Protein AF-A0A9P1GSM0-F1 (afdb_monomer_lite)

Organism: NCBI:txid2562237

Structure (mmCIF, N/CA/C/O backbone):
data_AF-A0A9P1GSM0-F1
#
_entry.id   AF-A0A9P1GSM0-F1
#
loop_
_atom_site.group_PDB
_atom_site.id
_atom_site.type_symbol
_atom_site.label_atom_id
_atom_site.label_alt_id
_atom_site.label_comp_id
_atom_site.label_asym_id
_atom_site.label_entity_id
_atom_site.label_seq_id
_atom_site.pdbx_PDB_ins_code
_atom_site.Cartn_x
_atom_site.Cartn_y
_atom_site.Cartn_z
_atom_site.occupancy
_atom_site.B_iso_or_equiv
_atom_site.auth_seq_id
_atom_site.auth_comp_id
_atom_site.auth_asym_id
_atom_site.auth_atom_id
_atom_site.pdbx_PDB_model_num
ATOM 1 N N . MET A 1 1 ? 24.498 19.325 43.542 1.00 41.78 1 MET A N 1
ATOM 2 C CA . MET A 1 1 ? 23.793 18.559 42.497 1.00 41.78 1 MET A CA 1
ATOM 3 C C . MET A 1 1 ? 24.656 18.601 41.249 1.00 41.78 1 MET A C 1
ATOM 5 O O . MET A 1 1 ? 24.713 19.637 40.605 1.00 41.78 1 MET A O 1
ATOM 9 N N . ALA A 1 2 ? 25.427 17.545 40.994 1.00 37.91 2 ALA A N 1
ATOM 10 C CA . ALA A 1 2 ? 26.250 17.437 39.794 1.00 37.91 2 ALA A CA 1
ATOM 11 C C . ALA A 1 2 ? 25.450 16.645 38.756 1.00 37.91 2 ALA A C 1
ATOM 13 O O . ALA A 1 2 ? 25.165 15.469 38.971 1.00 37.91 2 ALA A O 1
ATOM 14 N N . GLN A 1 3 ? 25.032 17.308 37.679 1.00 43.16 3 GLN A N 1
ATOM 15 C CA . GLN A 1 3 ? 24.451 16.647 36.515 1.00 43.16 3 GLN A CA 1
ATOM 16 C C . GLN A 1 3 ? 25.565 15.845 35.832 1.00 43.16 3 GLN A C 1
ATOM 18 O O . GLN A 1 3 ? 26.557 16.414 35.374 1.00 43.16 3 GLN A O 1
ATOM 23 N N . GLY A 1 4 ? 25.432 14.519 35.837 1.00 49.53 4 GLY A N 1
ATOM 24 C CA . GLY A 1 4 ? 26.349 13.626 35.143 1.00 49.53 4 GLY A CA 1
ATOM 25 C C . GLY A 1 4 ? 26.225 13.834 33.638 1.00 49.53 4 GLY A C 1
ATOM 26 O O . GLY A 1 4 ? 25.163 13.597 33.070 1.00 49.53 4 GLY A O 1
ATOM 27 N N . LYS A 1 5 ? 27.306 14.287 32.998 1.00 50.34 5 LYS A N 1
ATOM 28 C CA . LYS A 1 5 ? 27.447 14.224 31.542 1.00 50.34 5 LYS A CA 1
ATOM 29 C C . LYS A 1 5 ? 27.429 12.751 31.138 1.00 50.34 5 LYS A C 1
ATOM 31 O O . LYS A 1 5 ? 28.323 12.008 31.538 1.00 50.34 5 LYS A O 1
ATOM 36 N N . GLY A 1 6 ? 26.414 12.341 30.379 1.00 53.44 6 GLY A N 1
ATOM 37 C CA . GLY A 1 6 ? 26.428 11.057 29.687 1.00 53.44 6 GLY A CA 1
ATOM 38 C C . GLY A 1 6 ? 27.630 11.034 28.752 1.00 53.44 6 GLY A C 1
ATOM 39 O O . GLY A 1 6 ? 27.782 11.928 27.922 1.00 53.44 6 GLY A O 1
ATOM 40 N N . VAL A 1 7 ? 28.526 10.074 28.957 1.00 60.50 7 VAL A N 1
ATOM 41 C CA . VAL A 1 7 ? 29.643 9.836 28.045 1.00 60.50 7 VAL A CA 1
ATOM 42 C C . VAL A 1 7 ? 29.040 9.189 26.808 1.00 60.50 7 VAL A C 1
ATOM 44 O O . VAL A 1 7 ? 28.530 8.073 26.876 1.00 60.50 7 VAL A O 1
ATOM 47 N N . GLU A 1 8 ? 29.031 9.935 25.711 1.00 64.12 8 GLU A N 1
ATOM 48 C CA . GLU A 1 8 ? 28.689 9.441 24.383 1.00 64.12 8 GLU A CA 1
ATOM 49 C C . GLU A 1 8 ? 29.721 8.364 24.028 1.00 64.12 8 GLU A C 1
ATOM 51 O O . GLU A 1 8 ? 30.901 8.655 23.838 1.00 64.12 8 GLU A O 1
ATOM 56 N N . MET A 1 9 ? 29.305 7.099 24.098 1.00 71.38 9 MET A N 1
ATOM 57 C CA . MET A 1 9 ? 30.187 5.968 23.833 1.00 71.38 9 MET A CA 1
ATOM 58 C C . MET A 1 9 ? 30.333 5.841 22.318 1.00 71.38 9 MET A C 1
ATOM 60 O O . MET A 1 9 ? 29.330 5.729 21.611 1.00 71.38 9 MET A O 1
ATOM 64 N N . ASP A 1 10 ? 31.570 5.883 21.827 1.00 90.19 10 ASP A N 1
ATOM 65 C CA . ASP A 1 10 ? 31.872 5.742 20.404 1.00 90.19 10 ASP A CA 1
ATOM 66 C C . ASP A 1 10 ? 31.296 4.411 19.884 1.00 90.19 10 ASP A C 1
ATOM 68 O O . ASP A 1 10 ? 31.401 3.363 20.531 1.00 90.19 10 ASP A O 1
ATOM 72 N N . VAL A 1 11 ? 30.678 4.441 18.703 1.00 84.88 11 VAL A N 1
ATOM 73 C CA . VAL A 1 11 ? 30.105 3.261 18.035 1.00 84.88 11 VAL A CA 1
ATOM 74 C C . VAL A 1 11 ? 31.155 2.153 17.902 1.00 84.88 11 VAL A C 1
ATOM 76 O O . VAL A 1 11 ? 30.829 0.969 18.028 1.00 84.88 11 VAL A O 1
ATOM 79 N N . VAL A 1 12 ? 32.425 2.525 17.712 1.00 88.25 12 VAL A N 1
ATOM 80 C CA . VAL A 1 12 ? 33.547 1.579 17.645 1.00 88.25 12 VAL A CA 1
ATOM 81 C C . VAL A 1 12 ? 33.768 0.874 18.987 1.00 88.25 12 VAL A C 1
ATOM 83 O O . VAL A 1 12 ? 33.936 -0.346 19.015 1.00 88.25 12 VAL A O 1
ATOM 86 N N . GLU A 1 13 ? 33.697 1.597 20.106 1.00 93.06 13 GLU A N 1
ATOM 87 C CA . GLU A 1 13 ? 33.840 1.022 21.450 1.00 93.06 13 GLU A CA 1
ATOM 88 C C . GLU A 1 13 ? 32.662 0.105 21.802 1.00 93.06 13 GLU A C 1
ATOM 90 O O . GLU A 1 13 ? 32.859 -0.969 22.380 1.00 93.06 13 GLU A O 1
ATOM 95 N N . ALA A 1 14 ? 31.442 0.482 21.406 1.00 86.56 14 ALA A N 1
ATOM 96 C CA . ALA A 1 14 ? 30.254 -0.351 21.581 1.00 86.56 14 ALA A CA 1
ATOM 97 C C . ALA A 1 14 ? 30.361 -1.669 20.797 1.00 86.56 14 ALA A C 1
ATOM 99 O O . ALA A 1 14 ? 30.059 -2.742 21.335 1.00 86.56 14 ALA A O 1
ATOM 100 N N . ALA A 1 15 ? 30.843 -1.607 19.552 1.00 87.44 15 ALA A N 1
ATOM 101 C CA . ALA A 1 15 ? 31.082 -2.788 18.731 1.00 87.44 15 ALA A CA 1
ATOM 102 C C . ALA A 1 15 ? 32.171 -3.686 19.341 1.00 87.44 15 ALA A C 1
ATOM 104 O O . ALA A 1 15 ? 31.964 -4.892 19.480 1.00 87.44 15 ALA A O 1
ATOM 105 N N . ASP A 1 16 ? 33.300 -3.129 19.780 1.00 92.69 16 ASP A N 1
ATOM 106 C CA . ASP A 1 16 ? 34.367 -3.928 20.393 1.00 92.69 16 ASP A CA 1
ATOM 107 C C . ASP A 1 16 ? 33.919 -4.572 21.717 1.00 92.69 16 ASP A C 1
ATOM 109 O O . ASP A 1 16 ? 34.231 -5.741 21.978 1.00 92.69 16 ASP A O 1
ATOM 113 N N . ALA A 1 17 ? 33.118 -3.866 22.522 1.00 90.25 17 ALA A N 1
ATOM 114 C CA . ALA A 1 17 ? 32.510 -4.416 23.731 1.00 90.25 17 ALA A CA 1
ATOM 115 C C . ALA A 1 17 ? 31.571 -5.590 23.415 1.00 90.25 17 ALA A C 1
ATOM 117 O O . ALA A 1 17 ? 31.618 -6.615 24.101 1.00 90.25 17 ALA A O 1
ATOM 118 N N . TYR A 1 18 ? 30.765 -5.483 22.356 1.00 89.62 18 TYR A N 1
ATOM 119 C CA . TYR A 1 18 ? 29.894 -6.561 21.887 1.00 89.62 18 TYR A CA 1
ATOM 120 C C . TYR A 1 18 ? 30.703 -7.783 21.421 1.00 89.62 18 TYR A C 1
ATOM 122 O O . TYR A 1 18 ? 30.491 -8.893 21.915 1.00 89.62 18 TYR A O 1
ATOM 130 N N . PHE A 1 19 ? 31.697 -7.587 20.548 1.00 94.19 19 PHE A N 1
ATOM 131 C CA . PHE A 1 19 ? 32.542 -8.673 20.033 1.00 94.19 19 PHE A CA 1
ATOM 132 C C . PHE A 1 19 ? 33.310 -9.389 21.146 1.00 94.19 19 PHE A C 1
ATOM 134 O O . PHE A 1 19 ? 33.510 -10.603 21.071 1.00 94.19 19 PHE A O 1
ATOM 141 N N . LYS A 1 20 ? 33.728 -8.649 22.178 1.00 93.38 20 LYS A N 1
ATOM 142 C CA . LYS A 1 20 ? 34.381 -9.208 23.362 1.00 93.38 20 LYS A CA 1
ATOM 143 C C . LYS A 1 20 ? 33.397 -9.973 24.246 1.00 93.38 20 LYS A C 1
ATOM 145 O O . LYS A 1 20 ? 33.718 -11.080 24.662 1.00 93.38 20 LYS A O 1
ATOM 150 N N . LYS A 1 21 ? 32.213 -9.412 24.514 1.00 92.75 21 LYS A N 1
ATOM 151 C CA . LYS A 1 21 ? 31.182 -10.021 25.373 1.00 92.75 21 LYS A CA 1
ATOM 152 C C . LYS A 1 21 ? 30.702 -11.373 24.845 1.00 92.75 21 LYS A C 1
ATOM 154 O O . LYS A 1 21 ? 30.451 -12.269 25.641 1.00 92.75 21 LYS A O 1
ATOM 159 N N . PHE A 1 22 ? 30.576 -11.504 23.528 1.00 90.44 22 PHE A N 1
ATOM 160 C CA . PHE A 1 22 ? 30.074 -12.716 22.874 1.00 90.44 22 PHE A CA 1
ATOM 161 C C . PHE A 1 22 ? 31.182 -13.564 22.228 1.00 90.44 22 PHE A C 1
ATOM 163 O O . PHE A 1 22 ? 30.886 -14.468 21.456 1.00 90.44 22 PHE A O 1
ATOM 170 N N . GLU A 1 23 ? 32.455 -13.256 22.504 1.00 93.81 23 GLU A N 1
ATOM 171 C CA . GLU A 1 23 ? 33.632 -13.974 21.986 1.00 93.81 23 GLU A CA 1
ATOM 172 C C . GLU A 1 23 ? 33.647 -14.185 20.455 1.00 93.81 23 GLU A C 1
ATOM 174 O O . GLU A 1 23 ? 34.264 -15.119 19.936 1.00 93.81 23 GLU A O 1
ATOM 179 N N . ILE A 1 24 ? 33.021 -13.273 19.703 1.00 92.38 24 ILE A N 1
ATOM 180 C CA . ILE A 1 24 ? 32.780 -13.410 18.256 1.00 92.38 24 ILE A CA 1
ATOM 181 C C . ILE A 1 24 ? 34.093 -13.578 17.485 1.00 92.38 24 ILE A C 1
ATOM 183 O O . ILE A 1 24 ? 34.181 -14.392 16.567 1.00 92.38 24 ILE A O 1
ATOM 187 N N . LYS A 1 25 ? 35.147 -12.852 17.888 1.00 93.06 25 LYS A N 1
ATOM 188 C CA . LYS A 1 25 ? 36.477 -12.949 17.258 1.00 93.06 25 LYS A CA 1
ATOM 189 C C . LYS A 1 25 ? 37.055 -14.369 17.369 1.00 93.06 25 LYS A C 1
ATOM 191 O O . LYS A 1 25 ? 37.639 -14.860 16.405 1.00 93.06 25 LYS A O 1
ATOM 196 N N . SER A 1 26 ? 36.871 -15.038 18.511 1.00 92.81 26 SER A N 1
ATOM 197 C CA . SER A 1 26 ? 37.362 -16.406 18.736 1.00 92.81 26 SER A CA 1
ATOM 198 C C . SER A 1 26 ? 36.599 -17.410 17.873 1.00 92.81 26 SER A C 1
ATOM 200 O O . SER A 1 26 ? 37.213 -18.205 17.161 1.00 92.81 26 SER A O 1
ATOM 202 N N . LEU A 1 27 ? 35.266 -17.307 17.859 1.00 93.00 27 LEU A N 1
ATOM 203 C CA . LEU A 1 27 ? 34.400 -18.176 17.063 1.00 93.00 27 LEU A CA 1
ATOM 204 C C . LEU A 1 27 ? 34.714 -18.078 15.563 1.00 93.00 27 LEU A C 1
ATOM 206 O O . LEU A 1 27 ? 34.950 -19.095 14.912 1.00 93.00 27 LEU A O 1
ATOM 210 N N . LEU A 1 28 ? 34.785 -16.857 15.020 1.00 94.56 28 LEU A N 1
ATOM 211 C CA . LEU A 1 28 ? 35.108 -16.641 13.606 1.00 94.56 28 LEU A CA 1
ATOM 212 C C . LEU A 1 28 ? 36.501 -17.170 13.251 1.00 94.56 28 LEU A C 1
ATOM 214 O O . LEU A 1 28 ? 36.670 -17.782 12.199 1.00 94.56 28 LEU A O 1
ATOM 218 N N . THR A 1 29 ? 37.484 -16.996 14.138 1.00 95.38 29 THR A N 1
ATOM 219 C CA . THR A 1 29 ? 38.839 -17.530 13.928 1.00 95.38 29 THR A CA 1
ATOM 220 C C . THR A 1 29 ? 38.823 -19.057 13.831 1.00 95.38 29 THR A C 1
ATOM 222 O O . THR A 1 29 ? 39.445 -19.616 12.932 1.00 95.38 29 THR A O 1
ATOM 225 N N . GLN A 1 30 ? 38.078 -19.743 14.703 1.00 95.00 30 GLN A N 1
ATOM 226 C CA . GLN A 1 30 ? 37.963 -21.205 14.665 1.00 95.00 30 GLN A CA 1
ATOM 227 C C . GLN A 1 30 ? 37.276 -21.703 13.389 1.00 95.00 30 GLN A C 1
ATOM 229 O O . GLN A 1 30 ? 37.732 -22.680 12.797 1.00 95.00 30 GLN A O 1
ATOM 234 N N . ILE A 1 31 ? 36.218 -21.019 12.941 1.00 96.12 31 ILE A N 1
ATOM 235 C CA . ILE A 1 31 ? 35.523 -21.352 11.688 1.00 96.12 31 ILE A CA 1
ATOM 236 C C . ILE A 1 31 ? 36.470 -21.191 10.493 1.00 96.12 31 ILE A C 1
ATOM 238 O O . ILE A 1 31 ? 36.534 -22.073 9.640 1.00 96.12 31 ILE A O 1
ATOM 242 N N . LEU A 1 32 ? 37.239 -20.099 10.441 1.00 96.69 32 LEU A N 1
ATOM 243 C CA . LEU A 1 32 ? 38.184 -19.847 9.351 1.00 96.69 32 LEU A CA 1
ATOM 244 C C . LEU A 1 32 ? 39.334 -20.861 9.321 1.00 96.69 32 LEU A C 1
ATOM 246 O O . LEU A 1 32 ? 39.715 -21.297 8.237 1.00 96.69 32 LEU A O 1
ATOM 250 N N . ILE A 1 33 ? 39.856 -21.268 10.485 1.00 96.56 33 ILE A N 1
ATOM 251 C CA . ILE A 1 33 ? 40.871 -22.330 10.571 1.00 96.56 33 ILE A CA 1
ATOM 252 C C . ILE A 1 33 ? 40.309 -23.635 9.999 1.00 96.56 33 ILE A C 1
ATOM 254 O O . ILE A 1 33 ? 40.927 -24.216 9.110 1.00 96.56 33 ILE A O 1
ATOM 258 N N . LYS A 1 34 ? 39.110 -24.046 10.428 1.00 94.75 34 LYS A N 1
ATOM 259 C CA . LYS A 1 34 ? 38.483 -25.282 9.938 1.00 94.75 34 LYS A CA 1
ATOM 260 C C . LYS A 1 34 ? 38.186 -25.259 8.445 1.00 94.75 34 LYS A C 1
ATOM 262 O O . LYS A 1 34 ? 38.469 -26.234 7.762 1.00 94.75 34 LYS A O 1
ATOM 267 N N . LEU A 1 35 ? 37.684 -24.144 7.916 1.00 96.94 35 LEU A N 1
ATOM 268 C CA . LEU A 1 35 ? 37.489 -23.993 6.471 1.00 96.94 35 LEU A CA 1
ATOM 269 C C . LEU A 1 35 ? 38.806 -24.122 5.698 1.00 96.94 35 LEU A C 1
ATOM 271 O O . LEU A 1 35 ? 38.822 -24.706 4.617 1.00 96.94 35 LEU A O 1
ATOM 275 N N . GLY A 1 36 ? 39.899 -23.580 6.244 1.00 96.19 36 GLY A N 1
ATOM 276 C CA . GLY A 1 36 ? 41.229 -23.693 5.649 1.00 96.19 36 GLY A CA 1
ATOM 277 C C . GLY A 1 36 ? 41.781 -25.121 5.661 1.00 96.19 36 GLY A C 1
ATOM 278 O O . GLY A 1 36 ? 42.457 -25.509 4.708 1.00 96.19 36 GLY A O 1
ATOM 279 N N . GLU A 1 37 ? 41.482 -25.892 6.710 1.00 96.56 37 GLU A N 1
ATOM 280 C CA . GLU A 1 37 ? 41.884 -27.297 6.862 1.00 96.56 37 GLU A CA 1
ATOM 281 C C . GLU A 1 37 ? 41.046 -28.247 5.995 1.00 96.56 37 GLU A C 1
ATOM 283 O O . GLU A 1 37 ? 41.600 -29.125 5.336 1.00 96.56 37 GLU A O 1
ATOM 288 N N . GLU A 1 38 ? 39.723 -28.077 5.991 1.00 96.38 38 GLU A N 1
ATOM 289 C CA . GLU A 1 38 ? 38.781 -28.993 5.337 1.00 96.38 38 GLU A CA 1
ATOM 290 C C . GLU A 1 38 ? 38.589 -28.688 3.844 1.00 96.38 38 GLU A C 1
ATOM 292 O O . GLU A 1 38 ? 38.248 -29.592 3.084 1.00 96.38 38 GLU A O 1
ATOM 297 N N . GLN A 1 39 ? 38.801 -27.433 3.425 1.00 96.44 39 GLN A N 1
ATOM 298 C CA . GLN A 1 39 ? 38.598 -26.939 2.053 1.00 96.44 39 GLN A CA 1
ATOM 299 C C . GLN A 1 39 ? 37.329 -27.498 1.373 1.00 96.44 39 GLN A C 1
ATOM 301 O O . GLN A 1 39 ? 37.412 -28.095 0.297 1.00 96.44 39 GLN A O 1
ATOM 306 N N . PRO A 1 40 ? 36.146 -27.334 1.992 1.00 95.38 40 PRO A N 1
ATOM 307 C CA . PRO A 1 40 ? 34.910 -27.911 1.477 1.00 95.38 40 PRO A CA 1
ATOM 308 C C . PRO A 1 40 ? 34.515 -27.287 0.132 1.00 95.38 40 PRO A C 1
ATOM 310 O O . PRO A 1 40 ? 34.725 -26.095 -0.097 1.00 95.38 40 PRO A O 1
ATOM 313 N N . GLU A 1 41 ? 33.868 -28.076 -0.732 1.00 95.50 41 GLU A N 1
ATOM 314 C CA . GLU A 1 41 ? 33.371 -27.600 -2.035 1.00 95.50 41 GLU A CA 1
ATOM 315 C C . GLU A 1 41 ? 32.322 -26.479 -1.897 1.00 95.50 41 GLU A C 1
ATOM 317 O O . GLU A 1 41 ? 32.261 -25.587 -2.741 1.00 95.50 41 GLU A O 1
ATOM 322 N N . ASP A 1 42 ? 31.537 -26.487 -0.810 1.00 96.44 42 ASP A N 1
ATOM 323 C CA . ASP A 1 42 ? 30.612 -25.409 -0.442 1.00 96.44 42 ASP A CA 1
ATOM 324 C C . ASP A 1 42 ? 30.975 -24.814 0.939 1.00 96.44 42 ASP A C 1
ATOM 326 O O . ASP A 1 42 ? 30.512 -25.298 1.982 1.00 96.44 42 ASP A O 1
ATOM 330 N N . PRO A 1 43 ? 31.778 -23.733 0.985 1.00 95.25 43 PRO A N 1
ATOM 331 C CA . PRO A 1 43 ? 32.163 -23.095 2.241 1.00 95.25 43 PRO A CA 1
ATOM 332 C C . PRO A 1 43 ? 30.976 -22.452 2.975 1.00 95.25 43 PRO A C 1
ATOM 334 O O . PRO A 1 43 ? 30.998 -22.359 4.202 1.00 95.25 43 PRO A O 1
ATOM 337 N N . ALA A 1 44 ? 29.915 -22.039 2.273 1.00 92.88 44 ALA A N 1
ATOM 338 C CA . ALA A 1 44 ? 28.752 -21.418 2.908 1.00 92.88 44 ALA A CA 1
ATOM 339 C C . ALA A 1 44 ? 27.903 -22.448 3.669 1.00 92.88 44 ALA A C 1
ATOM 341 O O . ALA A 1 44 ? 27.339 -22.139 4.725 1.00 92.88 44 ALA A O 1
ATOM 342 N N . GLN A 1 45 ? 27.796 -23.677 3.155 1.00 95.00 45 GLN A N 1
ATOM 343 C CA . GLN A 1 45 ? 27.167 -24.778 3.887 1.00 95.00 45 GLN A CA 1
ATOM 344 C C . GLN A 1 45 ? 28.010 -25.207 5.097 1.00 95.00 45 GLN A C 1
ATOM 346 O O . GLN A 1 45 ? 27.454 -25.390 6.181 1.00 95.00 45 GLN A O 1
ATOM 351 N N . ALA A 1 46 ? 29.335 -25.287 4.952 1.00 95.56 46 ALA A N 1
ATOM 352 C CA . ALA A 1 46 ? 30.236 -25.647 6.049 1.00 95.56 46 ALA A CA 1
ATOM 353 C C . ALA A 1 46 ? 30.216 -24.625 7.205 1.00 95.56 46 ALA A C 1
ATOM 355 O O . ALA A 1 46 ? 30.160 -25.015 8.373 1.00 95.56 46 ALA A O 1
ATOM 356 N N . ILE A 1 47 ? 30.162 -23.319 6.902 1.00 95.69 47 ILE A N 1
ATOM 357 C CA . ILE A 1 47 ? 29.991 -22.267 7.924 1.00 95.69 47 ILE A CA 1
ATOM 358 C C . ILE A 1 47 ? 28.696 -22.479 8.714 1.00 95.69 47 ILE A C 1
ATOM 360 O O . ILE A 1 47 ? 28.721 -22.431 9.943 1.00 95.69 47 ILE A O 1
ATOM 364 N N . ARG A 1 48 ? 27.574 -22.738 8.026 1.00 94.06 48 ARG A N 1
ATOM 365 C CA . ARG A 1 48 ? 26.275 -22.976 8.679 1.00 94.06 48 ARG A CA 1
ATOM 366 C C . ARG A 1 48 ? 26.329 -24.178 9.618 1.00 94.06 48 ARG A C 1
ATOM 368 O O . ARG A 1 48 ? 25.949 -24.048 10.776 1.00 94.06 48 ARG A O 1
ATOM 375 N N . ALA A 1 49 ? 26.908 -25.289 9.164 1.00 94.00 49 ALA A N 1
ATOM 376 C CA . ALA A 1 49 ? 27.073 -26.484 9.988 1.00 94.00 49 ALA A CA 1
ATOM 377 C C . ALA A 1 49 ? 27.934 -26.226 11.243 1.00 94.00 49 ALA A C 1
ATOM 379 O O . ALA A 1 49 ? 27.623 -26.717 12.328 1.00 94.00 49 ALA A O 1
ATOM 380 N N . HIS A 1 50 ? 29.003 -25.427 11.141 1.00 92.19 50 HIS A N 1
ATOM 381 C CA . HIS A 1 50 ? 29.826 -25.076 12.305 1.00 92.19 50 HIS A CA 1
ATOM 382 C C . HIS A 1 50 ? 29.123 -24.150 13.303 1.00 92.19 50 HIS A C 1
ATOM 384 O O . HIS A 1 50 ? 29.372 -24.263 14.509 1.00 92.19 50 HIS A O 1
ATOM 390 N N . LEU A 1 51 ? 28.252 -23.260 12.828 1.00 92.06 51 LEU A N 1
ATOM 391 C CA . LEU A 1 51 ? 27.443 -22.407 13.697 1.00 92.06 51 LEU A CA 1
ATOM 392 C C . LEU A 1 51 ? 26.389 -23.230 14.456 1.00 92.06 51 LEU A C 1
ATOM 394 O O . LEU A 1 51 ? 26.307 -23.108 15.676 1.00 92.06 51 LEU A O 1
ATOM 398 N N . GLU A 1 52 ? 25.698 -24.156 13.785 1.00 90.25 52 GLU A N 1
ATOM 399 C CA . GLU A 1 52 ? 24.703 -25.052 14.406 1.00 90.25 52 GLU A CA 1
ATOM 400 C C . GLU A 1 52 ? 25.310 -25.939 15.512 1.00 90.25 52 GLU A C 1
ATOM 402 O O . GLU A 1 52 ? 24.727 -26.117 16.582 1.00 90.25 52 GLU A O 1
ATOM 407 N N . VAL A 1 53 ? 26.525 -26.461 15.305 1.00 82.31 53 VAL A N 1
ATOM 408 C CA . VAL A 1 53 ? 27.229 -27.281 16.315 1.00 82.31 53 VAL A CA 1
ATOM 409 C C . VAL A 1 53 ? 27.696 -26.445 17.515 1.00 82.31 53 VAL A C 1
ATOM 411 O O . VAL A 1 53 ? 27.831 -26.968 18.625 1.00 82.31 53 VAL A O 1
ATOM 414 N N . SER A 1 54 ? 27.943 -25.149 17.316 1.00 73.12 54 SER A N 1
ATOM 415 C CA . SER A 1 54 ? 28.406 -24.251 18.379 1.00 73.12 54 SER A CA 1
ATOM 416 C C . SER A 1 54 ? 27.272 -23.840 19.325 1.00 73.12 54 SER A C 1
ATOM 418 O O . SER A 1 54 ? 27.499 -23.750 20.532 1.00 73.12 54 SER A O 1
ATOM 420 N N . GLU A 1 55 ? 26.041 -23.698 18.824 1.00 66.12 55 GLU A N 1
ATOM 421 C CA . GLU A 1 55 ? 24.852 -23.430 19.652 1.00 66.12 55 GLU A CA 1
ATOM 422 C C . GLU A 1 55 ? 24.565 -24.569 20.648 1.00 66.12 55 GLU A C 1
ATOM 424 O O . GLU A 1 55 ? 24.183 -24.321 21.792 1.00 66.12 55 GLU A O 1
ATOM 429 N N . LEU A 1 56 ? 24.869 -25.817 20.274 1.00 50.94 56 LEU A N 1
ATOM 430 C CA . LEU A 1 56 ? 24.725 -26.997 21.139 1.00 50.94 56 LEU A CA 1
ATOM 431 C C . LEU A 1 56 ? 25.699 -27.027 22.331 1.00 50.94 56 LEU A C 1
ATOM 433 O O . LEU A 1 56 ? 25.433 -27.719 23.315 1.00 50.94 56 LEU A O 1
ATOM 437 N N . ARG A 1 57 ? 26.817 -26.290 22.281 1.00 53.28 57 ARG A N 1
ATOM 438 C CA . ARG A 1 57 ? 27.786 -26.213 23.394 1.00 53.28 57 ARG A CA 1
ATOM 439 C C . ARG A 1 57 ? 27.507 -25.079 24.378 1.00 53.28 57 ARG A C 1
ATOM 441 O O . ARG A 1 57 ? 28.049 -25.110 25.478 1.00 53.28 57 ARG A O 1
ATOM 448 N N . ALA A 1 58 ? 26.652 -24.122 24.026 1.00 53.78 58 ALA A N 1
ATOM 449 C CA . ALA A 1 58 ? 26.303 -22.994 24.892 1.00 53.78 58 ALA A CA 1
ATOM 450 C C . ALA A 1 58 ? 25.200 -23.316 25.933 1.00 53.78 58 ALA A C 1
ATOM 452 O O . ALA A 1 58 ? 24.719 -22.421 26.629 1.00 53.78 58 ALA A O 1
ATOM 453 N N . GLY A 1 59 ? 24.783 -24.580 26.075 1.00 44.25 59 GLY A N 1
ATOM 454 C CA . GLY A 1 59 ? 23.704 -24.977 26.983 1.00 44.25 59 GLY A CA 1
ATOM 455 C C . GLY A 1 59 ? 24.155 -25.246 28.425 1.00 44.25 59 GLY A C 1
ATOM 456 O O . GLY A 1 59 ? 24.831 -26.236 28.660 1.00 44.25 59 GLY A O 1
ATOM 457 N N . THR A 1 60 ? 23.732 -24.383 29.363 1.00 38.25 60 THR A N 1
ATOM 458 C CA . THR A 1 60 ? 23.096 -24.683 30.683 1.00 38.25 60 THR A CA 1
ATOM 459 C C . THR A 1 60 ? 23.109 -23.475 31.645 1.00 38.25 60 THR A C 1
ATOM 461 O O . THR A 1 60 ? 23.049 -23.636 32.861 1.00 38.25 60 THR A O 1
ATOM 464 N N . GLY A 1 61 ? 23.176 -22.240 31.146 1.00 38.72 61 GLY A N 1
ATOM 465 C CA . GLY A 1 61 ? 22.727 -21.075 31.911 1.00 38.72 61 GLY A CA 1
ATOM 466 C C . GLY A 1 61 ? 21.276 -20.807 31.546 1.00 38.72 61 GLY A C 1
ATOM 467 O O . GLY A 1 61 ? 21.015 -20.484 30.393 1.00 38.72 61 GLY A O 1
ATOM 468 N N . GLY A 1 62 ? 20.340 -20.989 32.480 1.00 40.81 62 GLY A N 1
ATOM 469 C CA . GLY A 1 62 ? 18.919 -20.702 32.278 1.00 40.81 62 GLY A CA 1
ATOM 470 C C . GLY A 1 62 ? 18.687 -19.227 31.956 1.00 40.81 62 GLY A C 1
ATOM 471 O O . GLY A 1 62 ? 18.393 -18.430 32.840 1.00 40.81 62 GLY A O 1
ATOM 472 N N . ALA A 1 63 ? 18.838 -18.863 30.688 1.00 36.78 63 ALA A N 1
ATOM 473 C CA . ALA A 1 63 ? 18.355 -17.614 30.151 1.00 36.78 63 ALA A CA 1
ATOM 474 C C . ALA A 1 63 ? 16.902 -17.849 29.750 1.00 36.78 63 ALA A C 1
ATOM 476 O O . ALA A 1 63 ? 16.604 -18.657 28.870 1.00 36.78 63 ALA A O 1
ATOM 477 N N . VAL A 1 64 ? 16.002 -17.155 30.442 1.00 36.16 64 VAL A N 1
ATOM 478 C CA . VAL A 1 64 ? 14.651 -16.882 29.958 1.00 36.16 64 VAL A CA 1
ATOM 479 C C . VAL A 1 64 ? 14.788 -16.483 28.492 1.00 36.16 64 VAL A C 1
ATOM 481 O O . VAL A 1 64 ? 15.454 -15.492 28.190 1.00 36.16 64 VAL A O 1
ATOM 484 N N . VAL A 1 65 ? 14.217 -17.288 27.595 1.00 31.48 65 VAL A N 1
ATOM 485 C CA . VAL A 1 65 ? 14.052 -16.928 26.189 1.00 31.48 65 VAL A CA 1
ATOM 486 C C . VAL A 1 65 ? 13.184 -15.681 26.199 1.00 31.48 65 VAL A C 1
ATOM 488 O O . VAL A 1 65 ? 11.963 -15.764 26.315 1.00 31.48 65 VAL A O 1
ATOM 491 N N . GLN A 1 66 ? 13.816 -14.509 26.172 1.00 33.47 66 GLN A N 1
ATOM 492 C CA . GLN A 1 66 ? 13.097 -13.320 25.774 1.00 33.47 66 GLN A CA 1
ATOM 493 C C . GLN A 1 66 ? 12.706 -13.550 24.317 1.00 33.47 66 GLN A C 1
ATOM 495 O O . GLN A 1 66 ? 13.570 -13.949 23.528 1.00 33.47 66 GLN A O 1
ATOM 500 N N . PRO A 1 67 ? 11.420 -13.389 23.967 1.00 30.12 67 PRO A N 1
AT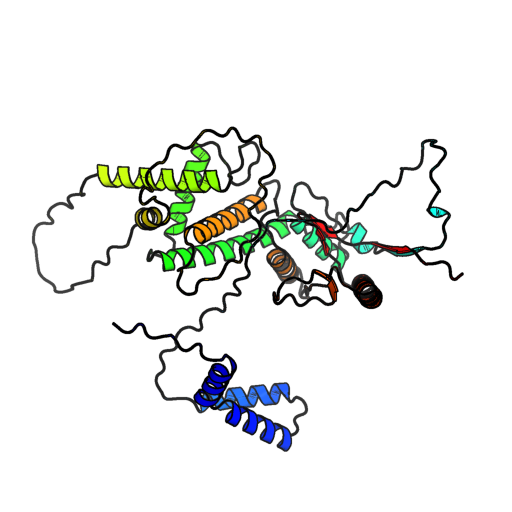OM 501 C CA . PRO A 1 67 ? 11.017 -13.454 22.579 1.00 30.12 67 PRO A CA 1
ATOM 502 C C . PRO A 1 67 ? 11.898 -12.474 21.814 1.00 30.12 67 PRO A C 1
ATOM 504 O O . PRO A 1 67 ? 12.035 -11.313 22.205 1.00 30.12 67 PRO A O 1
ATOM 507 N N . VAL A 1 68 ? 12.552 -12.991 20.775 1.00 31.11 68 VAL A N 1
ATOM 508 C CA . VAL A 1 68 ? 13.233 -12.181 19.771 1.00 31.11 68 VAL A CA 1
ATOM 509 C C . VAL A 1 68 ? 12.245 -11.075 19.403 1.00 31.11 68 VAL A C 1
ATOM 511 O O . VAL A 1 68 ? 11.121 -11.418 19.027 1.00 31.11 68 VAL A O 1
ATOM 514 N N . PRO A 1 69 ? 12.575 -9.784 19.588 1.00 32.25 69 PRO A N 1
ATOM 515 C CA . PRO A 1 69 ? 11.703 -8.742 19.089 1.00 32.25 69 PRO A CA 1
ATOM 516 C C . PRO A 1 69 ? 11.600 -8.995 17.592 1.00 32.25 69 PRO A C 1
ATOM 518 O O . PRO A 1 69 ? 12.629 -9.071 16.914 1.00 32.25 69 PRO A O 1
ATOM 521 N N . ASP A 1 70 ? 10.374 -9.221 17.113 1.00 30.80 70 ASP A N 1
ATOM 522 C CA . ASP A 1 70 ? 10.070 -9.156 15.694 1.00 30.80 70 ASP A CA 1
ATOM 523 C C . ASP A 1 70 ? 10.804 -7.921 15.180 1.00 30.80 70 ASP A C 1
ATOM 525 O O . ASP A 1 70 ? 10.610 -6.821 15.701 1.00 30.80 70 ASP A O 1
ATOM 529 N N . ALA A 1 71 ? 11.758 -8.133 14.274 1.00 33.56 71 ALA A N 1
ATOM 530 C CA . ALA A 1 71 ? 12.450 -7.046 13.618 1.00 33.56 71 ALA A CA 1
ATOM 531 C C . ALA A 1 71 ? 11.393 -6.343 12.767 1.00 33.56 71 ALA A C 1
ATOM 533 O O . ALA A 1 71 ? 11.169 -6.690 11.607 1.00 33.56 71 ALA A O 1
ATOM 534 N N . ASP A 1 72 ? 10.683 -5.422 13.410 1.00 35.66 72 ASP A N 1
ATOM 535 C CA . ASP A 1 72 ? 9.863 -4.412 12.792 1.00 35.66 72 ASP A CA 1
ATOM 536 C C . ASP A 1 72 ? 10.819 -3.655 11.866 1.00 35.66 72 ASP A C 1
ATOM 538 O O . ASP A 1 72 ? 11.586 -2.790 12.290 1.00 35.66 72 ASP A O 1
ATOM 542 N N . GLU A 1 73 ? 10.821 -4.016 10.580 1.00 34.88 73 GLU A N 1
ATOM 543 C CA . GLU A 1 73 ? 11.205 -3.080 9.531 1.00 34.88 73 GLU A CA 1
ATOM 544 C C . GLU A 1 73 ? 10.166 -1.948 9.573 1.00 34.88 73 GLU A C 1
ATOM 546 O O . GLU A 1 73 ? 9.215 -1.902 8.791 1.00 34.88 73 GLU A O 1
ATOM 551 N N . GLU A 1 74 ? 10.322 -1.054 10.554 1.00 34.06 74 GLU A N 1
ATOM 552 C CA . GLU A 1 74 ? 9.737 0.276 10.551 1.00 34.06 74 GLU A CA 1
ATOM 553 C C . GLU A 1 74 ? 10.282 0.964 9.297 1.00 34.06 74 GLU A C 1
ATOM 555 O O . GLU A 1 74 ? 11.449 1.340 9.185 1.00 34.06 74 GLU A O 1
ATOM 560 N N . HIS A 1 75 ? 9.445 1.001 8.267 1.00 39.44 75 HIS A N 1
ATOM 561 C CA . HIS A 1 75 ? 9.657 1.841 7.107 1.00 39.44 75 HIS A CA 1
ATOM 562 C C . HIS A 1 75 ? 8.643 2.962 7.173 1.00 39.44 75 HIS A C 1
ATOM 564 O O . HIS A 1 75 ? 7.444 2.755 6.964 1.00 39.44 75 HIS A O 1
ATOM 570 N N . ASP A 1 76 ? 9.182 4.132 7.494 1.00 32.38 76 ASP A N 1
ATOM 571 C CA . ASP A 1 76 ? 8.506 5.412 7.546 1.00 32.38 76 ASP A CA 1
ATOM 572 C C . ASP A 1 76 ? 7.654 5.602 6.292 1.00 32.38 76 ASP A C 1
ATOM 574 O O . ASP A 1 76 ? 8.145 5.737 5.166 1.00 32.38 76 ASP A O 1
ATOM 578 N N . ALA A 1 77 ? 6.341 5.587 6.498 1.00 34.03 77 ALA A N 1
ATOM 579 C CA . ALA A 1 77 ? 5.376 6.067 5.529 1.00 34.03 77 ALA A CA 1
ATOM 580 C C . ALA A 1 77 ? 5.321 7.595 5.629 1.00 34.03 77 ALA A C 1
ATOM 582 O O . ALA A 1 77 ? 4.312 8.150 6.052 1.00 34.03 77 ALA A O 1
ATOM 583 N N . ASP A 1 78 ? 6.417 8.257 5.257 1.00 31.84 78 ASP A N 1
ATOM 584 C CA . ASP A 1 78 ? 6.444 9.705 5.057 1.00 31.84 78 ASP A CA 1
ATOM 585 C C . ASP A 1 78 ? 6.182 9.983 3.566 1.00 31.84 78 ASP A C 1
ATOM 587 O O . ASP A 1 78 ? 7.082 10.109 2.728 1.00 31.84 78 ASP A O 1
ATOM 591 N N . GLU A 1 79 ? 4.894 9.931 3.216 1.00 39.22 79 GLU A N 1
ATOM 592 C CA . GLU A 1 79 ? 4.351 10.304 1.913 1.00 39.22 79 GLU A CA 1
ATOM 593 C C . GLU A 1 79 ? 3.698 11.683 2.016 1.00 39.22 79 GLU A C 1
ATOM 595 O O . GLU A 1 79 ? 2.524 11.795 2.360 1.00 39.22 79 GLU A O 1
ATOM 600 N N . SER A 1 80 ? 4.458 12.715 1.661 1.00 38.22 80 SER A N 1
ATOM 601 C CA . SER A 1 80 ? 3.972 13.945 1.036 1.00 38.22 80 SER A CA 1
ATOM 602 C C . SER A 1 80 ? 5.179 14.774 0.550 1.00 38.22 80 SER A C 1
ATOM 604 O O . SER A 1 80 ? 6.321 14.475 0.877 1.00 38.22 80 SER A O 1
ATOM 606 N N . LEU A 1 81 ? 4.948 15.753 -0.323 1.00 33.69 81 LEU A N 1
ATOM 607 C CA . LEU A 1 81 ? 5.904 16.554 -1.115 1.00 33.69 81 LEU A CA 1
ATOM 608 C C . LEU A 1 81 ? 6.545 15.840 -2.314 1.00 33.69 81 LEU A C 1
ATOM 610 O O . LEU A 1 81 ? 7.745 15.570 -2.439 1.00 33.69 81 LEU A O 1
ATOM 614 N N . PHE A 1 82 ? 5.662 15.621 -3.281 1.00 37.19 82 PHE A N 1
ATOM 615 C CA . PHE A 1 82 ? 5.962 15.346 -4.673 1.00 37.19 82 PHE A CA 1
ATOM 616 C C . PHE A 1 82 ? 6.447 16.598 -5.410 1.00 37.19 82 PHE A C 1
ATOM 618 O O . PHE A 1 82 ? 5.671 17.518 -5.645 1.00 37.19 82 PHE A O 1
ATOM 625 N N . GLN A 1 83 ? 7.693 16.584 -5.890 1.00 33.88 83 GLN A N 1
ATOM 626 C CA . GLN A 1 83 ? 8.111 17.429 -7.012 1.00 33.88 83 GLN A CA 1
ATOM 627 C C . GLN A 1 83 ? 8.883 16.613 -8.059 1.00 33.88 83 GLN A C 1
ATOM 629 O O . GLN A 1 83 ? 9.932 16.025 -7.780 1.00 33.88 83 GLN A O 1
ATOM 634 N N . ASP A 1 84 ? 8.271 16.607 -9.246 1.00 41.41 84 ASP A N 1
ATOM 635 C CA . ASP A 1 84 ? 8.735 16.309 -10.602 1.00 41.41 84 ASP A CA 1
ATOM 636 C C . ASP A 1 84 ? 9.680 15.122 -10.845 1.00 41.41 84 ASP A C 1
ATOM 638 O O . ASP A 1 84 ? 10.899 15.201 -10.684 1.00 41.41 84 ASP A O 1
ATOM 642 N N . LEU A 1 85 ? 9.104 14.062 -11.431 1.00 31.20 85 LEU A N 1
ATOM 643 C CA . LEU A 1 85 ? 9.803 13.109 -12.294 1.00 31.20 85 LEU A CA 1
ATOM 644 C C . LEU A 1 85 ? 8.993 12.889 -13.587 1.00 31.20 85 LEU A C 1
ATOM 646 O O . LEU A 1 85 ? 7.956 12.236 -13.597 1.00 31.20 85 LEU A O 1
ATOM 650 N N . LEU A 1 86 ? 9.516 13.507 -14.650 1.00 27.27 86 LEU A N 1
ATOM 651 C CA . LEU A 1 86 ? 9.214 13.423 -16.086 1.00 27.27 86 LEU A CA 1
ATOM 652 C C . LEU A 1 86 ? 7.737 13.451 -16.544 1.00 27.27 86 LEU A C 1
ATOM 654 O O . LEU A 1 86 ? 7.024 12.449 -16.577 1.00 27.27 86 LEU A O 1
ATOM 658 N N . ARG A 1 87 ? 7.336 14.620 -17.064 1.00 23.02 87 ARG A N 1
ATOM 659 C CA . ARG A 1 87 ? 6.149 14.821 -17.909 1.00 23.02 87 ARG A CA 1
ATOM 660 C C . ARG A 1 87 ? 6.245 13.980 -19.187 1.00 23.02 87 ARG A C 1
ATOM 662 O O . ARG A 1 87 ? 7.097 14.242 -20.034 1.00 23.02 87 ARG A O 1
ATOM 669 N N . VAL A 1 88 ? 5.302 13.063 -19.396 1.00 25.14 88 VAL A N 1
ATOM 670 C CA . VAL A 1 88 ? 4.991 12.571 -20.744 1.00 25.14 88 VAL A CA 1
ATOM 671 C C . VAL A 1 88 ? 4.024 13.565 -21.388 1.00 25.14 88 VAL A C 1
ATOM 673 O O . VAL A 1 88 ? 2.818 13.529 -21.160 1.00 25.14 88 VAL A O 1
ATOM 676 N N . LEU A 1 89 ? 4.564 14.474 -22.200 1.00 20.72 89 LEU A N 1
ATOM 677 C CA . LEU A 1 89 ? 3.788 15.172 -23.222 1.00 20.72 89 LEU A CA 1
ATOM 678 C C . LEU A 1 89 ? 3.504 14.177 -24.352 1.00 20.72 89 LEU A C 1
ATOM 680 O O . LEU A 1 89 ? 4.347 13.970 -25.223 1.00 20.72 89 LEU A O 1
ATOM 684 N N . VAL A 1 90 ? 2.313 13.575 -24.363 1.00 25.17 90 VAL A N 1
ATOM 685 C CA . VAL A 1 90 ? 1.748 13.074 -25.621 1.00 25.17 90 VAL A CA 1
ATOM 686 C C . VAL A 1 90 ? 0.986 14.229 -26.253 1.00 25.17 90 VAL A C 1
ATOM 688 O O . VAL A 1 90 ? -0.160 14.502 -25.913 1.00 25.17 90 VAL A O 1
ATOM 691 N N . HIS A 1 91 ? 1.631 14.909 -27.191 1.00 22.30 91 HIS A N 1
ATOM 692 C CA . HIS A 1 91 ? 0.917 15.590 -28.262 1.00 22.30 91 HIS A CA 1
ATOM 693 C C . HIS A 1 91 ? 1.533 15.162 -29.593 1.00 22.30 91 HIS A C 1
ATOM 695 O O . HIS A 1 91 ? 2.103 15.956 -30.335 1.00 22.30 91 HIS A O 1
ATOM 701 N N . GLU A 1 92 ? 1.399 13.875 -29.913 1.00 29.58 92 GLU A N 1
ATOM 702 C CA . GLU A 1 92 ? 1.365 13.489 -31.319 1.00 29.58 92 GLU A CA 1
ATOM 703 C C . GLU A 1 92 ? 0.009 13.947 -31.856 1.00 29.58 92 GLU A C 1
ATOM 705 O O . GLU A 1 92 ? -1.051 13.448 -31.472 1.00 29.58 92 GLU A O 1
ATOM 710 N N . LYS A 1 93 ? 0.038 14.994 -32.686 1.00 29.27 93 LYS A N 1
ATOM 711 C CA . LYS A 1 93 ? -1.089 15.348 -33.544 1.00 29.27 93 LYS A CA 1
ATOM 712 C C . LYS A 1 93 ? -1.520 14.079 -34.276 1.00 29.27 93 LYS A C 1
ATOM 714 O O . LYS A 1 93 ? -0.753 13.530 -35.062 1.00 29.27 93 LYS A O 1
ATOM 719 N N . LEU A 1 94 ? -2.759 13.659 -34.035 1.00 30.98 94 LEU A N 1
ATOM 720 C CA . LEU A 1 94 ? -3.455 12.722 -34.907 1.00 30.98 94 LEU A CA 1
ATOM 721 C C . LEU A 1 94 ? -3.350 13.231 -36.358 1.00 30.98 94 LEU A C 1
ATOM 723 O O . LEU A 1 94 ? -3.465 14.443 -36.584 1.00 30.98 94 LEU A O 1
ATOM 727 N N . PRO A 1 95 ? -3.122 12.343 -37.339 1.00 32.44 95 PRO A N 1
ATOM 728 C CA . PRO A 1 95 ? -2.986 12.743 -38.729 1.00 32.44 95 PRO A CA 1
ATOM 729 C C . PRO A 1 95 ? -4.289 13.403 -39.196 1.00 32.44 95 PRO A C 1
ATOM 731 O O . PRO A 1 95 ? -5.352 12.787 -39.172 1.00 32.44 95 PRO A O 1
ATOM 734 N N . GLY A 1 96 ? -4.192 14.671 -39.606 1.00 38.91 96 GLY A N 1
ATOM 735 C CA . GLY A 1 96 ? -5.287 15.416 -40.232 1.00 38.91 96 GLY A CA 1
ATOM 736 C C . GLY A 1 96 ? -5.675 16.717 -39.527 1.00 38.91 96 GLY A C 1
ATOM 737 O O . GLY A 1 96 ? -6.727 16.786 -38.897 1.00 38.91 96 GLY A O 1
ATOM 738 N N . LYS A 1 97 ? -4.855 17.766 -39.677 1.00 36.06 97 LYS A N 1
ATOM 739 C CA . LYS A 1 97 ? -5.312 19.132 -40.012 1.00 36.06 97 LYS A CA 1
ATOM 740 C C . LYS A 1 97 ? -4.127 20.090 -40.139 1.00 36.06 97 LYS A C 1
ATOM 742 O O . LYS A 1 97 ? -3.479 20.442 -39.153 1.00 36.06 97 LYS A O 1
ATOM 747 N N . ASP A 1 98 ? -3.895 20.481 -41.383 1.00 43.34 98 ASP A N 1
ATOM 748 C CA . ASP A 1 98 ? -3.181 21.642 -41.918 1.00 43.34 98 ASP A CA 1
ATOM 749 C C . ASP A 1 98 ? -2.834 22.734 -40.889 1.00 43.34 98 ASP A C 1
ATOM 751 O O . ASP A 1 98 ? -3.550 23.716 -40.694 1.00 43.34 98 ASP A O 1
ATOM 755 N N . ARG A 1 99 ? -1.690 22.577 -40.224 1.00 41.03 99 ARG A N 1
ATOM 756 C CA . ARG A 1 99 ? -0.949 23.705 -39.655 1.00 41.03 99 ARG A CA 1
ATOM 757 C C . ARG A 1 99 ? 0.463 23.623 -40.203 1.00 41.03 99 ARG A C 1
ATOM 759 O O . ARG A 1 99 ? 1.246 22.792 -39.746 1.00 41.03 99 ARG A O 1
ATOM 766 N N . GLU A 1 100 ? 0.733 24.458 -41.198 1.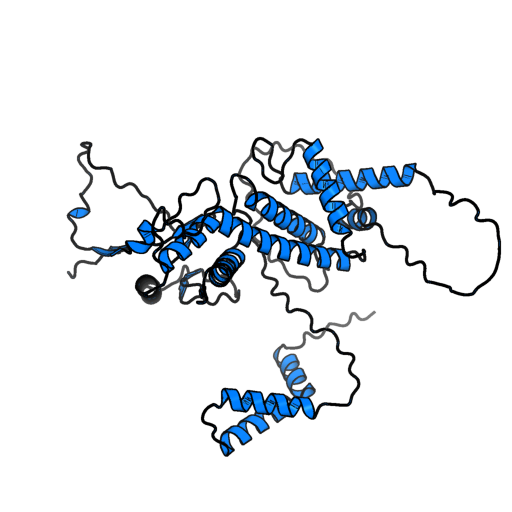00 49.44 100 GLU A N 1
ATOM 767 C CA . GLU A 1 100 ? 2.070 24.736 -41.713 1.00 49.44 100 GLU A CA 1
ATOM 768 C C . GLU A 1 100 ? 2.972 25.147 -40.537 1.00 49.44 100 GLU A C 1
ATOM 770 O O . GLU A 1 100 ? 2.644 26.076 -39.799 1.00 49.44 100 GLU A O 1
ATOM 775 N N . GLY A 1 101 ? 4.063 24.409 -40.306 1.00 44.72 101 GLY A N 1
ATOM 776 C CA . GLY A 1 101 ? 5.085 24.774 -39.313 1.00 44.72 101 GLY A CA 1
ATOM 777 C C . GLY A 1 101 ? 5.408 23.750 -38.218 1.00 44.72 101 GLY A C 1
ATOM 778 O O . GLY A 1 101 ? 6.064 24.113 -37.249 1.00 44.72 101 GLY A O 1
ATOM 779 N N . GLY A 1 102 ? 4.977 22.489 -38.326 1.00 42.34 102 GLY A N 1
ATOM 780 C CA . GLY A 1 102 ? 5.511 21.398 -37.498 1.00 42.34 102 GLY A CA 1
ATOM 781 C C . GLY A 1 102 ? 6.369 20.463 -38.342 1.00 42.34 102 GLY A C 1
ATOM 782 O O . GLY A 1 102 ? 5.857 19.896 -39.305 1.00 42.34 102 GLY A O 1
ATOM 783 N N . GLU A 1 103 ? 7.650 20.317 -38.011 1.00 45.00 103 GLU A N 1
ATOM 784 C CA . GLU A 1 103 ? 8.527 19.335 -38.653 1.00 45.00 103 GLU A CA 1
ATOM 785 C C . GLU A 1 103 ? 8.018 17.915 -38.352 1.00 45.00 103 GLU A C 1
ATOM 787 O O . GLU A 1 103 ? 7.707 17.574 -37.209 1.00 45.00 103 GLU A O 1
ATOM 792 N N . ASP A 1 104 ? 7.881 17.097 -39.393 1.00 49.12 104 ASP A N 1
ATOM 793 C CA . ASP A 1 104 ? 7.458 15.704 -39.276 1.00 49.12 104 ASP A CA 1
ATOM 794 C C . ASP A 1 104 ? 8.626 14.862 -38.750 1.00 49.12 104 ASP A C 1
ATOM 796 O O . ASP A 1 104 ? 9.542 14.514 -39.495 1.00 49.12 104 ASP A O 1
ATOM 800 N N . LEU A 1 105 ? 8.598 14.546 -37.452 1.00 45.97 105 LEU A N 1
ATOM 801 C CA . LEU A 1 105 ? 9.663 13.799 -36.776 1.00 45.97 105 LEU A CA 1
ATOM 802 C C . LEU A 1 105 ? 9.846 12.375 -37.322 1.00 45.97 105 LEU A C 1
ATOM 804 O O . LEU A 1 105 ? 10.920 11.811 -37.134 1.00 45.97 105 LEU A O 1
ATOM 808 N N . SER A 1 106 ? 8.865 11.814 -38.044 1.00 50.44 106 SER A N 1
ATOM 809 C CA . SER A 1 106 ? 9.031 10.518 -38.725 1.00 50.44 106 SER A CA 1
ATOM 810 C C . SER A 1 106 ? 10.054 10.568 -39.869 1.00 50.44 106 SER A C 1
ATOM 812 O O . SER A 1 106 ? 10.514 9.526 -40.333 1.00 50.44 106 SER A O 1
ATOM 814 N N . LYS A 1 107 ? 10.439 11.775 -40.307 1.00 51.00 107 LYS A N 1
ATOM 815 C CA . LYS A 1 107 ? 11.453 12.007 -41.344 1.00 51.00 107 LYS A CA 1
ATOM 816 C C . LYS A 1 107 ? 12.873 12.147 -40.795 1.00 51.00 107 LYS A C 1
ATOM 818 O O . LYS A 1 107 ? 13.809 12.134 -41.589 1.00 51.00 107 LYS A O 1
ATOM 823 N N . ARG A 1 108 ? 13.056 12.257 -39.473 1.00 55.41 108 ARG A N 1
ATOM 824 C CA . ARG A 1 108 ? 14.383 12.204 -38.842 1.00 55.41 108 ARG A CA 1
ATOM 825 C C . ARG A 1 108 ? 14.716 10.744 -38.537 1.00 55.41 108 ARG A C 1
ATOM 827 O O . ARG A 1 108 ? 14.095 10.143 -37.668 1.00 55.41 108 ARG A O 1
ATOM 834 N N . MET A 1 109 ? 15.676 10.170 -39.265 1.00 54.09 109 MET A N 1
ATOM 835 C CA . MET A 1 109 ? 16.075 8.757 -39.134 1.00 54.09 109 MET A CA 1
ATOM 836 C C . MET A 1 109 ? 16.922 8.443 -37.884 1.00 54.09 109 MET A C 1
ATOM 838 O O . MET A 1 109 ? 17.314 7.297 -37.694 1.00 54.09 109 MET A O 1
ATOM 842 N N . ALA A 1 110 ? 17.175 9.416 -37.010 1.00 65.88 110 ALA A N 1
ATOM 843 C CA . ALA A 1 110 ? 18.112 9.291 -35.896 1.00 65.88 110 ALA A CA 1
ATOM 844 C C . ALA A 1 110 ? 17.438 8.883 -34.568 1.00 65.88 110 ALA A C 1
ATOM 846 O O . ALA A 1 110 ? 17.561 9.570 -33.554 1.00 65.88 110 ALA A O 1
ATOM 847 N N . TRP A 1 111 ? 16.681 7.783 -34.557 1.00 70.25 111 TRP A N 1
ATOM 848 C CA . TRP A 1 111 ? 16.056 7.273 -33.331 1.00 70.25 111 TRP A CA 1
ATOM 849 C C . TRP A 1 111 ? 16.261 5.770 -33.172 1.00 70.25 111 TRP A C 1
ATOM 851 O O . TRP A 1 111 ? 15.927 4.992 -34.066 1.00 70.25 111 TRP A O 1
ATOM 861 N N . ALA A 1 112 ? 16.712 5.358 -31.987 1.00 76.00 112 ALA A N 1
ATOM 862 C CA . ALA A 1 112 ? 16.652 3.969 -31.548 1.00 76.00 112 ALA A CA 1
ATOM 863 C C . ALA A 1 112 ? 15.465 3.768 -30.601 1.00 76.00 112 ALA A C 1
ATOM 865 O O . ALA A 1 112 ? 15.032 4.683 -29.897 1.00 76.00 112 ALA A O 1
ATOM 866 N N . GLY A 1 113 ? 14.914 2.559 -30.577 1.00 82.50 113 GLY A N 1
ATOM 867 C CA . GLY A 1 113 ? 13.814 2.238 -29.682 1.00 82.50 113 GLY A CA 1
ATOM 868 C C . GLY A 1 113 ? 13.521 0.751 -29.604 1.00 82.50 113 GLY A C 1
ATOM 869 O O . GLY A 1 113 ? 14.004 -0.053 -30.402 1.00 82.50 113 GLY A O 1
ATOM 870 N N . GLY A 1 114 ? 12.704 0.394 -28.622 1.00 78.88 114 GLY A N 1
ATOM 871 C CA . GLY A 1 114 ? 12.231 -0.965 -28.405 1.00 78.88 114 GLY A CA 1
ATOM 872 C C . GLY A 1 114 ? 10.747 -0.973 -28.079 1.00 78.88 114 GLY A C 1
ATOM 873 O O . GLY A 1 114 ? 10.231 -0.045 -27.458 1.00 78.88 114 GLY A O 1
ATOM 874 N N . PHE A 1 115 ? 10.056 -2.032 -28.494 1.00 89.12 115 PHE A N 1
ATOM 875 C CA . PHE A 1 115 ? 8.623 -2.203 -28.279 1.00 89.12 115 PHE A CA 1
ATOM 876 C C . PHE A 1 115 ? 8.308 -3.653 -27.898 1.00 89.12 115 PHE A C 1
ATOM 878 O O . PHE A 1 115 ? 8.651 -4.587 -28.622 1.00 89.12 115 PHE A O 1
ATOM 885 N N . ASN A 1 116 ? 7.630 -3.844 -26.766 1.00 82.94 116 ASN A N 1
ATOM 886 C CA . ASN A 1 116 ? 7.196 -5.143 -26.271 1.00 82.94 116 ASN A CA 1
ATOM 887 C C . ASN A 1 116 ? 5.679 -5.288 -26.457 1.00 82.94 116 ASN A C 1
ATOM 889 O O . ASN A 1 116 ? 4.872 -4.874 -25.619 1.00 82.94 116 ASN A O 1
ATOM 893 N N . ARG A 1 117 ? 5.299 -5.914 -27.577 1.00 86.00 117 ARG A N 1
ATOM 894 C CA . ARG A 1 117 ? 3.896 -6.127 -27.952 1.00 86.00 117 ARG A CA 1
ATOM 895 C C . ARG A 1 117 ? 3.115 -6.916 -26.902 1.00 86.00 117 ARG A C 1
ATOM 897 O O . ARG A 1 117 ? 1.990 -6.539 -26.594 1.00 86.00 117 ARG A O 1
ATOM 904 N N . SER A 1 118 ? 3.712 -7.959 -26.320 1.00 81.19 118 SER A N 1
ATOM 905 C CA . SER A 1 118 ? 3.061 -8.759 -25.272 1.00 81.19 118 SER A CA 1
ATOM 906 C C . SER A 1 118 ? 2.685 -7.915 -24.059 1.00 81.19 118 SER A C 1
ATOM 908 O O . SER A 1 118 ? 1.568 -8.035 -23.563 1.00 81.19 118 SER A O 1
ATOM 910 N N . VAL A 1 119 ? 3.569 -7.016 -23.615 1.00 87.56 119 VAL A N 1
ATOM 911 C CA . VAL A 1 119 ? 3.274 -6.116 -22.489 1.00 87.56 119 VAL A CA 1
ATOM 912 C C . VAL A 1 119 ? 2.146 -5.146 -22.859 1.00 87.56 119 VAL A C 1
ATOM 914 O O . VAL A 1 119 ? 1.210 -4.973 -22.080 1.00 87.56 119 VAL A O 1
ATOM 917 N N . MET A 1 120 ? 2.172 -4.569 -24.068 1.00 91.38 120 MET A N 1
ATOM 918 C CA . MET A 1 120 ? 1.109 -3.667 -24.542 1.00 91.38 120 MET A CA 1
ATOM 919 C C . MET A 1 120 ? -0.258 -4.367 -24.649 1.00 91.38 120 MET A C 1
ATOM 921 O O . MET A 1 120 ? -1.302 -3.775 -24.363 1.00 91.38 120 MET A O 1
ATOM 925 N N . GLU A 1 121 ? -0.291 -5.626 -25.074 1.00 91.94 121 GLU A N 1
ATOM 926 C CA . GLU A 1 121 ? -1.538 -6.385 -25.215 1.00 91.94 121 GLU A CA 1
ATOM 927 C C . GLU A 1 121 ? -2.143 -6.793 -23.864 1.00 91.94 121 GLU A C 1
ATOM 929 O O . GLU A 1 121 ? -3.355 -7.021 -23.804 1.00 91.94 121 GLU A O 1
ATOM 934 N N . CYS A 1 122 ? -1.340 -6.799 -22.795 1.00 93.69 122 CYS A N 1
ATOM 935 C CA . CYS A 1 122 ? -1.720 -7.230 -21.447 1.00 93.69 122 CYS A CA 1
ATOM 936 C C . CYS A 1 122 ? -2.038 -6.086 -20.467 1.00 93.69 122 CYS A C 1
ATOM 938 O O . CYS A 1 122 ? -2.372 -6.359 -19.314 1.00 93.69 122 CYS A O 1
ATOM 940 N N . TRP A 1 123 ? -1.968 -4.814 -20.885 1.00 92.25 123 TRP A N 1
ATOM 941 C CA . TRP A 1 123 ? -2.432 -3.699 -20.043 1.00 92.25 123 TRP A CA 1
ATOM 942 C C . TRP A 1 123 ? -3.914 -3.883 -19.647 1.00 92.25 123 TRP A C 1
ATOM 944 O O . TRP A 1 123 ? -4.734 -4.407 -20.412 1.00 92.25 123 TRP A O 1
ATOM 954 N N . VAL A 1 124 ? -4.262 -3.429 -18.443 1.00 95.19 124 VAL A N 1
ATOM 955 C CA . VAL A 1 124 ? -5.605 -3.578 -17.872 1.00 95.19 124 VAL A CA 1
ATOM 956 C C . VAL A 1 124 ? -6.259 -2.197 -17.754 1.00 95.19 124 VAL A C 1
ATOM 958 O O . VAL A 1 124 ? -5.647 -1.294 -17.177 1.00 95.19 124 VAL A O 1
ATOM 961 N N . PRO A 1 125 ? -7.477 -1.992 -18.298 1.00 93.06 125 PRO A N 1
ATOM 962 C CA . PRO A 1 125 ? -8.150 -0.698 -18.237 1.00 93.06 125 PRO A CA 1
ATOM 963 C C . PRO A 1 125 ? -8.498 -0.337 -16.790 1.00 93.06 125 PRO A C 1
ATOM 965 O O . PRO A 1 125 ? -9.046 -1.155 -16.058 1.00 93.06 125 PRO A O 1
ATOM 968 N N . GLN A 1 126 ? -8.198 0.898 -16.390 1.00 92.75 126 GLN A N 1
ATOM 969 C CA . GLN A 1 126 ? -8.409 1.399 -15.030 1.00 92.75 126 GLN A CA 1
ATOM 970 C C . GLN A 1 126 ? -9.815 2.021 -14.891 1.00 92.75 126 GLN A C 1
ATOM 972 O O . GLN A 1 126 ? -10.066 3.072 -15.479 1.00 92.75 126 GLN A O 1
ATOM 977 N N . PRO A 1 127 ? -10.753 1.425 -14.126 1.00 90.31 127 PRO A N 1
ATOM 978 C CA . PRO A 1 127 ? -12.110 1.961 -13.950 1.00 90.31 127 PRO A CA 1
ATOM 979 C C . PRO A 1 127 ? -12.208 3.095 -12.910 1.00 90.31 127 PRO A C 1
ATOM 981 O O . PRO A 1 127 ? -13.280 3.689 -12.742 1.00 90.31 127 PRO A O 1
ATOM 984 N N . SER A 1 128 ? -11.126 3.343 -12.170 1.00 91.88 128 SER A N 1
ATOM 985 C CA . SER A 1 128 ? -11.021 4.230 -11.005 1.00 91.88 128 SER A CA 1
ATOM 986 C C . SER A 1 128 ? -9.536 4.522 -10.703 1.00 91.88 128 SER A C 1
ATOM 988 O O . SER A 1 128 ? -8.674 3.979 -11.397 1.00 91.88 128 SER A O 1
ATOM 990 N N . PRO A 1 129 ? -9.196 5.339 -9.684 1.00 92.56 129 PRO A N 1
ATOM 991 C CA . PRO A 1 129 ? -7.811 5.575 -9.249 1.00 92.56 129 PRO A CA 1
ATOM 992 C C . PRO A 1 129 ? -7.145 4.336 -8.601 1.00 92.56 129 PRO A C 1
ATOM 994 O O . PRO A 1 129 ? -6.778 4.350 -7.429 1.00 92.56 129 PRO A O 1
ATOM 997 N N . CYS A 1 130 ? -7.014 3.244 -9.357 1.00 96.00 130 CYS A N 1
ATOM 998 C CA . CYS A 1 130 ? -6.480 1.940 -8.944 1.00 96.00 130 CYS A CA 1
ATOM 999 C C . CYS A 1 130 ? -5.273 1.510 -9.792 1.00 96.00 130 CYS A C 1
ATOM 1001 O O . CYS A 1 130 ? -5.105 0.338 -10.143 1.00 96.00 130 CYS A O 1
ATOM 1003 N N . CYS A 1 131 ? -4.430 2.473 -10.157 1.00 96.06 131 CYS A N 1
ATOM 1004 C CA . CYS A 1 131 ? -3.286 2.268 -11.042 1.00 96.06 131 CYS A CA 1
ATOM 1005 C C . CYS A 1 131 ? -2.312 1.193 -10.540 1.00 96.06 131 CYS A C 1
ATOM 1007 O O . CYS A 1 131 ?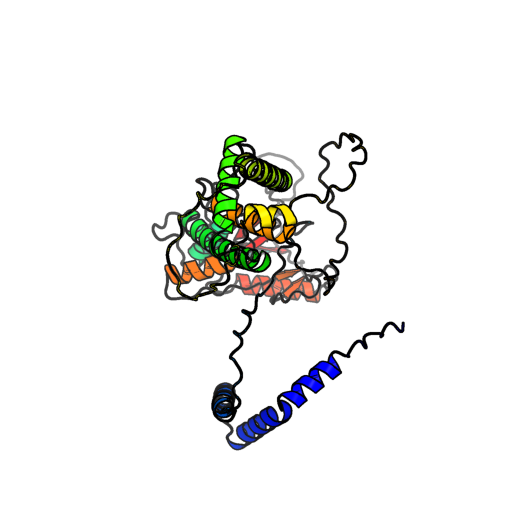 -1.783 0.441 -11.359 1.00 96.06 131 CYS A O 1
ATOM 1009 N N . ALA A 1 132 ? -2.127 1.056 -9.221 1.00 95.50 132 ALA A N 1
ATOM 1010 C CA . ALA A 1 132 ? -1.295 0.004 -8.638 1.00 95.50 132 ALA A CA 1
ATOM 1011 C C . ALA A 1 132 ? -1.875 -1.392 -8.926 1.00 95.50 132 ALA A C 1
ATOM 1013 O O . ALA A 1 132 ? -1.157 -2.268 -9.408 1.00 95.50 132 ALA A O 1
ATOM 1014 N N . CYS A 1 133 ? -3.184 -1.581 -8.718 1.00 97.31 133 CYS A N 1
ATOM 1015 C CA . CYS A 1 133 ? -3.865 -2.843 -9.008 1.00 97.31 133 CYS A CA 1
ATOM 1016 C C . CYS A 1 133 ? -3.784 -3.191 -10.496 1.00 97.31 133 CYS A C 1
ATOM 1018 O O . CYS A 1 133 ? -3.408 -4.305 -10.855 1.00 97.31 133 CYS A O 1
ATOM 1020 N N . ALA A 1 134 ? -4.089 -2.226 -11.368 1.00 96.94 134 ALA A N 1
ATOM 1021 C CA . ALA A 1 134 ? -4.022 -2.420 -12.814 1.00 96.94 134 ALA A CA 1
ATOM 1022 C C . ALA A 1 134 ? -2.598 -2.713 -13.302 1.00 96.94 134 ALA A C 1
ATOM 1024 O O . ALA A 1 134 ? -2.418 -3.514 -14.218 1.00 96.94 134 ALA A O 1
ATOM 1025 N N . SER A 1 135 ? -1.589 -2.104 -12.676 1.00 95.75 135 SER A N 1
ATOM 1026 C CA . SER A 1 135 ? -0.183 -2.331 -13.008 1.00 95.75 135 SER A CA 1
ATOM 1027 C C . SER A 1 135 ? 0.282 -3.731 -12.633 1.00 95.75 135 SER A C 1
ATOM 1029 O O . SER A 1 135 ? 0.901 -4.396 -13.457 1.00 95.75 135 SER A O 1
ATOM 1031 N N . VAL A 1 136 ? -0.052 -4.213 -11.434 1.00 96.06 136 VAL A N 1
ATOM 1032 C CA . VAL A 1 136 ? 0.274 -5.588 -11.014 1.00 96.06 136 VAL A CA 1
ATOM 1033 C C . VAL A 1 136 ? -0.489 -6.610 -11.850 1.00 96.06 136 VAL A C 1
ATOM 1035 O O . VAL A 1 136 ? 0.124 -7.554 -12.342 1.00 96.06 136 VAL A O 1
ATOM 1038 N N . ALA A 1 137 ? -1.791 -6.402 -12.075 1.00 96.94 137 ALA A N 1
ATOM 1039 C CA . ALA A 1 137 ? -2.596 -7.289 -12.914 1.00 96.94 137 ALA A CA 1
ATOM 1040 C C . ALA A 1 137 ? -2.039 -7.345 -14.344 1.00 96.94 137 ALA A C 1
ATOM 1042 O O . ALA A 1 137 ? -1.843 -8.426 -14.895 1.00 96.94 137 ALA A O 1
ATOM 1043 N N . GLY A 1 138 ? -1.717 -6.187 -14.928 1.00 96.12 138 GLY A N 1
ATOM 1044 C CA . GLY A 1 138 ? -1.118 -6.106 -16.256 1.00 96.12 138 GLY A CA 1
ATOM 1045 C C . GLY A 1 138 ? 0.272 -6.733 -16.323 1.00 96.12 138 GLY A C 1
ATOM 1046 O O . GLY A 1 138 ? 0.584 -7.404 -17.302 1.00 96.12 138 GLY A O 1
ATOM 1047 N N . ALA A 1 139 ? 1.099 -6.553 -15.289 1.00 94.94 139 ALA A N 1
ATOM 1048 C CA . ALA A 1 139 ? 2.432 -7.142 -15.230 1.00 94.94 139 ALA A CA 1
ATOM 1049 C C . ALA A 1 139 ? 2.358 -8.667 -15.147 1.00 94.94 139 ALA A C 1
ATOM 1051 O O . ALA A 1 139 ? 3.034 -9.348 -15.913 1.00 94.94 139 ALA A O 1
ATOM 1052 N N . PHE A 1 140 ? 1.488 -9.200 -14.287 1.00 94.62 140 PHE A N 1
ATOM 1053 C CA . PHE A 1 140 ? 1.202 -10.630 -14.237 1.00 94.62 140 PHE A CA 1
ATOM 1054 C C . PHE A 1 140 ? 0.738 -11.122 -15.613 1.00 94.62 140 PHE A C 1
ATOM 1056 O O . PHE A 1 140 ? 1.359 -11.993 -16.214 1.00 94.62 140 PHE A O 1
ATOM 1063 N N . ASN A 1 141 ? -0.283 -10.494 -16.190 1.00 95.31 141 ASN A N 1
ATOM 1064 C CA . ASN A 1 141 ? -0.795 -10.888 -17.499 1.00 95.31 141 ASN A CA 1
ATOM 1065 C C . ASN A 1 141 ? 0.294 -10.879 -18.583 1.00 95.31 141 ASN A C 1
ATOM 1067 O O . ASN A 1 141 ? 0.374 -11.818 -19.370 1.00 95.31 141 ASN A O 1
ATOM 1071 N N . ALA A 1 142 ? 1.183 -9.886 -18.582 1.00 90.88 142 ALA A N 1
ATOM 1072 C CA . ALA A 1 142 ? 2.296 -9.807 -19.521 1.00 90.88 142 ALA A CA 1
ATOM 1073 C C . ALA A 1 142 ? 3.318 -10.942 -19.339 1.00 90.88 142 ALA A C 1
ATOM 1075 O O . ALA A 1 142 ? 3.736 -11.535 -20.336 1.00 90.88 142 ALA A O 1
ATOM 1076 N N . LEU A 1 143 ? 3.681 -11.283 -18.097 1.00 88.00 143 LEU A N 1
ATOM 1077 C CA . LEU A 1 143 ? 4.632 -12.361 -17.791 1.00 88.00 143 LEU A CA 1
ATOM 1078 C C . LEU A 1 143 ? 4.143 -13.727 -18.291 1.00 88.00 143 LEU A C 1
ATOM 1080 O O . LEU A 1 143 ? 4.929 -14.492 -18.847 1.00 88.00 143 LEU A O 1
ATOM 1084 N N . TRP A 1 144 ? 2.841 -14.000 -18.179 1.00 90.56 144 TRP A N 1
ATOM 1085 C CA . TRP A 1 144 ? 2.227 -15.250 -18.652 1.00 90.56 144 TRP A CA 1
ATOM 1086 C C . TRP A 1 144 ? 1.558 -15.143 -20.028 1.00 90.56 144 TRP A C 1
ATOM 1088 O O . TRP A 1 144 ? 0.893 -16.082 -20.463 1.00 90.56 144 TRP A O 1
ATOM 1098 N N . ARG A 1 145 ? 1.745 -14.024 -20.743 1.00 91.12 145 ARG A N 1
ATOM 1099 C CA . ARG A 1 145 ? 1.169 -13.769 -22.081 1.00 91.12 145 ARG A CA 1
ATOM 1100 C C . ARG A 1 145 ? -0.357 -13.934 -22.127 1.00 91.12 145 ARG A C 1
ATOM 1102 O O . ARG A 1 145 ? -0.928 -14.396 -23.115 1.00 91.12 145 ARG A O 1
ATOM 1109 N N . LEU A 1 146 ? -1.023 -13.535 -21.051 1.00 92.69 146 LEU A N 1
ATOM 1110 C CA . LEU A 1 146 ? -2.471 -13.546 -20.896 1.00 92.69 146 LEU A CA 1
ATOM 1111 C C . LEU A 1 146 ? -3.040 -12.249 -21.477 1.00 92.69 146 LEU A C 1
ATOM 1113 O O . LEU A 1 146 ? -3.328 -11.296 -20.756 1.00 92.69 146 LEU A O 1
ATOM 1117 N N . GLY A 1 147 ? -3.169 -12.211 -22.803 1.00 91.81 147 GLY A N 1
ATOM 1118 C CA . GLY A 1 147 ? -3.680 -11.043 -23.519 1.00 91.81 147 GLY A CA 1
ATOM 1119 C C . GLY A 1 147 ? -5.082 -10.608 -23.073 1.00 91.81 147 GLY A C 1
ATOM 1120 O O . GLY A 1 147 ? -5.807 -11.323 -22.372 1.00 91.81 147 GLY A O 1
ATOM 1121 N N . ARG A 1 148 ? -5.489 -9.415 -23.514 1.00 89.69 148 ARG A N 1
ATOM 1122 C CA . ARG A 1 148 ? -6.823 -8.863 -23.241 1.00 89.69 148 ARG A CA 1
ATOM 1123 C C . ARG A 1 148 ? -7.948 -9.854 -23.550 1.00 89.69 148 ARG A C 1
ATOM 1125 O O . ARG A 1 148 ? -8.026 -10.401 -24.644 1.00 89.69 148 ARG A O 1
ATOM 1132 N N . GLY A 1 149 ? -8.846 -10.027 -22.582 1.00 90.00 149 GLY A N 1
ATOM 1133 C CA . GLY A 1 149 ? -9.984 -10.941 -22.688 1.00 90.00 149 GLY A CA 1
ATOM 1134 C C . GLY A 1 149 ? -9.653 -12.401 -22.376 1.00 90.00 149 GLY A C 1
ATOM 1135 O O . GLY A 1 149 ? -10.556 -13.233 -22.423 1.00 90.00 149 GLY A O 1
ATOM 1136 N N . SER A 1 150 ? -8.401 -12.723 -22.030 1.00 95.25 150 SER A N 1
ATOM 1137 C CA . SER A 1 150 ? -8.064 -14.050 -21.519 1.00 95.25 150 SER A CA 1
ATOM 1138 C C . SER A 1 150 ? -8.909 -14.361 -20.274 1.00 95.25 150 SER A C 1
ATOM 1140 O O . SER A 1 150 ? -8.869 -13.583 -19.318 1.00 95.25 150 SER A O 1
ATOM 1142 N N . PRO A 1 151 ? -9.639 -15.492 -20.236 1.00 95.19 151 PRO A N 1
ATOM 1143 C CA . PRO A 1 151 ? -10.429 -15.881 -19.066 1.00 95.19 151 PRO A CA 1
ATOM 1144 C C . PRO A 1 151 ? -9.548 -16.211 -17.853 1.00 95.19 151 PRO A C 1
ATOM 1146 O O . PRO A 1 151 ? -10.017 -16.189 -16.720 1.00 95.19 151 PRO A O 1
ATOM 1149 N N . SER A 1 152 ? -8.266 -16.505 -18.089 1.00 95.06 152 SER A N 1
ATOM 1150 C CA . SER A 1 152 ? -7.265 -16.744 -17.048 1.00 95.06 152 SER A CA 1
ATOM 1151 C C . SER A 1 152 ? -6.503 -15.478 -16.651 1.00 95.06 152 SER A C 1
ATOM 1153 O O . SER A 1 152 ? -5.644 -15.553 -15.777 1.00 95.06 152 SER A O 1
ATOM 1155 N N . GLY A 1 153 ? -6.782 -14.338 -17.294 1.00 95.56 153 GLY A N 1
ATOM 1156 C CA . GLY A 1 153 ? -6.144 -13.065 -16.983 1.00 95.56 153 GLY A CA 1
ATOM 1157 C C . GLY A 1 153 ? -6.477 -12.598 -15.567 1.00 95.56 153 GLY A C 1
ATOM 1158 O O . GLY A 1 153 ? -7.625 -12.664 -15.125 1.00 95.56 153 GLY A O 1
ATOM 1159 N N . CYS A 1 154 ? -5.468 -12.098 -14.862 1.00 96.12 154 CYS A N 1
ATOM 1160 C CA . CYS A 1 154 ? -5.641 -11.447 -13.577 1.00 96.12 154 CYS A CA 1
ATOM 1161 C C . CYS A 1 154 ? -6.437 -10.146 -13.743 1.00 96.12 154 CYS A C 1
ATOM 1163 O O . CYS A 1 154 ? -6.246 -9.389 -14.704 1.00 96.12 154 CYS A O 1
ATOM 1165 N N . THR A 1 155 ? -7.330 -9.893 -12.788 1.00 97.00 155 THR A N 1
ATOM 1166 C CA . THR A 1 155 ? -8.220 -8.728 -12.779 1.00 97.00 155 THR A CA 1
ATOM 1167 C C . THR A 1 155 ? -7.793 -7.703 -11.731 1.00 97.00 155 THR A C 1
ATOM 1169 O O . THR A 1 155 ? -7.079 -8.013 -10.781 1.00 97.00 155 THR A O 1
ATOM 1172 N N . ILE A 1 156 ? -8.280 -6.467 -11.867 1.00 97.31 156 ILE A N 1
ATOM 1173 C CA . ILE A 1 156 ? -8.056 -5.413 -10.866 1.00 97.31 156 ILE A CA 1
ATOM 1174 C C . ILE A 1 156 ? -8.624 -5.814 -9.506 1.00 97.31 156 ILE A C 1
ATOM 1176 O O . ILE A 1 156 ? -7.955 -5.605 -8.502 1.00 97.31 156 ILE A O 1
ATOM 1180 N N . SER A 1 157 ? -9.829 -6.388 -9.472 1.00 97.25 157 SER A N 1
ATOM 1181 C CA . SER A 1 157 ? -10.503 -6.777 -8.228 1.00 97.25 157 SER A CA 1
ATOM 1182 C C . SER A 1 157 ? -9.726 -7.840 -7.459 1.00 97.25 157 SER A C 1
ATOM 1184 O O . SER A 1 157 ? -9.609 -7.750 -6.244 1.00 97.25 157 SER A O 1
ATOM 1186 N N . GLU A 1 158 ? -9.138 -8.804 -8.167 1.00 97.38 158 GLU A N 1
ATOM 1187 C CA . GLU A 1 158 ? -8.283 -9.818 -7.552 1.00 97.38 158 GLU A CA 1
ATOM 1188 C C . GLU A 1 158 ? -7.051 -9.194 -6.887 1.00 97.38 158 GLU A C 1
ATOM 1190 O O . GLU A 1 158 ? -6.764 -9.475 -5.727 1.00 97.38 158 GLU A O 1
ATOM 1195 N N . VAL A 1 159 ? -6.348 -8.299 -7.588 1.00 97.75 159 VAL A N 1
ATOM 1196 C CA . VAL A 1 159 ? -5.188 -7.611 -7.003 1.00 97.75 159 VAL A CA 1
ATOM 1197 C C . VAL A 1 159 ? -5.598 -6.676 -5.866 1.00 97.75 159 VAL A C 1
ATOM 1199 O O . VAL A 1 159 ? -4.879 -6.572 -4.873 1.00 97.75 159 VAL A O 1
ATOM 1202 N N . ALA A 1 160 ? -6.730 -5.984 -6.000 1.00 98.00 160 ALA A N 1
ATOM 1203 C CA . ALA A 1 160 ? -7.248 -5.098 -4.966 1.00 98.00 160 ALA A CA 1
ATOM 1204 C C . ALA A 1 160 ? -7.520 -5.864 -3.667 1.00 98.00 160 ALA A C 1
ATOM 1206 O O . ALA A 1 160 ? -7.157 -5.366 -2.604 1.00 98.00 160 ALA A O 1
ATOM 1207 N N . GLU A 1 161 ? -8.055 -7.084 -3.750 1.00 98.00 161 GLU A N 1
ATOM 1208 C CA . GLU A 1 161 ? -8.266 -7.934 -2.576 1.00 98.00 161 GLU A CA 1
ATOM 1209 C C . GLU A 1 161 ? -6.942 -8.368 -1.931 1.00 98.00 161 GLU A C 1
ATOM 1211 O O . GLU A 1 161 ? -6.807 -8.299 -0.713 1.00 98.00 161 GLU A O 1
ATOM 1216 N N . LEU A 1 162 ? -5.919 -8.721 -2.721 1.00 97.81 162 LEU A N 1
ATOM 1217 C CA . LEU A 1 162 ? -4.588 -9.037 -2.175 1.00 97.81 162 LEU A CA 1
ATOM 1218 C C . LEU A 1 162 ? -3.958 -7.836 -1.462 1.00 97.81 162 LEU A C 1
ATOM 1220 O O . LEU A 1 162 ? -3.412 -7.962 -0.366 1.00 97.81 162 LEU A O 1
ATOM 1224 N N . MET A 1 163 ? -4.055 -6.650 -2.063 1.00 97.94 163 MET A N 1
ATOM 1225 C CA . MET A 1 163 ? -3.583 -5.414 -1.438 1.00 97.94 163 MET A CA 1
ATOM 1226 C C . MET A 1 163 ? -4.388 -5.080 -0.174 1.00 97.94 163 MET A C 1
ATOM 1228 O O . MET A 1 163 ? -3.796 -4.639 0.811 1.00 97.94 163 MET A O 1
ATOM 1232 N N . ALA A 1 164 ? -5.703 -5.318 -0.176 1.00 97.94 164 ALA A N 1
ATOM 1233 C CA . ALA A 1 164 ? -6.566 -5.111 0.983 1.00 97.94 164 ALA A CA 1
ATOM 1234 C C . ALA A 1 164 ? -6.181 -6.052 2.130 1.00 97.94 164 ALA A C 1
ATOM 1236 O O . ALA A 1 164 ? -5.965 -5.575 3.239 1.00 97.94 164 ALA A O 1
ATOM 1237 N N . ALA A 1 165 ? -5.980 -7.342 1.855 1.00 97.88 165 ALA A N 1
ATOM 1238 C CA . ALA A 1 165 ? -5.523 -8.318 2.844 1.00 97.88 165 ALA A CA 1
ATOM 1239 C C . ALA A 1 165 ? -4.160 -7.939 3.458 1.00 97.88 165 ALA A C 1
ATOM 1241 O O . ALA A 1 165 ? -3.941 -8.096 4.661 1.00 97.88 165 ALA A O 1
ATOM 1242 N N . ASN A 1 166 ? -3.244 -7.377 2.661 1.00 96.69 166 ASN A N 1
ATOM 1243 C CA . ASN A 1 166 ? -1.964 -6.879 3.174 1.00 96.69 166 ASN A CA 1
ATOM 1244 C C . ASN A 1 166 ? -2.140 -5.658 4.087 1.00 96.69 166 ASN A C 1
ATOM 1246 O O . ASN A 1 166 ? -1.535 -5.606 5.159 1.00 96.69 166 ASN A O 1
ATOM 1250 N N . LEU A 1 167 ? -2.980 -4.690 3.704 1.00 96.62 167 LEU A N 1
ATOM 1251 C CA . LEU A 1 167 ? -3.286 -3.538 4.559 1.00 96.62 167 LEU A CA 1
ATOM 1252 C C . LEU A 1 167 ? -4.026 -3.945 5.839 1.00 96.62 167 LEU A C 1
ATOM 1254 O O . LEU A 1 167 ? -3.772 -3.355 6.882 1.00 96.62 167 LEU A O 1
ATOM 1258 N N . GLU A 1 168 ? -4.885 -4.960 5.779 1.00 97.56 168 GLU A N 1
ATOM 1259 C CA . GLU A 1 168 ? -5.596 -5.534 6.925 1.00 97.56 168 GLU A CA 1
ATOM 1260 C C . GLU A 1 168 ? -4.616 -6.193 7.904 1.00 97.56 168 GLU A C 1
ATOM 1262 O O . GLU A 1 168 ? -4.677 -5.938 9.105 1.00 97.56 168 GLU A O 1
ATOM 1267 N N . LYS A 1 169 ? -3.616 -6.931 7.402 1.00 97.00 169 LYS A N 1
ATOM 1268 C CA . LYS A 1 169 ? -2.519 -7.452 8.233 1.00 97.00 169 LYS A CA 1
ATOM 1269 C C . LYS A 1 169 ? -1.751 -6.332 8.943 1.00 97.00 169 LYS A C 1
ATOM 1271 O O . LYS A 1 169 ? -1.511 -6.433 10.146 1.00 97.00 169 LYS A O 1
ATOM 1276 N N . LEU A 1 170 ? -1.380 -5.273 8.219 1.00 95.44 170 LEU A N 1
ATOM 1277 C CA . LEU A 1 170 ? -0.675 -4.121 8.798 1.00 95.44 170 LEU A CA 1
ATOM 1278 C C . LEU A 1 170 ? -1.550 -3.368 9.811 1.00 95.44 170 LEU A C 1
ATOM 1280 O O . LEU A 1 170 ? -1.059 -2.927 10.848 1.00 95.44 170 LEU A O 1
ATOM 1284 N N . ASN A 1 171 ? -2.848 -3.245 9.531 1.00 96.19 171 ASN A N 1
ATOM 1285 C CA . ASN A 1 171 ? -3.823 -2.647 10.434 1.00 96.19 171 ASN A CA 1
ATOM 1286 C C . ASN A 1 171 ? -3.928 -3.450 11.743 1.00 96.19 171 ASN A C 1
ATOM 1288 O O . ASN A 1 171 ? -3.776 -2.858 12.806 1.00 96.19 171 ASN A O 1
ATOM 1292 N N . MET A 1 172 ? -4.041 -4.782 11.679 1.00 97.38 172 MET A N 1
ATOM 1293 C CA . MET A 1 172 ? -4.046 -5.651 12.867 1.00 97.38 172 MET A CA 1
ATOM 1294 C C . MET A 1 172 ? -2.743 -5.562 13.678 1.00 97.38 172 MET A C 1
ATOM 1296 O O . MET A 1 172 ? -2.771 -5.547 14.907 1.00 97.38 172 MET A O 1
ATOM 1300 N N . GLN A 1 173 ? -1.584 -5.490 13.014 1.00 96.25 173 GLN A N 1
ATOM 1301 C CA . GLN A 1 173 ? -0.294 -5.314 13.695 1.00 96.25 173 GLN A CA 1
ATOM 1302 C C . GLN A 1 173 ? -0.231 -3.976 14.447 1.00 96.25 173 GLN A C 1
ATOM 1304 O O . GLN A 1 173 ? 0.147 -3.945 15.621 1.00 96.25 173 GLN A O 1
ATOM 1309 N N . ARG A 1 174 ? -0.656 -2.883 13.801 1.00 96.19 174 ARG A N 1
ATOM 1310 C CA . ARG A 1 174 ? -0.740 -1.550 14.421 1.00 96.19 174 ARG A CA 1
ATOM 1311 C C . ARG A 1 174 ? -1.748 -1.511 15.565 1.00 96.19 174 ARG A C 1
ATOM 1313 O O . ARG A 1 174 ? -1.445 -0.940 16.608 1.00 96.19 174 ARG A O 1
ATOM 1320 N N . GLN A 1 175 ? -2.893 -2.168 15.409 1.00 97.31 175 GLN A N 1
ATOM 1321 C CA . GLN A 1 175 ? -3.891 -2.313 16.464 1.00 97.31 175 GLN A CA 1
ATOM 1322 C C . GLN A 1 175 ? -3.282 -2.969 17.706 1.00 97.31 175 GLN A C 1
ATOM 1324 O O . GLN A 1 175 ? -3.293 -2.366 18.774 1.00 97.31 175 GLN A O 1
ATOM 1329 N N . ARG A 1 176 ? -2.656 -4.142 17.558 1.00 96.88 176 ARG A N 1
ATOM 1330 C CA . ARG A 1 176 ? -2.005 -4.849 18.674 1.00 96.88 176 ARG A CA 1
ATOM 1331 C C . ARG A 1 176 ? -0.894 -4.030 19.326 1.00 96.88 176 ARG A C 1
ATOM 1333 O O . ARG A 1 176 ? -0.673 -4.112 20.532 1.00 96.88 176 ARG A O 1
ATOM 1340 N N . ARG A 1 177 ? -0.147 -3.253 18.536 1.00 95.56 177 ARG A N 1
ATOM 1341 C CA . ARG A 1 177 ? 0.868 -2.323 19.053 1.00 95.56 177 ARG A CA 1
ATOM 1342 C C . ARG A 1 177 ? 0.225 -1.234 19.909 1.00 95.56 177 ARG A C 1
ATOM 1344 O O . ARG A 1 177 ? 0.667 -1.047 21.037 1.00 95.56 177 ARG A O 1
ATOM 1351 N N . LEU A 1 178 ? -0.820 -0.571 19.417 1.00 95.56 178 LEU A N 1
ATOM 1352 C CA . LEU A 1 178 ? -1.555 0.444 20.174 1.00 95.56 178 LEU A CA 1
ATOM 1353 C C . LEU A 1 178 ? -2.186 -0.127 21.446 1.00 95.56 178 LEU A C 1
ATOM 1355 O O . LEU A 1 178 ? -2.065 0.484 22.499 1.00 95.56 178 LEU A O 1
ATOM 1359 N N . GLU A 1 179 ? -2.798 -1.309 21.378 1.00 95.62 179 GLU A N 1
ATOM 1360 C CA . GLU A 1 179 ? -3.407 -1.965 22.541 1.00 95.62 179 GLU A CA 1
ATOM 1361 C C . GLU A 1 179 ? -2.370 -2.235 23.642 1.00 95.62 179 GLU A C 1
ATOM 1363 O O . GLU A 1 179 ? -2.601 -1.909 24.807 1.00 95.62 179 GLU A O 1
ATOM 1368 N N . ARG A 1 180 ? -1.171 -2.709 23.267 1.00 95.31 180 ARG A N 1
ATOM 1369 C CA . ARG A 1 180 ? -0.040 -2.861 24.199 1.00 95.31 180 ARG A CA 1
ATOM 1370 C C . ARG A 1 180 ? 0.435 -1.529 24.777 1.00 95.31 180 ARG A C 1
ATOM 1372 O O . ARG A 1 180 ? 0.700 -1.462 25.972 1.00 95.31 180 ARG A O 1
ATOM 1379 N N . LEU A 1 181 ? 0.552 -0.488 23.949 1.00 92.81 181 LEU A N 1
ATOM 1380 C CA . LEU A 1 181 ? 0.995 0.842 24.389 1.00 92.81 181 LEU A CA 1
ATOM 1381 C C . LEU A 1 181 ? -0.005 1.508 25.345 1.00 92.81 181 LEU A C 1
ATOM 1383 O O . LEU A 1 181 ? 0.409 2.248 26.231 1.00 92.81 181 LEU A O 1
ATOM 1387 N N . LEU A 1 182 ? -1.299 1.234 25.175 1.00 92.50 182 LEU A N 1
ATOM 1388 C CA . LEU A 1 182 ? -2.378 1.759 26.015 1.00 92.50 182 LEU A CA 1
ATOM 1389 C C . LEU A 1 182 ? -2.672 0.884 27.245 1.00 92.50 182 LEU A C 1
ATOM 1391 O O . LEU A 1 182 ? -3.433 1.303 28.111 1.00 92.50 182 LEU A O 1
ATOM 1395 N N . GLY A 1 183 ? -2.102 -0.323 27.333 1.00 93.44 183 GLY A N 1
ATOM 1396 C CA . GLY A 1 183 ? -2.370 -1.257 28.431 1.00 93.44 183 GLY A CA 1
ATOM 1397 C C . GLY A 1 183 ? -3.793 -1.831 28.426 1.00 93.44 183 GLY A C 1
ATOM 1398 O O . GLY A 1 183 ? -4.320 -2.172 29.484 1.00 93.44 183 GLY A O 1
ATOM 1399 N N . VAL A 1 184 ? -4.419 -1.932 27.251 1.00 93.56 184 VAL A N 1
ATOM 1400 C CA . VAL A 1 184 ? -5.791 -2.442 27.076 1.00 93.56 184 VAL A CA 1
ATOM 1401 C C . VAL A 1 184 ? -5.786 -3.873 26.512 1.00 93.56 184 VAL A C 1
ATOM 1403 O O . VAL A 1 184 ? -4.794 -4.293 25.910 1.00 93.56 184 VAL A O 1
ATOM 1406 N N . PRO A 1 185 ? -6.867 -4.657 26.695 1.00 94.19 185 PRO A N 1
ATOM 1407 C CA . PRO A 1 185 ? -6.959 -6.012 26.149 1.00 94.19 185 PRO A CA 1
ATOM 1408 C C . PRO A 1 185 ? -6.870 -6.064 24.614 1.00 94.19 185 PRO A C 1
ATOM 1410 O O . PRO A 1 185 ? -7.305 -5.137 23.930 1.00 94.19 185 PRO A O 1
ATOM 1413 N N . GLU A 1 186 ? -6.371 -7.185 24.073 1.00 95.56 186 GLU A N 1
ATOM 1414 C CA . GLU A 1 186 ? -6.372 -7.430 22.622 1.00 95.56 186 GLU A CA 1
ATOM 1415 C C . GLU A 1 186 ? -7.806 -7.388 22.071 1.00 95.56 186 GLU A C 1
ATOM 1417 O O . GLU A 1 186 ? -8.716 -8.003 22.633 1.00 95.56 186 GLU A O 1
ATOM 1422 N N . GLY A 1 187 ? -8.002 -6.663 20.969 1.00 95.19 187 GLY A N 1
ATOM 1423 C CA . GLY A 1 187 ? -9.298 -6.470 20.317 1.00 95.19 187 GLY A CA 1
ATOM 1424 C C . GLY A 1 187 ? -10.062 -5.217 20.759 1.00 95.19 187 GLY A C 1
ATOM 1425 O O . GLY A 1 187 ? -10.968 -4.795 20.039 1.00 95.19 187 GLY A O 1
ATOM 1426 N N . ALA A 1 188 ? -9.691 -4.578 21.873 1.00 95.31 188 ALA A N 1
ATOM 1427 C CA . ALA A 1 188 ? -10.409 -3.412 22.397 1.00 95.31 188 ALA A CA 1
ATOM 1428 C C . ALA A 1 188 ? -10.404 -2.214 21.426 1.00 95.31 188 ALA A C 1
ATOM 1430 O O . ALA A 1 188 ? -11.356 -1.435 21.382 1.00 95.31 188 ALA A O 1
ATOM 1431 N N . MET A 1 189 ? -9.367 -2.072 20.594 1.00 96.50 189 MET A N 1
ATOM 1432 C CA . MET A 1 189 ? -9.301 -0.987 19.610 1.00 96.50 189 MET A CA 1
ATOM 1433 C C . MET A 1 189 ? -10.320 -1.144 18.469 1.00 96.50 189 MET A C 1
ATOM 1435 O O . MET A 1 189 ? -10.728 -0.144 17.873 1.00 96.50 189 MET A O 1
ATOM 1439 N N . GLU A 1 190 ? -10.753 -2.370 18.155 1.00 97.06 190 GLU A N 1
ATOM 1440 C CA . GLU A 1 190 ? -11.773 -2.588 17.119 1.00 97.06 190 GLU A CA 1
ATOM 1441 C C . GLU A 1 190 ? -13.126 -2.028 17.574 1.00 97.06 190 GLU A C 1
ATOM 1443 O O . GLU A 1 190 ? -13.837 -1.430 16.770 1.00 97.06 190 GLU A O 1
ATOM 1448 N N . GLU A 1 191 ? -13.451 -2.120 18.869 1.00 95.94 191 GLU A N 1
ATOM 1449 C CA . GLU A 1 191 ? -14.666 -1.514 19.430 1.00 95.94 191 GLU A CA 1
ATOM 1450 C C . GLU A 1 191 ? -14.682 0.007 19.223 1.00 95.94 191 GLU A C 1
ATOM 1452 O O . GLU A 1 191 ? -15.695 0.575 18.803 1.00 95.94 191 GLU A O 1
ATOM 1457 N N . PHE A 1 192 ? -13.539 0.666 19.443 1.00 96.50 192 PHE A N 1
ATOM 1458 C CA . PHE A 1 192 ? -13.374 2.089 19.148 1.00 96.50 192 PHE A CA 1
ATOM 1459 C C . PHE A 1 192 ? -13.525 2.385 17.648 1.00 96.50 192 PHE A C 1
ATOM 1461 O O . PHE A 1 192 ? -14.244 3.318 17.281 1.00 96.50 192 PHE A O 1
ATOM 1468 N N . CYS A 1 193 ? -12.892 1.594 16.774 1.00 97.12 193 CYS A N 1
ATOM 1469 C CA . CYS A 1 193 ? -12.980 1.789 15.324 1.00 97.12 193 CYS A CA 1
ATOM 1470 C C . CYS A 1 193 ? -14.421 1.643 14.813 1.00 97.12 193 CYS A C 1
ATOM 1472 O O . CYS A 1 193 ? -14.873 2.476 14.031 1.00 97.12 193 CYS A O 1
ATOM 1474 N N . LEU A 1 194 ? -15.164 0.641 15.288 1.00 96.88 194 LEU A N 1
ATOM 1475 C CA . LEU A 1 194 ? -16.572 0.436 14.932 1.00 96.88 194 LEU A CA 1
ATOM 1476 C C . LEU A 1 194 ? -17.464 1.580 15.428 1.00 96.88 194 LEU A C 1
ATOM 1478 O O . LEU A 1 194 ? -18.335 2.049 14.694 1.00 96.88 194 LEU A O 1
ATOM 1482 N N . ALA A 1 195 ? -17.235 2.064 16.651 1.00 96.81 195 ALA A N 1
ATOM 1483 C CA . ALA A 1 195 ? -17.967 3.210 17.182 1.00 96.81 195 ALA A CA 1
ATOM 1484 C C . ALA A 1 195 ? -17.684 4.493 16.378 1.00 96.81 195 ALA A C 1
ATOM 1486 O O . ALA A 1 195 ? -18.602 5.271 16.112 1.00 96.81 195 ALA A O 1
ATOM 1487 N N . LEU A 1 196 ? -16.434 4.698 15.949 1.00 97.31 196 LEU A N 1
ATOM 1488 C CA . LEU A 1 196 ? -16.057 5.810 15.077 1.00 97.31 196 LEU A CA 1
ATOM 1489 C C . LEU A 1 196 ? -16.693 5.686 13.684 1.00 97.31 196 LEU A C 1
ATOM 1491 O O . LEU A 1 196 ? -17.158 6.689 13.145 1.00 97.31 196 LEU A O 1
ATOM 1495 N N . ASP A 1 197 ? -16.744 4.480 13.116 1.00 96.88 197 ASP A N 1
ATOM 1496 C CA . ASP A 1 197 ? -17.370 4.217 11.816 1.00 96.88 197 ASP A CA 1
ATOM 1497 C C . ASP A 1 197 ? -18.864 4.587 11.826 1.00 96.88 197 ASP A C 1
ATOM 1499 O O . ASP A 1 197 ? -19.338 5.266 10.909 1.00 96.88 197 ASP A O 1
ATOM 1503 N N . GLU A 1 198 ? -19.602 4.203 12.873 1.00 97.06 198 GLU A N 1
ATOM 1504 C CA . GLU A 1 198 ? -21.018 4.571 13.016 1.00 97.06 198 GLU A CA 1
ATOM 1505 C C . GLU A 1 198 ? -21.207 6.080 13.233 1.00 97.06 198 GLU A C 1
ATOM 1507 O O . GLU A 1 198 ? -22.101 6.678 12.633 1.00 97.06 198 GLU A O 1
ATOM 1512 N N . GLU A 1 199 ? -20.339 6.735 14.010 1.00 97.44 199 GLU A N 1
ATOM 1513 C CA . GLU A 1 199 ? -20.412 8.189 14.209 1.00 97.44 199 GLU A CA 1
ATOM 1514 C C . GLU A 1 199 ? -20.168 8.961 12.900 1.00 97.44 199 GLU A C 1
ATOM 1516 O O . GLU A 1 199 ? -20.887 9.912 12.579 1.00 97.44 199 GLU A O 1
ATOM 1521 N N . LEU A 1 200 ? -19.182 8.541 12.101 1.00 96.12 200 LEU A N 1
ATOM 1522 C CA . LEU A 1 200 ? -18.909 9.143 10.792 1.00 96.12 200 LEU A CA 1
ATOM 1523 C C . LEU A 1 200 ? -20.089 8.956 9.834 1.00 96.12 200 LEU A C 1
ATOM 1525 O O . LEU A 1 200 ? -20.475 9.898 9.138 1.00 96.12 200 LEU A O 1
ATOM 1529 N N . LYS A 1 201 ? -20.714 7.779 9.852 1.00 95.25 201 LYS A N 1
ATOM 1530 C CA . LYS A 1 201 ? -21.903 7.479 9.053 1.00 95.25 201 LYS A CA 1
ATOM 1531 C C . LYS A 1 201 ? -23.108 8.334 9.455 1.00 95.25 201 LYS A C 1
ATOM 1533 O O . LYS A 1 201 ? -23.802 8.834 8.572 1.00 95.25 201 LYS A O 1
ATOM 1538 N N . VAL A 1 202 ? -23.332 8.578 10.751 1.00 96.06 202 VAL A N 1
ATOM 1539 C CA . VAL A 1 202 ? -24.365 9.524 11.232 1.00 96.06 202 VAL A CA 1
ATOM 1540 C C . VAL A 1 202 ? -24.106 10.938 10.699 1.00 96.06 202 VAL A C 1
ATOM 1542 O O . VAL A 1 202 ? -25.044 11.629 10.302 1.00 96.06 202 VAL A O 1
ATOM 1545 N N . LYS A 1 203 ? -22.835 11.346 10.602 1.00 95.44 203 LYS A N 1
ATOM 1546 C CA . LYS A 1 203 ? -22.415 12.621 9.994 1.00 95.44 203 LYS A CA 1
ATOM 1547 C C . LYS A 1 203 ? -22.448 12.617 8.452 1.00 95.44 203 LYS A C 1
ATOM 1549 O O . LYS A 1 203 ? -22.026 13.600 7.848 1.00 95.44 203 LYS A O 1
ATOM 1554 N N . CYS A 1 204 ? -22.962 11.561 7.810 1.00 95.31 204 CYS A N 1
ATOM 1555 C CA . CYS A 1 204 ? -22.979 11.381 6.349 1.00 95.31 204 CYS A CA 1
ATOM 1556 C C . CYS A 1 204 ? -21.574 11.441 5.715 1.00 95.31 204 CYS A C 1
ATOM 1558 O O . CYS A 1 204 ? -21.389 11.983 4.620 1.00 95.31 204 CYS A O 1
ATOM 1560 N N . LEU A 1 205 ? -20.575 10.918 6.430 1.00 95.12 205 LEU A N 1
ATOM 1561 C CA . LEU A 1 205 ? -19.193 10.810 5.982 1.00 95.12 205 LEU A CA 1
ATOM 1562 C C . LEU A 1 205 ? -18.836 9.347 5.713 1.00 95.12 205 LEU A C 1
ATOM 1564 O O . LEU A 1 205 ? -19.175 8.454 6.488 1.00 95.12 205 LEU A O 1
ATOM 1568 N N . SER A 1 206 ? -18.048 9.114 4.661 1.00 94.62 206 SER A N 1
ATOM 1569 C CA . SER A 1 206 ? -17.564 7.777 4.306 1.00 94.62 206 SER A CA 1
ATOM 1570 C C . SER A 1 206 ? -16.054 7.745 4.121 1.00 94.62 206 SER A C 1
ATOM 1572 O O . SER A 1 206 ? -15.453 8.611 3.474 1.00 94.62 206 SER A O 1
ATOM 1574 N N . TRP A 1 207 ? -15.430 6.669 4.600 1.00 94.12 207 TRP A N 1
ATOM 1575 C CA . TRP A 1 207 ? -14.022 6.363 4.337 1.00 94.12 207 TRP A CA 1
ATOM 1576 C C . TRP A 1 207 ? -13.698 6.252 2.840 1.00 94.12 207 TRP A C 1
ATOM 1578 O O . TRP A 1 207 ? -12.565 6.527 2.422 1.00 94.12 207 TRP A O 1
ATOM 1588 N N . THR A 1 208 ? -14.693 5.877 2.027 1.00 92.38 208 THR A N 1
ATOM 1589 C CA . THR A 1 208 ? -14.541 5.651 0.582 1.00 92.38 208 THR A CA 1
ATOM 1590 C C . THR A 1 208 ? -14.787 6.903 -0.268 1.00 92.38 208 THR A C 1
ATOM 1592 O O . THR A 1 208 ? -14.222 7.002 -1.358 1.00 92.38 208 THR A O 1
ATOM 1595 N N . GLY A 1 209 ? -15.566 7.875 0.230 1.00 81.56 209 GLY A N 1
ATOM 1596 C CA . GLY A 1 209 ? -15.824 9.170 -0.420 1.00 81.56 209 GLY A CA 1
ATOM 1597 C C . GLY A 1 209 ? -16.637 9.126 -1.726 1.00 81.56 209 GLY A C 1
ATOM 1598 O O . GLY A 1 209 ? -16.566 10.066 -2.515 1.00 81.56 209 GLY A O 1
ATOM 1599 N N . LYS A 1 210 ? -17.368 8.039 -2.019 1.00 73.12 210 LYS A N 1
ATOM 1600 C CA . LYS A 1 210 ? -18.209 7.936 -3.229 1.00 73.12 210 LYS A CA 1
ATOM 1601 C C . LYS A 1 210 ? -19.615 8.462 -2.933 1.00 73.12 210 LYS A C 1
ATOM 1603 O O . LYS A 1 210 ? -20.376 7.799 -2.246 1.00 73.12 210 LYS A O 1
ATOM 1608 N N . GLY A 1 211 ? -19.966 9.626 -3.482 1.00 68.75 211 GLY A N 1
ATOM 1609 C CA . GLY A 1 211 ? -21.300 10.233 -3.325 1.00 68.75 211 GLY A CA 1
ATOM 1610 C C . GLY A 1 211 ? -21.538 10.930 -1.978 1.00 68.75 211 GLY A C 1
ATOM 1611 O O . GLY A 1 211 ? -22.469 11.718 -1.867 1.00 68.75 211 GLY A O 1
ATOM 1612 N N . GLU A 1 212 ? -20.657 10.698 -1.009 1.00 79.62 212 GLU A N 1
ATOM 1613 C CA . GLU A 1 212 ? -20.604 11.346 0.301 1.00 79.62 212 GLU A CA 1
ATOM 1614 C C . GLU A 1 212 ? -19.275 12.092 0.462 1.00 79.62 212 GLU A C 1
ATOM 1616 O O . GLU A 1 212 ? -18.303 11.827 -0.258 1.00 79.62 212 GLU A O 1
ATOM 1621 N N . GLN A 1 213 ? -19.206 13.014 1.421 1.00 88.62 213 GLN A N 1
ATOM 1622 C CA . GLN A 1 213 ? -17.969 13.725 1.720 1.00 88.62 213 GLN A CA 1
ATOM 1623 C C . GLN A 1 213 ? -16.938 12.740 2.296 1.00 88.62 213 GLN A C 1
ATOM 1625 O O . GLN A 1 213 ? -17.183 12.027 3.271 1.00 88.62 213 GLN A O 1
ATOM 1630 N N . GLY A 1 214 ? -15.777 12.658 1.642 1.00 89.31 214 GLY A N 1
ATOM 1631 C CA . GLY A 1 214 ? -14.700 11.770 2.064 1.00 89.31 214 GLY A CA 1
ATOM 1632 C C . GLY A 1 214 ? -14.107 12.203 3.403 1.00 89.31 214 GLY A C 1
ATOM 1633 O O . GLY A 1 214 ? -13.835 13.384 3.614 1.00 89.31 214 GLY A O 1
ATOM 1634 N N . VAL A 1 215 ? -13.852 11.239 4.287 1.00 93.56 215 VAL A N 1
ATOM 1635 C CA . VAL A 1 215 ? -13.258 11.513 5.602 1.00 93.56 215 VAL A CA 1
ATOM 1636 C C . VAL A 1 215 ? -11.810 12.002 5.450 1.00 93.56 215 VAL A C 1
ATOM 1638 O O . VAL A 1 215 ? -10.942 11.287 4.935 1.00 93.56 215 VAL A O 1
ATOM 1641 N N . GLN A 1 216 ? -11.549 13.228 5.904 1.00 93.88 216 GLN A N 1
ATOM 1642 C CA . GLN A 1 216 ? -10.207 13.802 6.042 1.00 93.88 216 GLN A CA 1
ATOM 1643 C C . GLN A 1 216 ? -9.630 13.525 7.437 1.00 93.88 216 GLN A C 1
ATOM 1645 O O . GLN A 1 216 ? -10.371 13.231 8.375 1.00 93.88 216 GLN A O 1
ATOM 1650 N N . ARG A 1 217 ? -8.304 13.655 7.591 1.00 94.25 217 ARG A N 1
ATOM 1651 C CA . ARG A 1 217 ? -7.601 13.416 8.864 1.00 94.25 217 ARG A CA 1
ATOM 1652 C C . ARG A 1 217 ? -8.172 14.244 10.009 1.00 94.25 217 ARG A C 1
ATOM 1654 O O . ARG A 1 217 ? -8.536 13.684 11.037 1.00 94.25 217 ARG A O 1
ATOM 1661 N N . GLN A 1 218 ? -8.276 15.558 9.819 1.00 94.62 218 GLN A N 1
ATOM 1662 C CA . GLN A 1 218 ? -8.778 16.474 10.845 1.00 94.62 218 GLN A CA 1
ATOM 1663 C C . GLN A 1 218 ? -10.207 16.108 11.272 1.00 94.62 218 GLN A C 1
ATOM 1665 O O . GLN A 1 218 ? -10.489 16.022 12.463 1.00 94.62 218 GLN A O 1
ATOM 1670 N N . VAL A 1 219 ? -11.076 15.779 10.310 1.00 95.12 219 VAL A N 1
ATOM 1671 C CA . VAL A 1 219 ? -12.471 15.388 10.563 1.00 95.12 219 VAL A CA 1
ATOM 1672 C C . VAL A 1 219 ? -12.571 14.055 11.314 1.00 95.12 219 VAL A C 1
ATOM 1674 O O . VAL A 1 219 ? -13.350 13.951 12.263 1.00 95.12 219 VAL A O 1
ATOM 1677 N N . ALA A 1 220 ? -11.769 13.051 10.938 1.00 95.69 220 ALA A N 1
ATOM 1678 C CA . ALA A 1 220 ? -11.707 11.770 11.646 1.00 95.69 220 ALA A CA 1
ATOM 1679 C C . ALA A 1 220 ? -11.250 11.954 13.096 1.00 95.69 220 ALA A C 1
ATOM 1681 O O . ALA A 1 220 ? -11.907 11.473 14.015 1.00 95.69 220 ALA A O 1
ATOM 1682 N N . MET A 1 221 ? -10.154 12.692 13.304 1.00 96.00 221 MET A N 1
ATOM 1683 C CA . MET A 1 221 ? -9.587 12.913 14.635 1.00 96.00 221 MET A CA 1
ATOM 1684 C C . MET A 1 221 ? -10.501 13.778 15.510 1.00 96.00 221 MET A C 1
ATOM 1686 O O . MET A 1 221 ? -10.641 13.494 16.696 1.00 96.00 221 MET A O 1
ATOM 1690 N N . SER A 1 222 ? -11.164 14.792 14.944 1.00 95.12 222 SER A N 1
ATOM 1691 C CA . SER A 1 222 ? -12.172 15.580 15.665 1.00 95.12 222 SER A CA 1
ATOM 1692 C C . SER A 1 222 ? -13.360 14.713 16.072 1.00 95.12 222 SER A C 1
ATOM 1694 O O . SER A 1 222 ? -13.760 14.725 17.228 1.00 95.12 222 SER A O 1
ATOM 1696 N N . THR A 1 223 ? -13.878 13.893 15.153 1.00 96.25 223 THR A N 1
ATOM 1697 C CA . THR A 1 223 ? -15.005 12.993 15.441 1.00 96.25 223 THR A CA 1
ATOM 1698 C C . THR A 1 223 ? -14.637 11.936 16.484 1.00 96.25 223 THR A C 1
ATOM 1700 O O . THR A 1 223 ? -15.450 11.628 17.350 1.00 96.25 223 THR A O 1
ATOM 1703 N N . ALA A 1 224 ? -13.399 11.437 16.468 1.00 95.81 224 ALA A N 1
ATOM 1704 C CA . ALA A 1 224 ? -12.880 10.566 17.518 1.00 95.81 224 ALA A CA 1
ATOM 1705 C C . ALA A 1 224 ? -12.871 11.253 18.895 1.00 95.81 224 ALA A C 1
ATOM 1707 O O . ALA A 1 224 ? -13.295 10.645 19.876 1.00 95.81 224 ALA A O 1
ATOM 1708 N N . ARG A 1 225 ? -12.443 12.522 18.987 1.00 95.44 225 ARG A N 1
ATOM 1709 C CA . ARG A 1 225 ? -12.485 13.286 20.250 1.00 95.44 225 ARG A CA 1
ATOM 1710 C C . ARG A 1 225 ? -13.914 13.522 20.739 1.00 95.44 225 ARG A C 1
ATOM 1712 O O . ARG A 1 225 ? -14.170 13.350 21.933 1.00 95.44 225 ARG A O 1
ATOM 1719 N N . ASP A 1 226 ? -14.835 13.866 19.838 1.00 94.88 226 ASP A N 1
ATOM 1720 C CA . ASP A 1 226 ? -16.256 14.046 20.166 1.00 94.88 226 ASP A CA 1
ATOM 1721 C C . ASP A 1 226 ? -16.850 12.752 20.743 1.00 94.88 226 ASP A C 1
ATOM 1723 O O . ASP A 1 226 ? -17.515 12.771 21.782 1.00 94.88 226 ASP A O 1
ATOM 1727 N N . LEU A 1 227 ? -16.571 11.619 20.086 1.00 95.31 227 LEU A N 1
ATOM 1728 C CA . LEU A 1 227 ? -17.016 10.289 20.497 1.00 95.31 227 LEU A CA 1
ATOM 1729 C C . LEU A 1 227 ? -16.509 9.941 21.902 1.00 95.31 227 LEU A C 1
ATOM 1731 O O . LEU A 1 227 ? -17.296 9.536 22.759 1.00 95.31 227 LEU A O 1
ATOM 1735 N N . LEU A 1 228 ? -15.214 10.143 22.154 1.00 94.19 228 LEU A N 1
ATOM 1736 C CA . LEU A 1 228 ? -14.589 9.880 23.455 1.00 94.19 228 LEU A CA 1
ATOM 1737 C C . LEU A 1 228 ? -15.172 10.771 24.561 1.00 94.19 228 LEU A C 1
ATOM 1739 O O . LEU A 1 228 ? -15.443 10.300 25.666 1.00 94.19 228 LEU A O 1
ATOM 1743 N N . SER A 1 229 ? -15.424 12.045 24.252 1.00 92.38 229 SER A N 1
ATOM 1744 C CA . SER A 1 229 ? -16.014 13.003 25.195 1.00 92.38 229 SER A CA 1
ATOM 1745 C C . SER A 1 229 ? -17.449 12.626 25.566 1.00 92.38 229 SER A C 1
ATOM 1747 O O . SER A 1 229 ? -17.809 12.652 26.745 1.00 92.38 229 SER A O 1
ATOM 1749 N N . ARG A 1 230 ? -18.262 12.221 24.581 1.00 93.94 230 ARG A N 1
ATOM 1750 C CA . ARG A 1 230 ? -19.653 11.796 24.795 1.00 93.94 230 ARG A CA 1
ATOM 1751 C C . ARG A 1 230 ? -19.736 10.516 25.623 1.00 93.94 230 ARG A C 1
ATOM 1753 O O . ARG A 1 230 ? -20.472 10.483 26.604 1.00 93.94 230 ARG A O 1
ATOM 1760 N N . ARG A 1 231 ? -18.935 9.497 25.285 1.00 92.31 231 ARG A N 1
ATOM 1761 C CA . ARG A 1 231 ? -18.872 8.234 26.044 1.00 92.31 231 ARG A CA 1
ATOM 1762 C C . ARG A 1 231 ? -18.495 8.463 27.504 1.00 92.31 231 ARG A C 1
ATOM 1764 O O . ARG A 1 231 ? -19.107 7.877 28.390 1.00 92.31 231 ARG A O 1
ATOM 1771 N N . HIS A 1 232 ? -17.557 9.371 27.769 1.00 89.81 232 HIS A N 1
ATOM 1772 C CA . HIS A 1 232 ? -17.206 9.723 29.141 1.00 89.81 232 HIS A CA 1
ATOM 1773 C C . HIS A 1 232 ? -18.379 10.355 29.914 1.00 89.81 232 HIS A C 1
ATOM 1775 O O . HIS A 1 232 ? -18.614 10.003 31.070 1.00 89.81 232 HIS A O 1
ATOM 1781 N N . GLN A 1 233 ? -19.136 11.259 29.283 1.00 91.44 233 GLN A N 1
ATOM 1782 C CA . GLN A 1 233 ? -20.321 11.871 29.898 1.00 91.44 233 GLN A CA 1
ATOM 1783 C C . GLN A 1 233 ? -21.429 10.843 30.168 1.00 91.44 233 GLN A C 1
ATOM 1785 O O . GLN A 1 233 ? -22.054 10.894 31.226 1.00 91.44 233 GLN A O 1
ATOM 1790 N N . GLU A 1 234 ? -21.642 9.889 29.255 1.00 91.88 234 GLU A N 1
ATOM 1791 C CA . GLU A 1 234 ? -22.595 8.785 29.437 1.00 91.88 234 GLU A CA 1
ATOM 1792 C C . GLU A 1 234 ? -22.237 7.943 30.670 1.00 91.88 234 GLU A C 1
ATOM 1794 O O . GLU A 1 234 ? -23.082 7.765 31.550 1.00 91.88 234 GLU A O 1
ATOM 1799 N N . VAL A 1 235 ? -20.974 7.515 30.791 1.00 88.56 235 VAL A N 1
ATOM 1800 C CA . VAL A 1 235 ? -20.489 6.733 31.944 1.00 88.56 235 VAL A CA 1
ATOM 1801 C C . VAL A 1 235 ? -20.603 7.529 33.249 1.00 88.56 235 VAL A C 1
ATOM 1803 O O . VAL A 1 235 ? -21.074 6.994 34.250 1.00 88.56 235 VAL A O 1
ATOM 1806 N N . ALA A 1 236 ? -20.259 8.821 33.244 1.00 88.56 236 ALA A N 1
ATOM 1807 C CA . ALA A 1 236 ? -20.409 9.682 34.420 1.00 88.56 236 ALA A CA 1
ATOM 1808 C C . ALA A 1 236 ? -21.884 9.872 34.833 1.00 88.56 236 ALA A C 1
ATOM 1810 O O . ALA A 1 236 ? -22.189 9.967 36.024 1.00 88.56 236 ALA A O 1
ATOM 1811 N N . SER A 1 237 ? -22.806 9.909 33.863 1.00 92.00 237 SER A N 1
ATOM 1812 C CA . SER A 1 237 ? -24.244 10.090 34.105 1.00 92.00 237 SER A CA 1
ATOM 1813 C C . SER A 1 237 ? -24.946 8.842 34.643 1.00 92.00 237 SER A C 1
ATOM 1815 O O . SER A 1 237 ? -25.937 8.968 35.361 1.00 92.00 237 SER A O 1
ATOM 1817 N N . MET A 1 238 ? -24.419 7.646 34.353 1.00 88.62 238 MET A N 1
ATOM 1818 C CA . MET A 1 238 ? -24.946 6.387 34.892 1.00 88.62 238 MET A CA 1
ATOM 1819 C C . MET A 1 238 ? -24.729 6.250 36.409 1.00 88.62 238 MET A C 1
ATOM 1821 O O . MET A 1 238 ? -25.293 5.347 37.027 1.00 88.62 238 MET A O 1
ATOM 1825 N N . GLY A 1 239 ? -23.989 7.185 37.020 1.00 82.31 239 GLY A N 1
ATOM 1826 C CA . GLY A 1 239 ? -23.628 7.160 38.430 1.00 82.31 239 GLY A CA 1
ATOM 1827 C C . GLY A 1 239 ? -22.690 5.993 38.745 1.00 82.31 239 GLY A C 1
ATOM 1828 O O . GLY A 1 239 ? -22.452 5.128 37.901 1.00 82.31 239 GLY A O 1
ATOM 1829 N N . PRO A 1 240 ? -22.127 5.929 39.962 1.00 78.56 240 PRO A N 1
ATOM 1830 C CA . PRO A 1 240 ? -21.547 4.683 40.424 1.00 78.56 240 PRO A CA 1
ATOM 1831 C C . PRO A 1 240 ? -22.677 3.659 40.396 1.00 78.56 240 PRO A C 1
ATOM 1833 O O . PRO A 1 240 ? -23.624 3.773 41.175 1.00 78.56 240 PRO A O 1
ATOM 1836 N N . THR A 1 241 ? -22.611 2.700 39.471 1.00 65.94 241 THR A N 1
ATOM 1837 C CA . THR A 1 241 ? -23.451 1.509 39.524 1.00 65.94 241 THR A CA 1
ATOM 1838 C C . THR A 1 241 ? -23.204 0.922 40.901 1.00 65.94 241 THR A C 1
ATOM 1840 O O . THR A 1 241 ? -22.151 0.337 41.150 1.00 65.94 241 THR A O 1
ATOM 1843 N N . VAL A 1 242 ? -24.119 1.180 41.837 1.00 58.84 242 VAL A N 1
ATOM 1844 C CA . VAL A 1 242 ? -24.103 0.571 43.159 1.00 58.84 242 VAL A CA 1
ATOM 1845 C C . VAL A 1 242 ? -24.360 -0.893 42.862 1.00 58.84 242 VAL A C 1
ATOM 1847 O O . VAL A 1 242 ? -25.507 -1.307 42.708 1.00 58.84 242 VAL A O 1
ATOM 1850 N N . CYS A 1 243 ? -23.282 -1.646 42.639 1.00 49.03 243 CYS A N 1
ATOM 1851 C CA . CYS A 1 243 ? -23.307 -3.092 42.619 1.00 49.03 243 CYS A CA 1
ATOM 1852 C C . CYS A 1 243 ? -23.960 -3.466 43.938 1.00 49.03 243 CYS A C 1
ATOM 1854 O O . CYS A 1 243 ? -23.365 -3.255 44.996 1.00 49.03 243 CYS A O 1
ATOM 1856 N N . GLY A 1 244 ? -25.235 -3.851 43.847 1.00 48.84 244 GLY A N 1
ATOM 1857 C CA . GLY A 1 244 ? -26.088 -4.079 44.996 1.00 48.84 244 GLY A CA 1
ATOM 1858 C C . GLY A 1 244 ? -25.344 -4.937 45.997 1.00 48.84 244 GLY A C 1
ATOM 1859 O O . GLY A 1 244 ? -24.675 -5.892 45.603 1.00 48.84 244 GLY A O 1
ATOM 1860 N N . GLU A 1 245 ? -25.429 -4.523 47.257 1.00 50.94 245 GLU A N 1
ATOM 1861 C CA . GLU A 1 245 ? -24.918 -5.218 48.427 1.00 50.94 245 GLU A CA 1
ATOM 1862 C C . GLU A 1 245 ? -25.185 -6.719 48.271 1.00 50.94 245 GLU A C 1
ATOM 1864 O O . GLU A 1 245 ? -26.296 -7.203 48.487 1.00 50.94 245 GLU A O 1
ATOM 1869 N N . ALA A 1 246 ? -24.170 -7.454 47.811 1.00 53.44 246 ALA A N 1
ATOM 1870 C CA . ALA A 1 246 ? -24.196 -8.898 47.825 1.00 53.44 246 ALA A CA 1
ATOM 1871 C C . ALA A 1 246 ? -24.114 -9.274 49.299 1.00 53.44 246 ALA A C 1
ATOM 1873 O O . ALA A 1 246 ? -23.068 -9.128 49.936 1.00 53.44 246 ALA A O 1
ATOM 1874 N N . GLU A 1 247 ? -25.272 -9.654 49.839 1.00 54.28 247 GLU A N 1
ATOM 1875 C CA . GLU A 1 247 ? -25.426 -10.169 51.186 1.00 54.28 247 GLU A CA 1
ATOM 1876 C C . GLU A 1 247 ? -24.308 -11.160 51.504 1.00 54.28 247 GLU A C 1
ATOM 1878 O O . GLU A 1 247 ? -24.000 -12.089 50.754 1.00 54.28 247 GLU A O 1
ATOM 1883 N N . ALA A 1 248 ? -23.695 -10.898 52.650 1.00 61.41 248 ALA A N 1
ATOM 1884 C CA . ALA A 1 248 ? -22.606 -11.643 53.224 1.00 61.41 248 ALA A CA 1
ATOM 1885 C C . ALA A 1 248 ? -22.884 -13.151 53.264 1.00 61.41 248 ALA A C 1
ATOM 1887 O O . ALA A 1 248 ? -23.779 -13.600 53.977 1.00 61.41 248 ALA A O 1
ATOM 1888 N N . ALA A 1 249 ? -22.026 -13.936 52.613 1.00 52.59 249 ALA A N 1
ATOM 1889 C CA . ALA A 1 249 ? -21.669 -15.257 53.109 1.00 52.59 249 ALA A CA 1
ATOM 1890 C C . ALA A 1 249 ? -20.328 -15.746 52.536 1.00 52.59 249 ALA A C 1
ATOM 1892 O O . ALA A 1 249 ? -20.224 -16.076 51.361 1.00 52.59 249 ALA A O 1
ATOM 1893 N N . SER A 1 250 ? -19.377 -15.927 53.459 1.00 52.09 250 SER A N 1
ATOM 1894 C CA . SER A 1 250 ? -18.449 -17.064 53.508 1.00 52.09 250 SER A CA 1
ATOM 1895 C C . SER A 1 250 ? -17.201 -17.046 52.612 1.00 52.09 250 SER A C 1
ATOM 1897 O O . SER A 1 250 ? -17.178 -17.628 51.533 1.00 52.09 250 SER A O 1
ATOM 1899 N N . ASP A 1 251 ? -16.122 -16.501 53.182 1.00 59.44 251 ASP A N 1
ATOM 1900 C CA . ASP A 1 251 ? -14.807 -17.147 53.341 1.00 59.44 251 ASP A CA 1
ATOM 1901 C C . ASP A 1 251 ? -14.329 -18.120 52.246 1.00 59.44 251 ASP A C 1
ATOM 1903 O O . ASP A 1 251 ? -14.617 -19.315 52.290 1.00 59.44 251 ASP A O 1
ATOM 1907 N N . ALA A 1 252 ? -13.442 -17.639 51.369 1.00 53.50 252 ALA A N 1
ATOM 1908 C CA . ALA A 1 252 ? -12.246 -18.381 50.957 1.00 53.50 252 ALA A CA 1
ATOM 1909 C C . ALA A 1 252 ? -11.221 -17.428 50.325 1.00 53.50 252 ALA A C 1
ATOM 1911 O O . ALA A 1 252 ? -11.508 -16.702 49.379 1.00 53.50 252 ALA A O 1
ATOM 1912 N N . ALA A 1 253 ? -10.014 -17.436 50.886 1.00 55.19 253 ALA A N 1
ATOM 1913 C CA . ALA A 1 253 ? -8.888 -16.599 50.515 1.00 55.19 253 ALA A CA 1
ATOM 1914 C C . ALA A 1 253 ? -8.442 -16.812 49.057 1.00 55.19 253 ALA A C 1
ATOM 1916 O O . ALA A 1 253 ? -7.816 -17.815 48.720 1.00 55.19 253 ALA A O 1
ATOM 1917 N N . GLY A 1 254 ? -8.712 -15.811 48.228 1.00 53.41 254 GLY A N 1
ATOM 1918 C CA . GLY A 1 254 ? -8.094 -15.604 46.928 1.00 53.41 254 GLY A CA 1
ATOM 1919 C C . GLY A 1 254 ? -8.152 -14.117 46.623 1.00 53.41 254 GLY A C 1
ATOM 1920 O O . GLY A 1 254 ? -9.116 -13.647 46.033 1.00 53.41 254 GLY A O 1
ATOM 1921 N N . THR A 1 255 ? -7.159 -13.353 47.085 1.00 54.56 255 THR A N 1
ATOM 1922 C CA . THR A 1 255 ? -6.888 -11.998 46.584 1.00 54.56 255 THR A CA 1
ATOM 1923 C C . THR A 1 255 ? -6.432 -12.124 45.133 1.00 54.56 255 THR A C 1
ATOM 1925 O O . THR A 1 255 ? -5.241 -12.063 44.840 1.00 54.56 255 THR A O 1
ATOM 1928 N N . GLU A 1 256 ? -7.373 -12.404 44.234 1.00 54.75 256 GLU A N 1
ATOM 1929 C CA . GLU A 1 256 ? -7.183 -12.142 42.818 1.00 54.75 256 GLU A CA 1
ATOM 1930 C C . GLU A 1 256 ? -7.116 -10.624 42.684 1.00 54.75 256 GLU A C 1
ATOM 1932 O O . GLU A 1 256 ? -8.074 -9.922 43.014 1.00 54.75 256 GLU A O 1
ATOM 1937 N N . ASP A 1 257 ? -5.944 -10.123 42.289 1.00 55.03 257 ASP A N 1
ATO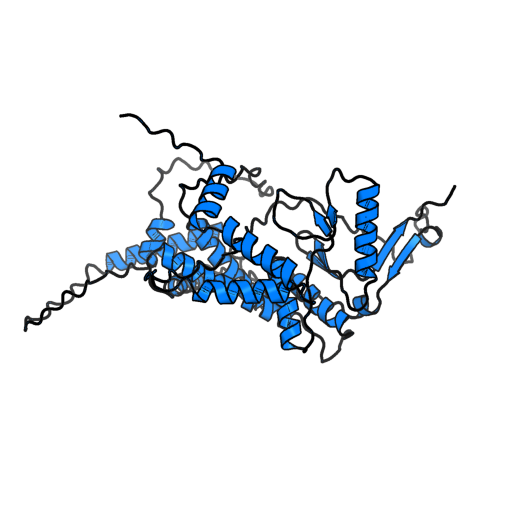M 1938 C CA . ASP A 1 257 ? -5.764 -8.746 41.849 1.00 55.03 257 ASP A CA 1
ATOM 1939 C C . ASP A 1 257 ? -6.891 -8.430 40.865 1.00 55.03 257 ASP A C 1
ATOM 1941 O O . ASP A 1 257 ? -6.900 -8.908 39.727 1.00 55.03 257 ASP A O 1
ATOM 1945 N N . VAL A 1 258 ? -7.863 -7.631 41.309 1.00 56.78 258 VAL A N 1
ATOM 1946 C CA . VAL A 1 258 ? -8.852 -7.012 40.432 1.00 56.78 258 VAL A CA 1
ATOM 1947 C C . VAL A 1 258 ? -8.081 -5.963 39.646 1.00 56.78 258 VAL A C 1
ATOM 1949 O O . VAL A 1 258 ? -8.079 -4.777 39.967 1.00 56.78 258 VAL A O 1
ATOM 1952 N N . VAL A 1 259 ? -7.336 -6.427 38.643 1.00 59.59 259 VAL A N 1
ATOM 1953 C CA . VAL A 1 259 ? -6.721 -5.581 37.634 1.00 59.59 259 VAL A CA 1
ATOM 1954 C C . VAL A 1 259 ? -7.889 -4.881 36.964 1.00 59.59 259 VAL A C 1
ATOM 1956 O O . VAL A 1 259 ? -8.611 -5.484 36.166 1.00 59.59 259 VAL A O 1
ATOM 1959 N N . HIS A 1 260 ? -8.124 -3.629 37.354 1.00 59.88 260 HIS A N 1
ATOM 1960 C CA . HIS A 1 260 ? -9.054 -2.747 36.675 1.00 59.88 260 HIS A CA 1
ATOM 1961 C C . HIS A 1 260 ? -8.631 -2.714 35.208 1.00 59.88 260 HIS A C 1
ATOM 1963 O O . HIS A 1 260 ? -7.636 -2.083 34.854 1.00 59.88 260 HIS A O 1
ATOM 1969 N N . LYS A 1 261 ? -9.337 -3.471 34.361 1.00 66.00 261 LYS A N 1
ATOM 1970 C CA . LYS A 1 261 ? -9.157 -3.393 32.917 1.00 66.00 261 LYS A CA 1
ATOM 1971 C C . LYS A 1 261 ? -9.503 -1.963 32.535 1.00 66.00 261 LYS A C 1
ATOM 1973 O O . LYS A 1 261 ? -10.654 -1.561 32.682 1.00 66.00 261 LYS A O 1
ATOM 1978 N N . LEU A 1 262 ? -8.489 -1.210 32.119 1.00 73.62 262 LEU A N 1
ATOM 1979 C CA . LEU A 1 262 ? -8.667 0.131 31.586 1.00 73.62 262 LEU A CA 1
ATOM 1980 C C . LEU A 1 262 ? -9.634 0.043 30.405 1.00 73.62 262 LEU A C 1
ATOM 1982 O O . LEU A 1 262 ? -9.437 -0.762 29.491 1.00 73.62 262 LEU A O 1
ATOM 1986 N N . ASP A 1 263 ? -10.692 0.845 30.460 1.00 88.25 263 ASP A N 1
ATOM 1987 C CA . ASP A 1 263 ? -11.601 1.027 29.338 1.00 88.25 263 ASP A CA 1
ATOM 1988 C C . ASP A 1 263 ? -10.836 1.709 28.191 1.00 88.25 263 ASP A C 1
ATOM 1990 O O . ASP A 1 263 ? -10.160 2.723 28.394 1.00 88.25 263 ASP A O 1
ATOM 1994 N N . ILE A 1 264 ? -10.939 1.164 26.975 1.00 91.00 264 ILE A N 1
ATOM 1995 C CA . ILE A 1 264 ? -10.287 1.710 25.778 1.00 91.00 264 ILE A CA 1
ATOM 1996 C C . ILE A 1 264 ? -10.673 3.170 25.539 1.00 91.00 264 ILE A C 1
ATOM 1998 O O . ILE A 1 264 ? -9.822 3.967 25.139 1.00 91.00 264 ILE A O 1
ATOM 2002 N N . PHE A 1 265 ? -11.925 3.546 25.814 1.00 90.19 265 PHE A N 1
ATOM 2003 C CA . PHE A 1 265 ? -12.381 4.924 25.635 1.00 90.19 265 PHE A CA 1
ATOM 2004 C C . PHE A 1 265 ? -11.743 5.867 26.660 1.00 90.19 265 PHE A C 1
ATOM 2006 O O . PHE A 1 265 ? -11.426 7.009 26.326 1.00 90.19 265 PHE A O 1
ATOM 2013 N N . GLU A 1 266 ? -11.492 5.402 27.884 1.00 87.69 266 GLU A N 1
ATOM 2014 C CA . GLU A 1 266 ? -10.791 6.192 28.894 1.00 87.69 266 GLU A CA 1
ATOM 2015 C C . GLU A 1 266 ? -9.308 6.357 28.539 1.00 87.69 266 GLU A C 1
ATOM 2017 O O . GLU A 1 266 ? -8.821 7.490 28.498 1.00 87.69 266 GLU A O 1
ATOM 2022 N N . ALA A 1 267 ? -8.630 5.267 28.164 1.00 87.00 267 ALA A N 1
ATOM 2023 C CA . ALA A 1 267 ? -7.227 5.295 27.745 1.00 87.00 267 ALA A CA 1
ATOM 2024 C C . ALA A 1 267 ? -7.008 6.194 26.511 1.00 87.00 267 ALA A C 1
ATOM 2026 O O . ALA A 1 267 ? -6.109 7.036 26.484 1.00 87.00 267 ALA A O 1
ATOM 2027 N N . LEU A 1 268 ? -7.865 6.079 25.489 1.00 89.75 268 LEU A N 1
ATOM 2028 C CA . LEU A 1 268 ? -7.792 6.928 24.297 1.00 89.75 268 LEU A CA 1
ATOM 2029 C C . LEU A 1 268 ? -8.119 8.389 24.594 1.00 89.75 268 LEU A C 1
ATOM 2031 O O . LEU A 1 268 ? -7.548 9.276 23.958 1.00 89.75 268 LEU A O 1
ATOM 2035 N N . ARG A 1 269 ? -9.013 8.667 25.546 1.00 89.69 269 ARG A N 1
ATOM 2036 C CA . ARG A 1 269 ? -9.311 10.037 25.968 1.00 89.69 269 ARG A CA 1
ATOM 2037 C C . ARG A 1 269 ? -8.101 10.691 26.624 1.00 89.69 269 ARG A C 1
ATOM 2039 O O . ARG A 1 269 ? -7.870 11.860 26.357 1.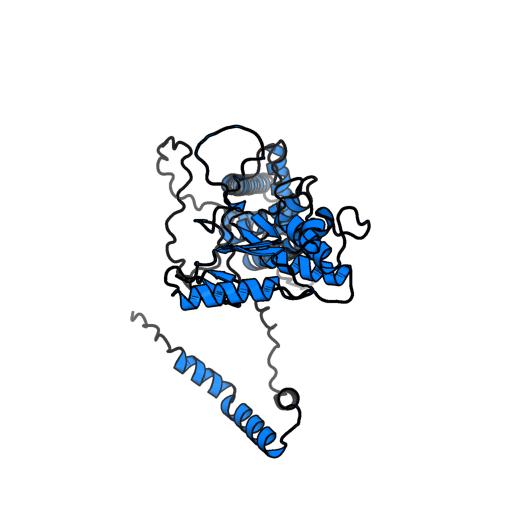00 89.69 269 ARG A O 1
ATOM 2046 N N . GLU A 1 270 ? -7.315 9.986 27.430 1.00 88.19 270 GLU A N 1
ATOM 2047 C CA . GLU A 1 270 ? -6.089 10.567 28.005 1.00 88.19 270 GLU A CA 1
ATOM 2048 C C . GLU A 1 270 ? -5.059 10.944 26.930 1.00 88.19 270 GLU A C 1
ATOM 2050 O O . GLU A 1 270 ? -4.321 11.918 27.073 1.00 88.19 270 GLU A O 1
ATOM 2055 N N . VAL A 1 271 ? -5.038 10.196 25.826 1.00 85.81 271 VAL A N 1
ATOM 2056 C CA . VAL A 1 271 ? -4.090 10.376 24.720 1.00 85.81 271 VAL A CA 1
ATOM 2057 C C . VAL A 1 271 ? -4.551 11.426 23.706 1.00 85.81 271 VAL A C 1
ATOM 2059 O O . VAL A 1 271 ? -3.757 12.239 23.217 1.00 85.81 271 VAL A O 1
ATOM 2062 N N . LEU A 1 272 ? -5.830 11.386 23.330 1.00 87.56 272 LEU A N 1
ATOM 2063 C CA . LEU A 1 272 ? -6.422 12.266 22.320 1.00 87.56 272 LEU A CA 1
ATOM 2064 C C . LEU A 1 272 ? -7.029 13.534 22.915 1.00 87.56 272 LEU A C 1
ATOM 2066 O O . LEU A 1 272 ? -7.143 14.526 22.188 1.00 87.56 272 LEU A O 1
ATOM 2070 N N . GLY A 1 273 ? -7.428 13.473 24.184 1.00 74.94 273 GLY A N 1
ATOM 2071 C CA . GLY A 1 273 ? -8.091 14.532 24.923 1.00 74.94 273 GLY A CA 1
ATOM 2072 C C . GLY A 1 273 ? -7.111 15.577 25.424 1.00 74.94 273 GLY A C 1
ATOM 2073 O O . GLY A 1 273 ? -6.028 15.295 25.938 1.00 74.94 273 GLY A O 1
ATOM 2074 N N . ASP A 1 274 ? -7.524 16.819 25.242 1.00 56.34 274 ASP A N 1
ATOM 2075 C CA . ASP A 1 274 ? -6.797 17.991 25.667 1.00 56.34 274 ASP A CA 1
ATOM 2076 C C . ASP A 1 274 ? -6.716 18.015 27.201 1.00 56.34 274 ASP A C 1
ATOM 2078 O O . ASP A 1 274 ? -7.704 18.252 27.898 1.00 56.34 274 ASP A O 1
ATOM 2082 N N . LYS A 1 275 ? -5.503 17.910 27.758 1.00 50.91 275 LYS A N 1
ATOM 2083 C CA . LYS A 1 275 ? -5.158 18.885 28.800 1.00 50.91 275 LYS A CA 1
ATOM 2084 C C . LYS A 1 275 ? -5.461 20.228 28.154 1.00 50.91 275 LYS A C 1
ATOM 2086 O O . LYS A 1 275 ? -4.702 20.608 27.271 1.00 50.91 275 LYS A O 1
ATOM 2091 N N . ALA A 1 276 ? -6.585 20.849 28.512 1.00 43.38 276 ALA A N 1
ATOM 2092 C CA . ALA A 1 276 ? -7.016 22.130 27.978 1.00 43.38 276 ALA A CA 1
ATOM 2093 C C . ALA A 1 276 ? -5.814 23.084 27.945 1.00 43.38 276 ALA A C 1
ATOM 2095 O O . ALA A 1 276 ? -5.403 23.624 28.974 1.00 43.38 276 ALA A O 1
ATOM 2096 N N . ALA A 1 277 ? -5.192 23.228 26.776 1.00 47.66 277 ALA A N 1
ATOM 2097 C CA . ALA A 1 277 ? -4.310 24.345 26.540 1.00 47.66 277 ALA A CA 1
ATOM 2098 C C . ALA A 1 277 ? -5.237 25.567 26.571 1.00 47.66 277 ALA A C 1
ATOM 2100 O O . ALA A 1 277 ? -6.315 25.499 25.978 1.00 47.66 277 ALA A O 1
ATOM 2101 N N . PRO A 1 278 ? -4.901 26.625 27.325 1.00 42.28 278 PRO A N 1
ATOM 2102 C CA . PRO A 1 278 ? -5.784 27.772 27.474 1.00 42.28 278 PRO A CA 1
ATOM 2103 C C . PRO A 1 278 ? -6.153 28.294 26.086 1.00 42.28 278 PRO A C 1
ATOM 2105 O O . PRO A 1 278 ? -5.266 28.602 25.291 1.00 42.28 278 PRO A O 1
ATOM 2108 N N . GLU A 1 279 ? -7.455 28.341 25.810 1.00 44.47 279 GLU A N 1
ATOM 2109 C CA . GLU A 1 279 ? -8.030 28.893 24.589 1.00 44.47 279 GLU A CA 1
ATOM 2110 C C . GLU A 1 279 ? -7.606 30.363 24.472 1.00 44.47 279 GLU A C 1
ATOM 2112 O O . GLU A 1 279 ? -8.207 31.269 25.052 1.00 44.47 279 GLU A O 1
ATOM 2117 N N . GLY A 1 280 ? -6.504 30.600 23.762 1.00 45.81 280 GLY A N 1
ATOM 2118 C CA . GLY A 1 280 ? -6.223 31.899 23.175 1.00 45.81 280 GLY A CA 1
ATOM 2119 C C . GLY A 1 280 ? -7.213 32.141 22.031 1.00 45.81 280 GLY A C 1
ATOM 2120 O O . GLY A 1 280 ? -7.632 31.173 21.393 1.00 45.81 280 GLY A O 1
ATOM 2121 N N . PRO A 1 281 ? -7.606 33.397 21.760 1.00 45.28 281 PRO A N 1
ATOM 2122 C CA . PRO A 1 281 ? -8.536 33.705 20.682 1.00 45.28 281 PRO A CA 1
ATOM 2123 C C . PRO A 1 281 ? -7.973 33.185 19.358 1.00 45.28 281 PRO A C 1
ATOM 2125 O O . PRO A 1 281 ? -6.887 33.588 18.945 1.00 45.28 281 PRO A O 1
ATOM 2128 N N . LEU A 1 282 ? -8.707 32.281 18.715 1.00 44.31 282 LEU A N 1
ATOM 2129 C CA . LEU A 1 282 ? -8.479 31.922 17.323 1.00 44.31 282 LEU A CA 1
ATOM 2130 C C . LEU A 1 282 ? -8.944 33.119 16.492 1.00 44.31 282 LEU A C 1
ATOM 2132 O O . LEU A 1 282 ? -10.140 33.385 16.398 1.00 44.31 282 LEU A O 1
ATOM 2136 N N . GLU A 1 283 ? -7.996 33.897 15.975 1.00 40.66 283 GLU A N 1
ATOM 2137 C CA . GLU A 1 283 ? -8.298 34.893 14.953 1.00 40.66 283 GLU A CA 1
ATOM 2138 C C . GLU A 1 283 ? -8.742 34.160 13.683 1.00 40.66 283 GLU A C 1
ATOM 2140 O O . GLU A 1 283 ? -8.016 33.325 13.143 1.00 40.66 283 GLU A O 1
ATOM 2145 N N . ASP A 1 284 ? -9.955 34.478 13.230 1.00 38.84 284 ASP A N 1
ATOM 2146 C CA . ASP A 1 284 ? -10.520 34.051 11.955 1.00 38.84 284 ASP A CA 1
ATOM 2147 C C . ASP A 1 284 ? -9.711 34.660 10.796 1.00 38.84 284 ASP A C 1
ATOM 2149 O O . ASP A 1 284 ? -10.072 35.689 10.217 1.00 38.84 284 ASP A O 1
ATOM 2153 N N . THR A 1 285 ? -8.595 34.035 10.431 1.00 36.84 285 THR A N 1
ATOM 2154 C CA . THR A 1 285 ? -8.022 34.208 9.097 1.00 36.84 285 THR A CA 1
ATOM 2155 C C . THR A 1 285 ? -8.787 33.317 8.129 1.00 36.84 285 THR A C 1
ATOM 2157 O O . THR A 1 285 ? -8.596 32.104 8.093 1.00 36.84 285 THR A O 1
ATOM 2160 N N . GLU A 1 286 ? -9.661 33.935 7.329 1.00 41.16 286 GLU A N 1
ATOM 2161 C CA . GLU A 1 286 ? -10.194 33.362 6.091 1.00 41.16 286 GLU A CA 1
ATOM 2162 C C . GLU A 1 286 ? -9.031 33.057 5.126 1.00 41.16 286 GLU A C 1
ATOM 2164 O O . GLU A 1 286 ? -8.712 33.827 4.214 1.00 41.16 286 GLU A O 1
ATOM 2169 N N . GLU A 1 287 ? -8.375 31.916 5.322 1.00 35.09 287 GLU A N 1
ATOM 2170 C CA . GLU A 1 287 ? -7.480 31.328 4.338 1.00 35.09 287 GLU A CA 1
ATOM 2171 C C . GLU A 1 287 ? -8.322 30.763 3.196 1.00 35.09 287 GLU A C 1
ATOM 2173 O O . GLU A 1 287 ? -9.013 29.746 3.292 1.00 35.09 287 GLU A O 1
ATOM 2178 N N . LYS A 1 288 ? -8.255 31.456 2.057 1.00 33.69 288 LYS A N 1
ATOM 2179 C CA . LYS A 1 288 ? -8.501 30.835 0.758 1.00 33.69 288 LYS A CA 1
ATOM 2180 C C . LYS A 1 288 ? -7.703 29.537 0.704 1.00 33.69 288 LYS A C 1
ATOM 2182 O O . LYS A 1 288 ? -6.536 29.548 1.069 1.00 33.69 288 LYS A O 1
ATOM 2187 N N . ALA A 1 289 ? -8.315 28.488 0.158 1.00 36.00 289 ALA A N 1
ATOM 2188 C CA . ALA A 1 289 ? -7.663 27.248 -0.248 1.00 36.00 289 ALA A CA 1
ATOM 2189 C C . ALA A 1 289 ? -6.526 27.523 -1.256 1.00 36.00 289 ALA A C 1
ATOM 2191 O O . ALA A 1 289 ? -6.679 27.361 -2.467 1.00 36.00 289 ALA A O 1
ATOM 2192 N N . GLN A 1 290 ? -5.407 28.025 -0.752 1.00 29.69 290 GLN A N 1
ATOM 2193 C CA . GLN A 1 290 ? -4.087 27.817 -1.300 1.00 29.69 290 GLN A CA 1
ATOM 2194 C C . GLN A 1 290 ? -3.666 26.445 -0.794 1.00 29.69 290 GLN A C 1
ATOM 2196 O O . GLN A 1 290 ? -3.916 26.100 0.357 1.00 29.69 290 GLN A O 1
ATOM 2201 N N . GLU A 1 291 ? -3.135 25.638 -1.705 1.00 38.69 291 GLU A N 1
ATOM 2202 C CA . GLU A 1 291 ? -2.453 24.394 -1.378 1.00 38.69 291 GLU A CA 1
ATOM 2203 C C . GLU A 1 291 ? -1.567 24.648 -0.155 1.00 38.69 291 GLU A C 1
ATOM 2205 O O . GLU A 1 291 ? -0.694 25.513 -0.212 1.00 38.69 291 GLU A O 1
ATOM 2210 N N . GLU A 1 292 ? -1.869 23.969 0.955 1.00 37.16 292 GLU A N 1
ATOM 2211 C CA . GLU A 1 292 ? -1.038 23.963 2.153 1.00 37.16 292 GLU A CA 1
ATOM 2212 C C . GLU A 1 292 ? 0.386 23.605 1.703 1.00 37.16 292 GLU A C 1
ATOM 2214 O O . GLU A 1 292 ? 0.669 22.457 1.349 1.00 37.16 292 GLU A O 1
ATOM 2219 N N . GLU A 1 293 ? 1.280 24.597 1.656 1.00 34.38 293 GLU A N 1
ATOM 2220 C CA . GLU A 1 293 ? 2.710 24.337 1.745 1.00 34.38 293 GLU A CA 1
ATOM 2221 C C . GLU A 1 293 ? 2.910 23.699 3.116 1.00 34.38 293 GLU A C 1
ATOM 2223 O O . GLU A 1 293 ? 2.901 24.365 4.153 1.00 34.38 293 GLU A O 1
ATOM 2228 N N . GLU A 1 294 ? 3.002 22.369 3.113 1.00 37.75 294 GLU A N 1
ATOM 2229 C CA . GLU A 1 294 ? 3.470 21.615 4.262 1.00 37.75 294 GLU A CA 1
ATOM 2230 C C . GLU A 1 294 ? 4.754 22.260 4.797 1.00 37.75 294 GLU A C 1
ATOM 2232 O O . GLU A 1 294 ? 5.615 22.653 4.001 1.00 37.75 294 GLU A O 1
ATOM 2237 N N . PRO A 1 295 ? 4.906 22.376 6.127 1.00 33.16 295 PRO A N 1
ATOM 2238 C CA . PRO A 1 295 ? 6.108 22.949 6.709 1.00 33.16 295 PRO A CA 1
ATOM 2239 C C . PRO A 1 295 ? 7.340 22.223 6.155 1.00 33.16 295 PRO A C 1
ATOM 2241 O O . PRO A 1 295 ? 7.399 20.992 6.184 1.00 33.16 295 PRO A O 1
ATOM 2244 N N . GLU A 1 296 ? 8.309 22.993 5.638 1.00 28.45 296 GLU A N 1
ATOM 2245 C CA . GLU A 1 296 ? 9.630 22.494 5.245 1.00 28.45 296 GLU A CA 1
ATOM 2246 C C . GLU A 1 296 ? 10.121 21.503 6.300 1.00 28.45 296 GLU A C 1
ATOM 2248 O O . GLU A 1 296 ? 10.134 21.830 7.487 1.00 28.45 296 GLU A O 1
ATOM 2253 N N . ALA A 1 297 ? 10.484 20.298 5.849 1.00 32.72 297 ALA A N 1
ATOM 2254 C CA . ALA A 1 297 ? 10.884 19.159 6.663 1.00 32.72 297 ALA A CA 1
ATOM 2255 C C . ALA A 1 297 ? 11.927 19.540 7.728 1.00 32.72 297 ALA A C 1
ATOM 2257 O O . ALA A 1 297 ? 13.138 19.432 7.513 1.00 32.72 297 ALA A O 1
ATOM 2258 N N . ALA A 1 298 ? 11.444 19.967 8.894 1.00 33.88 298 ALA A N 1
ATOM 2259 C CA . ALA A 1 298 ? 12.218 20.004 10.113 1.00 33.88 298 ALA A CA 1
ATOM 2260 C C . ALA A 1 298 ? 12.643 18.563 10.375 1.00 33.88 298 ALA A C 1
ATOM 2262 O O . ALA A 1 298 ? 11.806 17.659 10.390 1.00 33.88 298 ALA A O 1
ATOM 2263 N N . GLU A 1 299 ? 13.951 18.342 10.503 1.00 31.83 299 GLU A N 1
ATOM 2264 C CA . GLU A 1 299 ? 14.492 17.045 10.879 1.00 31.83 299 GLU A CA 1
ATOM 2265 C C . GLU A 1 299 ? 13.703 16.524 12.079 1.00 31.83 299 GLU A C 1
ATOM 2267 O O . GLU A 1 299 ? 13.720 17.122 13.156 1.00 31.83 299 GLU A O 1
ATOM 2272 N N . LEU A 1 300 ? 12.992 15.415 11.871 1.00 38.09 300 LEU A N 1
ATOM 2273 C CA . LEU A 1 300 ? 12.425 14.606 12.934 1.00 38.09 300 LEU A CA 1
ATOM 2274 C C . LEU A 1 300 ? 13.628 13.999 13.659 1.00 38.09 300 LEU A C 1
ATOM 2276 O O . LEU A 1 300 ? 14.075 12.887 13.385 1.00 38.09 300 LEU A O 1
ATOM 2280 N N . VAL A 1 301 ? 14.240 14.810 14.523 1.00 30.45 301 VAL A N 1
ATOM 2281 C CA . VAL A 1 301 ? 15.152 14.349 15.554 1.00 30.45 301 VAL A CA 1
ATOM 2282 C C . VAL A 1 301 ? 14.305 13.395 16.374 1.00 30.45 301 VAL A C 1
ATOM 2284 O O . VAL A 1 301 ? 13.473 13.827 17.169 1.00 30.45 301 VAL A O 1
ATOM 2287 N N . VAL A 1 302 ? 14.460 12.095 16.117 1.00 37.38 302 VAL A N 1
ATOM 2288 C CA . VAL A 1 302 ? 13.924 11.043 16.973 1.00 37.38 302 VAL A CA 1
ATOM 2289 C C . VAL A 1 302 ? 14.627 11.238 18.300 1.00 37.38 302 VAL A C 1
ATOM 2291 O O . VAL A 1 302 ? 15.752 10.791 18.504 1.00 37.38 302 VAL A O 1
ATOM 2294 N N . ASN A 1 303 ? 14.004 12.028 19.161 1.00 37.94 303 ASN A N 1
ATOM 2295 C CA . ASN A 1 303 ? 14.469 12.268 20.501 1.00 37.94 303 ASN A CA 1
ATOM 2296 C C . ASN A 1 303 ? 14.296 10.916 21.204 1.00 37.94 303 ASN A C 1
ATOM 2298 O O . ASN A 1 303 ? 13.157 10.503 21.411 1.00 37.94 303 ASN A O 1
ATOM 2302 N N . PRO A 1 304 ? 15.368 10.181 21.559 1.00 44.09 304 PRO A N 1
ATOM 2303 C CA . PRO A 1 304 ? 15.254 8.832 22.130 1.00 44.09 304 PRO A CA 1
ATOM 2304 C C . PRO A 1 304 ? 14.570 8.817 23.512 1.00 44.09 304 PRO A C 1
ATOM 2306 O O . PRO A 1 304 ? 14.444 7.773 24.146 1.00 44.09 304 PRO A O 1
ATOM 2309 N N . PHE A 1 305 ? 14.140 9.991 23.981 1.00 44.19 305 PHE A N 1
ATOM 2310 C CA . PHE A 1 305 ? 13.421 10.240 25.219 1.00 44.19 305 PHE A CA 1
ATOM 2311 C C . PHE A 1 305 ? 11.936 10.578 25.013 1.00 44.19 305 PHE A C 1
ATOM 2313 O O . PHE A 1 305 ? 11.203 10.648 25.999 1.00 44.19 305 PHE A O 1
ATOM 2320 N N . GLU A 1 306 ? 11.475 10.782 23.777 1.00 60.41 306 GLU A N 1
ATOM 2321 C CA . GLU A 1 306 ? 10.055 10.965 23.476 1.00 60.41 306 GLU A CA 1
ATOM 2322 C C . GLU A 1 306 ? 9.450 9.606 23.129 1.00 60.41 306 GLU A C 1
ATOM 2324 O O . GLU A 1 306 ? 9.863 8.934 22.187 1.00 60.41 306 GLU A O 1
ATOM 2329 N N . GLY A 1 307 ? 8.491 9.165 23.947 1.00 74.81 307 GLY A N 1
ATOM 2330 C CA . GLY A 1 307 ? 7.721 7.959 23.661 1.00 74.81 307 GLY A CA 1
ATOM 2331 C C . GLY A 1 307 ? 7.005 8.042 22.304 1.00 74.81 307 GLY A C 1
ATOM 2332 O O . GLY A 1 307 ? 6.928 9.114 21.699 1.00 74.81 307 GLY A O 1
ATOM 2333 N N . PRO A 1 308 ? 6.445 6.923 21.815 1.00 84.69 308 PRO A N 1
ATOM 2334 C CA . PRO A 1 308 ? 5.783 6.886 20.516 1.00 84.69 308 PRO A CA 1
ATOM 2335 C C . PRO A 1 308 ? 4.680 7.945 20.431 1.00 84.69 308 PRO A C 1
ATOM 2337 O O . PRO A 1 308 ? 3.880 8.108 21.356 1.00 84.69 308 PRO A O 1
ATOM 2340 N N . ASN A 1 309 ? 4.609 8.651 19.301 1.00 91.25 309 ASN A N 1
ATOM 2341 C CA . ASN A 1 309 ? 3.546 9.615 19.042 1.00 91.25 309 ASN A CA 1
ATOM 2342 C C . ASN A 1 309 ? 2.217 8.871 18.836 1.00 91.25 309 ASN A C 1
ATOM 2344 O O . ASN A 1 309 ? 1.841 8.512 17.720 1.00 91.25 309 ASN A O 1
ATOM 2348 N N . LEU A 1 310 ? 1.484 8.633 19.924 1.00 92.50 310 LEU A N 1
ATOM 2349 C CA . LEU A 1 310 ? 0.245 7.851 19.895 1.00 92.50 310 LEU A CA 1
ATOM 2350 C C . LEU A 1 310 ? -0.823 8.460 18.974 1.00 92.50 310 LEU A C 1
ATOM 2352 O O . LEU A 1 310 ? -1.574 7.724 18.340 1.00 92.50 310 LEU A O 1
ATOM 2356 N N . LYS A 1 311 ? -0.875 9.794 18.837 1.00 93.00 311 LYS A N 1
ATOM 2357 C CA . LYS A 1 311 ? -1.786 10.466 17.890 1.00 93.00 311 LYS A CA 1
ATOM 2358 C C . LYS A 1 311 ? -1.466 10.080 16.444 1.00 93.00 311 LYS A C 1
ATOM 2360 O O . LYS A 1 311 ? -2.384 9.889 15.645 1.00 93.00 311 LYS A O 1
ATOM 2365 N N . GLN A 1 312 ? -0.181 9.976 16.109 1.00 93.19 312 GLN A N 1
ATOM 2366 C CA . GLN A 1 312 ? 0.270 9.503 14.805 1.00 93.19 312 GLN A CA 1
ATOM 2367 C C . GLN A 1 312 ? -0.051 8.018 14.609 1.00 93.19 312 GLN A C 1
ATOM 2369 O O . GLN A 1 312 ? -0.639 7.677 13.590 1.00 93.19 312 GLN A O 1
ATOM 2374 N N . GLU A 1 313 ? 0.227 7.163 15.594 1.00 95.12 313 GLU A N 1
ATOM 2375 C CA . GLU A 1 313 ? -0.076 5.722 15.525 1.00 95.12 313 GLU A CA 1
ATOM 2376 C C . GLU A 1 313 ? -1.582 5.450 15.332 1.00 95.12 313 GLU A C 1
ATOM 2378 O O . GLU A 1 313 ? -1.967 4.632 14.494 1.00 95.12 313 GLU A O 1
ATOM 2383 N N . ILE A 1 314 ? -2.455 6.181 16.040 1.00 95.75 314 ILE A N 1
ATOM 2384 C CA . ILE A 1 314 ? -3.918 6.101 15.863 1.00 95.75 314 ILE A CA 1
ATOM 2385 C C . ILE A 1 314 ? -4.310 6.519 14.444 1.00 95.75 314 ILE A C 1
ATOM 2387 O O . ILE A 1 314 ? -5.112 5.850 13.792 1.00 95.75 314 ILE A O 1
ATOM 2391 N N . TRP A 1 315 ? -3.741 7.611 13.930 1.00 95.75 315 TRP A N 1
ATOM 2392 C CA . TRP A 1 315 ? -4.021 8.028 12.559 1.00 95.75 315 TRP A CA 1
ATOM 2393 C C . TRP A 1 315 ? -3.532 7.002 11.532 1.00 95.75 315 TRP A C 1
ATOM 2395 O O . TRP A 1 315 ? -4.246 6.717 10.570 1.00 95.75 315 TRP A O 1
ATOM 2405 N N . GLU A 1 316 ? -2.350 6.422 11.725 1.00 95.44 316 GLU A N 1
ATOM 2406 C CA . GLU A 1 316 ? -1.830 5.371 10.853 1.00 95.44 316 GLU A CA 1
ATOM 2407 C C . GLU A 1 316 ? -2.758 4.155 10.842 1.00 95.44 316 GLU A C 1
ATOM 2409 O O . GLU A 1 316 ? -3.092 3.669 9.757 1.00 95.44 316 GLU A O 1
ATOM 2414 N N . LEU A 1 317 ? -3.254 3.720 12.006 1.00 96.94 317 LEU A N 1
ATOM 2415 C CA . LEU A 1 317 ? -4.264 2.665 12.112 1.00 96.94 317 LEU A CA 1
ATOM 2416 C C . LEU A 1 317 ? -5.494 2.989 11.248 1.00 96.94 317 LEU A C 1
ATOM 2418 O O . LEU A 1 317 ? -5.862 2.195 10.373 1.00 96.94 317 LEU A O 1
ATOM 2422 N N . LEU A 1 318 ? -6.092 4.169 11.443 1.00 97.00 318 LEU A N 1
ATOM 2423 C CA . LEU A 1 318 ? -7.280 4.612 10.703 1.00 97.00 318 LEU A CA 1
ATOM 2424 C C . LEU A 1 318 ? -7.007 4.750 9.198 1.00 97.00 318 LEU A C 1
ATOM 2426 O O . LEU A 1 318 ? -7.850 4.391 8.376 1.00 97.00 318 LEU A O 1
ATOM 2430 N N . SER A 1 319 ? -5.818 5.215 8.815 1.00 95.94 319 SER A N 1
ATOM 2431 C CA . SER A 1 319 ? -5.393 5.330 7.418 1.00 95.94 319 SER A CA 1
ATOM 2432 C C . SER A 1 319 ? -5.293 3.958 6.741 1.00 95.94 319 SER A C 1
ATOM 2434 O O . SER A 1 319 ? -5.788 3.785 5.621 1.00 95.94 319 SER A O 1
ATOM 2436 N N . LYS A 1 320 ? -4.746 2.940 7.427 1.00 96.50 320 LYS A N 1
ATOM 2437 C CA . LYS A 1 320 ? -4.725 1.559 6.910 1.00 96.50 320 LYS A CA 1
ATOM 2438 C C . LYS A 1 320 ? -6.136 0.981 6.790 1.00 96.50 320 LYS A C 1
ATOM 2440 O O . LYS A 1 320 ? -6.458 0.449 5.727 1.00 96.50 320 LYS A O 1
ATOM 2445 N N . ARG A 1 321 ? -7.001 1.168 7.799 1.00 97.00 321 ARG A N 1
ATOM 2446 C CA . ARG A 1 321 ? -8.422 0.757 7.747 1.00 97.00 321 ARG A CA 1
ATOM 2447 C C . ARG A 1 321 ? -9.142 1.402 6.560 1.00 97.00 321 ARG A C 1
ATOM 2449 O O . ARG A 1 321 ? -9.765 0.714 5.752 1.00 97.00 321 ARG A O 1
ATOM 2456 N N . ARG A 1 322 ? -8.975 2.716 6.380 1.00 96.31 322 ARG A N 1
ATOM 2457 C CA . ARG A 1 322 ? -9.492 3.460 5.223 1.00 96.31 322 ARG A CA 1
ATOM 2458 C C . ARG A 1 322 ? -8.985 2.876 3.903 1.00 96.31 322 ARG A C 1
ATOM 2460 O O . ARG A 1 322 ? -9.761 2.761 2.956 1.00 96.31 322 ARG A O 1
ATOM 2467 N N . GLY A 1 323 ? -7.704 2.518 3.825 1.00 96.25 323 GLY A N 1
ATOM 2468 C CA . GLY A 1 323 ? -7.106 1.873 2.656 1.00 96.25 323 GLY A CA 1
ATOM 2469 C C . GLY A 1 323 ? -7.777 0.545 2.297 1.00 96.25 323 GLY A C 1
ATOM 2470 O O . GLY A 1 323 ? -8.140 0.352 1.138 1.00 96.25 323 GLY A O 1
ATOM 2471 N N . VAL A 1 324 ? -8.023 -0.323 3.286 1.00 97.81 324 VAL A N 1
ATOM 2472 C CA . VAL A 1 324 ? -8.752 -1.596 3.106 1.00 97.81 324 VAL A CA 1
ATOM 2473 C C . VAL A 1 324 ? -10.144 -1.348 2.518 1.00 97.81 324 VAL A C 1
ATOM 2475 O O . VAL A 1 324 ? -10.488 -1.909 1.476 1.00 97.81 324 VAL A O 1
ATOM 2478 N N . LEU A 1 325 ? -10.923 -0.449 3.131 1.00 96.88 325 LEU A N 1
ATOM 2479 C CA . LEU A 1 325 ? -12.283 -0.126 2.680 1.00 96.88 325 LEU A CA 1
ATOM 2480 C C . LEU A 1 325 ? -12.304 0.445 1.254 1.00 96.88 325 LEU A C 1
ATOM 2482 O O . LEU A 1 325 ? -13.182 0.121 0.456 1.00 96.88 325 LEU A O 1
ATOM 2486 N N . ARG A 1 326 ? -11.318 1.277 0.906 1.00 96.06 326 ARG A N 1
ATOM 2487 C CA . ARG A 1 326 ? -11.186 1.871 -0.433 1.00 96.06 326 ARG A CA 1
ATOM 2488 C C . ARG A 1 326 ? -10.788 0.865 -1.507 1.00 96.06 326 ARG A C 1
ATOM 2490 O O . ARG A 1 326 ? -11.194 1.039 -2.654 1.00 96.06 326 ARG A O 1
ATOM 2497 N N . LEU A 1 327 ? -10.005 -0.157 -1.171 1.00 97.25 327 LEU A N 1
ATOM 2498 C CA . LEU A 1 327 ? -9.631 -1.218 -2.108 1.00 97.25 327 LEU A CA 1
ATOM 2499 C C . LEU A 1 327 ? -10.790 -2.183 -2.377 1.00 97.25 327 LEU A C 1
ATOM 2501 O O . LEU A 1 327 ? -10.944 -2.624 -3.513 1.00 97.25 327 LEU A O 1
ATOM 2505 N N . ARG A 1 328 ? -11.629 -2.450 -1.368 1.00 97.31 328 ARG A N 1
ATOM 2506 C CA . ARG A 1 328 ? -12.800 -3.340 -1.469 1.00 97.31 328 ARG A CA 1
ATOM 2507 C C . ARG A 1 328 ? -14.074 -2.662 -2.005 1.00 97.31 328 ARG A C 1
ATOM 2509 O O . ARG A 1 328 ? -15.090 -3.325 -2.180 1.00 97.31 328 ARG A O 1
ATOM 2516 N N . ALA A 1 329 ? -14.047 -1.358 -2.279 1.00 95.56 329 ALA A N 1
ATOM 2517 C CA . ALA A 1 329 ? -15.178 -0.644 -2.875 1.00 95.56 329 ALA A CA 1
ATOM 2518 C C . ALA A 1 329 ? -15.419 -1.051 -4.346 1.00 95.56 329 ALA A C 1
ATOM 2520 O O . ALA A 1 329 ? -14.483 -1.445 -5.039 1.00 95.56 329 ALA A O 1
ATOM 2521 N N . ASP A 1 330 ? -16.635 -0.828 -4.878 1.00 94.44 330 ASP A N 1
ATOM 2522 C CA . ASP A 1 330 ? -16.980 -1.104 -6.296 1.00 94.44 330 ASP A CA 1
ATOM 2523 C C . ASP A 1 330 ? -15.974 -0.520 -7.300 1.00 94.44 330 ASP A C 1
ATOM 2525 O O . ASP A 1 330 ? -15.783 -1.018 -8.409 1.00 94.44 330 ASP A O 1
ATOM 2529 N N . ARG A 1 331 ? -15.391 0.622 -6.926 1.00 94.25 331 ARG A N 1
ATOM 2530 C CA . ARG A 1 331 ? -14.361 1.341 -7.666 1.00 94.25 331 ARG A CA 1
ATOM 2531 C C . ARG A 1 331 ? -13.129 1.433 -6.772 1.00 94.25 331 ARG A C 1
ATOM 2533 O O . ARG A 1 331 ? -13.020 2.416 -6.035 1.00 94.25 331 ARG A O 1
ATOM 2540 N N . PRO A 1 332 ? -12.218 0.446 -6.839 1.00 96.06 332 PRO A N 1
ATOM 2541 C CA . PRO A 1 332 ? -11.056 0.395 -5.968 1.00 96.06 332 PRO A CA 1
ATOM 2542 C C . PRO A 1 332 ? -10.221 1.670 -6.055 1.00 96.06 332 PRO A C 1
ATOM 2544 O O . PRO A 1 332 ? -10.128 2.301 -7.115 1.00 96.06 332 PRO A O 1
ATOM 2547 N N . ASN A 1 333 ? -9.583 2.045 -4.955 1.00 95.31 333 ASN A N 1
ATOM 2548 C CA . ASN A 1 333 ? -8.665 3.174 -4.919 1.00 95.31 333 ASN A CA 1
ATOM 2549 C C . ASN A 1 333 ? -7.360 2.780 -4.221 1.00 95.31 333 ASN A C 1
ATOM 2551 O O . ASN A 1 333 ? -7.375 2.308 -3.088 1.00 95.31 333 ASN A O 1
ATOM 2555 N N . THR A 1 334 ? -6.237 2.989 -4.907 1.00 95.38 334 THR A N 1
ATOM 2556 C CA . THR A 1 334 ? -4.906 2.546 -4.464 1.00 95.38 334 THR A CA 1
ATOM 2557 C C . THR A 1 334 ? -4.075 3.657 -3.830 1.00 95.38 334 THR A C 1
ATOM 2559 O O . THR A 1 334 ? -2.871 3.496 -3.694 1.00 95.38 334 THR A O 1
ATOM 2562 N N . ALA A 1 335 ? -4.676 4.780 -3.431 1.00 92.69 335 ALA A N 1
ATOM 2563 C CA . ALA A 1 335 ? -3.936 5.896 -2.835 1.00 92.69 335 ALA A CA 1
ATOM 2564 C C . ALA A 1 335 ? -3.265 5.547 -1.493 1.00 92.69 335 ALA A C 1
ATOM 2566 O O . ALA A 1 335 ? -2.346 6.235 -1.089 1.00 92.69 335 ALA A O 1
ATOM 2567 N N . ALA A 1 336 ? -3.715 4.495 -0.800 1.00 92.56 336 ALA A N 1
ATOM 2568 C CA . ALA A 1 336 ? -3.091 4.014 0.439 1.00 92.56 336 ALA A CA 1
ATOM 2569 C C . ALA A 1 336 ? -2.025 2.921 0.202 1.00 92.56 336 ALA A C 1
ATOM 2571 O O . ALA A 1 336 ? -1.524 2.322 1.157 1.00 92.56 336 ALA A O 1
ATOM 2572 N N . VAL A 1 337 ? -1.734 2.594 -1.062 1.00 91.94 337 VAL A N 1
ATOM 2573 C CA . VAL A 1 337 ? -0.863 1.481 -1.450 1.00 91.94 337 VAL A CA 1
ATOM 2574 C C . VAL A 1 337 ? 0.498 2.017 -1.883 1.00 91.94 337 VAL A C 1
ATOM 2576 O O . VAL A 1 337 ? 0.668 2.493 -3.004 1.00 91.94 337 VAL A O 1
ATOM 2579 N N . GLY A 1 338 ? 1.488 1.852 -1.009 1.00 88.94 338 GLY A N 1
ATOM 2580 C CA . GLY A 1 338 ? 2.887 2.103 -1.338 1.00 88.94 338 GLY A CA 1
ATOM 2581 C C . GLY A 1 338 ? 3.525 0.978 -2.165 1.00 88.94 338 GLY A C 1
ATOM 2582 O O . GLY A 1 338 ? 2.985 -0.125 -2.313 1.00 88.94 338 GLY A O 1
ATOM 2583 N N . THR A 1 339 ? 4.743 1.225 -2.649 1.00 88.38 339 THR A N 1
ATOM 2584 C CA . THR A 1 339 ? 5.539 0.243 -3.410 1.00 88.38 339 THR A CA 1
ATOM 2585 C C . THR A 1 339 ? 5.729 -1.113 -2.694 1.00 88.38 339 THR A C 1
ATOM 2587 O O . THR A 1 339 ? 5.673 -2.135 -3.382 1.00 88.38 339 THR A O 1
ATOM 2590 N N . PRO A 1 340 ? 5.916 -1.199 -1.358 1.00 86.75 340 PRO A N 1
ATOM 2591 C CA . PRO A 1 340 ? 6.023 -2.492 -0.672 1.00 86.75 340 PRO A CA 1
ATOM 2592 C C . PRO A 1 340 ? 4.773 -3.369 -0.826 1.00 86.75 340 PRO A C 1
ATOM 2594 O O . PRO A 1 340 ? 4.882 -4.540 -1.187 1.00 86.75 340 PRO A O 1
ATOM 2597 N N . ALA A 1 341 ? 3.582 -2.789 -0.648 1.00 89.56 341 ALA A N 1
ATOM 2598 C CA . ALA A 1 341 ? 2.315 -3.504 -0.803 1.00 89.56 341 ALA A CA 1
ATOM 2599 C C . ALA A 1 341 ? 2.087 -3.955 -2.257 1.00 89.56 341 ALA A C 1
ATOM 2601 O O . ALA A 1 341 ? 1.555 -5.040 -2.492 1.00 89.56 341 ALA A O 1
ATOM 2602 N N . LEU A 1 342 ? 2.555 -3.167 -3.234 1.00 92.38 342 LEU A N 1
ATOM 2603 C CA . LEU A 1 342 ? 2.558 -3.551 -4.647 1.00 92.38 342 LEU A CA 1
ATOM 2604 C C . LEU A 1 342 ? 3.410 -4.800 -4.901 1.00 92.38 342 LEU A C 1
ATOM 2606 O O . LEU A 1 342 ? 2.948 -5.732 -5.561 1.00 92.38 342 LEU A O 1
ATOM 2610 N N . ARG A 1 343 ? 4.636 -4.839 -4.366 1.00 90.69 343 ARG A N 1
ATOM 2611 C CA . ARG A 1 343 ? 5.531 -6.000 -4.501 1.00 90.69 343 ARG A CA 1
ATOM 2612 C C . ARG A 1 343 ? 4.941 -7.240 -3.854 1.00 90.69 343 ARG A C 1
ATOM 2614 O O . ARG A 1 343 ? 4.892 -8.291 -4.486 1.00 90.69 343 ARG A O 1
ATOM 2621 N N . GLN A 1 344 ? 4.445 -7.092 -2.630 1.00 92.56 344 GLN A N 1
ATOM 2622 C CA . GLN A 1 344 ? 3.832 -8.183 -1.887 1.00 92.56 344 GLN A CA 1
ATOM 2623 C C . GLN A 1 344 ? 2.623 -8.760 -2.632 1.00 92.56 344 GLN A C 1
ATOM 2625 O O . GLN A 1 344 ? 2.518 -9.978 -2.756 1.00 92.56 344 GLN A O 1
ATOM 2630 N N . ALA A 1 345 ? 1.761 -7.905 -3.194 1.00 95.00 345 ALA A N 1
ATOM 2631 C CA . ALA A 1 345 ? 0.621 -8.346 -3.993 1.00 95.00 345 ALA A CA 1
ATOM 2632 C C . ALA A 1 345 ? 1.058 -9.102 -5.260 1.00 95.00 345 ALA A C 1
ATOM 2634 O O . ALA A 1 345 ? 0.460 -10.124 -5.585 1.00 95.00 345 ALA A O 1
ATOM 2635 N N . ALA A 1 346 ? 2.113 -8.655 -5.953 1.00 92.56 346 ALA A N 1
ATOM 2636 C CA . ALA A 1 346 ? 2.648 -9.368 -7.116 1.00 92.56 346 ALA A CA 1
ATOM 2637 C C . ALA A 1 346 ? 3.201 -10.758 -6.741 1.00 92.56 346 ALA A C 1
ATOM 2639 O O . ALA A 1 346 ? 2.924 -11.746 -7.424 1.00 92.56 346 ALA A O 1
ATOM 2640 N N . GLU A 1 347 ? 3.939 -10.856 -5.634 1.00 89.88 347 GLU A N 1
ATOM 2641 C CA . GLU A 1 347 ? 4.479 -12.127 -5.141 1.00 89.88 347 GLU A CA 1
ATOM 2642 C C . GLU A 1 347 ? 3.364 -13.085 -4.704 1.00 89.88 347 GLU A C 1
ATOM 2644 O O . GLU A 1 347 ? 3.352 -14.242 -5.127 1.00 89.88 347 GLU A O 1
ATOM 2649 N N . GLN A 1 348 ? 2.386 -12.605 -3.934 1.00 94.31 348 GLN A N 1
ATOM 2650 C CA . GLN A 1 348 ? 1.223 -13.394 -3.514 1.00 94.31 348 GLN A CA 1
ATOM 2651 C C . GLN A 1 348 ? 0.385 -13.861 -4.700 1.00 94.31 348 GLN A C 1
ATOM 2653 O O . GLN A 1 348 ? 0.000 -15.026 -4.749 1.00 94.31 348 GLN A O 1
ATOM 2658 N N . LEU A 1 349 ? 0.143 -12.985 -5.678 1.00 93.25 349 LEU A N 1
ATOM 2659 C CA . LEU A 1 349 ? -0.591 -13.342 -6.886 1.00 93.25 349 LEU A CA 1
ATOM 2660 C C . LEU A 1 349 ? 0.107 -14.483 -7.636 1.00 93.25 349 LEU A C 1
ATOM 2662 O O . LEU A 1 349 ? -0.556 -15.422 -8.073 1.00 93.25 349 LEU A O 1
ATOM 2666 N N . SER A 1 350 ? 1.440 -14.437 -7.738 1.00 89.31 350 SER A N 1
ATOM 2667 C CA . SER A 1 350 ? 2.209 -15.525 -8.350 1.00 89.31 350 SER A CA 1
ATOM 2668 C C . SER A 1 350 ? 2.054 -16.841 -7.596 1.00 89.31 350 SER A C 1
ATOM 2670 O O . SER A 1 350 ? 1.754 -17.848 -8.223 1.00 89.31 350 SER A O 1
ATOM 2672 N N . LEU A 1 351 ? 2.133 -16.818 -6.262 1.00 91.00 351 LEU A N 1
ATOM 2673 C CA . LEU A 1 351 ? 1.961 -18.008 -5.423 1.00 91.00 351 LEU A CA 1
ATOM 2674 C C . LEU A 1 351 ? 0.548 -18.600 -5.511 1.00 91.00 351 LEU A C 1
ATOM 2676 O O . LEU A 1 351 ? 0.387 -19.814 -5.438 1.00 91.00 351 LEU A O 1
ATOM 2680 N N . LEU A 1 352 ? -0.478 -17.758 -5.658 1.00 94.44 352 LEU A N 1
ATOM 2681 C CA . LEU A 1 352 ? -1.870 -18.203 -5.767 1.00 94.44 352 LEU A CA 1
ATOM 2682 C C . LEU A 1 352 ? -2.195 -18.804 -7.135 1.00 94.44 352 LEU A C 1
ATOM 2684 O O . LEU A 1 352 ? -3.039 -19.695 -7.233 1.00 94.44 352 LEU A O 1
ATOM 2688 N N . ARG A 1 353 ? -1.571 -18.293 -8.199 1.00 90.50 353 ARG A N 1
ATOM 2689 C CA . ARG A 1 353 ? -1.895 -18.672 -9.579 1.00 90.50 353 ARG A CA 1
ATOM 2690 C C . ARG A 1 353 ? -0.934 -19.691 -10.177 1.00 90.50 353 ARG A C 1
ATOM 2692 O O . ARG A 1 353 ? -1.316 -20.361 -11.135 1.00 90.50 353 ARG A O 1
ATOM 2699 N N . THR A 1 354 ? 0.301 -19.786 -9.688 1.00 74.00 354 THR A N 1
ATOM 2700 C CA . THR A 1 354 ? 1.368 -20.556 -10.343 1.00 74.00 354 THR A CA 1
ATOM 2701 C C . THR A 1 354 ? 2.357 -21.165 -9.340 1.00 74.00 354 THR A C 1
ATOM 2703 O O . THR A 1 354 ? 2.341 -20.869 -8.149 1.00 74.00 354 THR A O 1
ATOM 2706 N N . THR A 1 355 ? 3.239 -22.043 -9.832 1.00 60.69 355 THR A N 1
ATOM 2707 C CA . THR A 1 355 ? 4.369 -22.602 -9.066 1.00 60.69 355 THR A CA 1
ATOM 2708 C C . THR A 1 355 ? 5.647 -21.762 -9.168 1.00 60.69 355 THR A C 1
ATOM 2710 O O . THR A 1 355 ? 6.620 -22.052 -8.474 1.00 60.69 355 THR A O 1
ATOM 2713 N N . GLU A 1 356 ? 5.688 -20.747 -10.038 1.00 80.81 356 GLU A N 1
ATOM 2714 C CA . GLU A 1 356 ? 6.881 -19.929 -10.280 1.00 80.81 356 GLU A CA 1
ATOM 2715 C C . GLU A 1 356 ? 6.766 -18.577 -9.572 1.00 80.81 356 GLU A C 1
ATOM 2717 O O . GLU A 1 356 ? 5.884 -17.765 -9.852 1.00 80.81 356 GLU A O 1
ATOM 2722 N N . LYS A 1 357 ? 7.692 -18.322 -8.645 1.00 85.50 357 LYS A N 1
ATOM 2723 C CA . LYS A 1 357 ? 7.711 -17.093 -7.852 1.00 85.50 357 LYS A CA 1
ATOM 2724 C C . LYS A 1 357 ? 8.145 -15.894 -8.703 1.00 85.50 357 LYS A C 1
ATOM 2726 O O . LYS A 1 357 ? 9.253 -15.890 -9.243 1.00 85.50 357 LYS A O 1
ATOM 2731 N N . ILE A 1 358 ? 7.336 -14.831 -8.722 1.00 87.25 358 ILE A N 1
ATOM 2732 C CA . ILE A 1 358 ? 7.777 -13.523 -9.234 1.00 87.25 358 ILE A CA 1
ATOM 2733 C C . ILE A 1 358 ? 8.808 -12.943 -8.270 1.00 87.25 358 ILE A C 1
ATOM 2735 O O . ILE A 1 358 ? 8.593 -12.900 -7.061 1.00 87.25 358 ILE A O 1
ATOM 2739 N N . LYS A 1 359 ? 9.927 -12.460 -8.811 1.00 86.94 359 LYS A N 1
ATOM 2740 C CA . LYS A 1 359 ? 10.889 -11.648 -8.062 1.00 86.94 359 LYS A CA 1
ATOM 2741 C C . LYS A 1 359 ? 10.651 -10.184 -8.385 1.00 86.94 359 LYS A C 1
ATOM 2743 O O . LYS A 1 359 ? 10.582 -9.810 -9.553 1.00 86.94 359 LYS A O 1
ATOM 2748 N N . THR A 1 360 ? 10.551 -9.362 -7.350 1.00 88.31 360 THR A N 1
ATOM 2749 C CA . THR A 1 360 ? 10.383 -7.917 -7.492 1.00 88.31 360 THR A CA 1
ATOM 2750 C C . THR A 1 360 ? 11.662 -7.191 -7.072 1.00 88.31 360 THR A C 1
ATOM 2752 O O . THR A 1 360 ? 12.394 -7.650 -6.196 1.00 88.31 360 THR A O 1
ATOM 2755 N N . GLY A 1 361 ? 11.972 -6.069 -7.721 1.00 87.75 361 GLY A N 1
ATOM 2756 C CA . GLY A 1 361 ? 13.195 -5.309 -7.464 1.00 87.75 361 GLY A CA 1
ATOM 2757 C C . GLY A 1 361 ? 13.102 -3.878 -7.982 1.00 87.75 361 GLY A C 1
ATOM 2758 O O . GLY A 1 361 ? 12.242 -3.563 -8.803 1.00 87.75 361 GLY A O 1
ATOM 2759 N N . VAL A 1 362 ? 13.975 -3.004 -7.480 1.00 90.19 362 VAL A N 1
ATOM 2760 C CA . VAL A 1 362 ? 14.070 -1.616 -7.947 1.00 90.19 362 VAL A CA 1
ATOM 2761 C C . VAL A 1 362 ? 15.174 -1.515 -8.980 1.00 90.19 362 VAL A C 1
ATOM 2763 O O . VAL A 1 362 ? 16.334 -1.784 -8.680 1.00 90.19 362 VAL A O 1
ATOM 2766 N N . VAL A 1 363 ? 14.819 -1.106 -10.195 1.00 89.88 363 VAL A N 1
ATOM 2767 C CA . VAL A 1 363 ? 15.812 -0.874 -11.251 1.00 89.88 363 VAL A CA 1
ATOM 2768 C C . VAL A 1 363 ? 16.452 0.495 -11.056 1.00 89.88 363 VAL A C 1
ATOM 2770 O O . VAL A 1 363 ? 17.657 0.584 -10.851 1.00 89.88 363 VAL A O 1
ATOM 2773 N N . LEU A 1 364 ? 15.634 1.549 -11.039 1.00 91.69 364 LEU A N 1
ATOM 2774 C CA . LEU A 1 364 ? 16.073 2.929 -10.858 1.00 91.69 364 LEU A CA 1
ATOM 2775 C C . LEU A 1 364 ? 15.390 3.544 -9.635 1.00 91.69 364 LEU A C 1
ATOM 2777 O O . LEU A 1 364 ? 14.179 3.397 -9.468 1.00 91.69 364 LEU A O 1
ATOM 2781 N N . ALA A 1 365 ? 16.148 4.257 -8.805 1.00 89.25 365 ALA A N 1
ATOM 2782 C CA . ALA A 1 365 ? 15.608 5.052 -7.702 1.00 89.25 365 ALA A CA 1
ATOM 2783 C C . ALA A 1 365 ? 16.383 6.350 -7.529 1.00 89.25 365 ALA A C 1
ATOM 2785 O O . ALA A 1 365 ? 17.595 6.382 -7.710 1.00 89.25 365 ALA A O 1
ATOM 2786 N N . ARG A 1 366 ? 15.703 7.418 -7.110 1.00 86.38 366 ARG A N 1
ATOM 2787 C CA . ARG A 1 366 ? 16.388 8.648 -6.716 1.00 86.38 366 ARG A CA 1
ATOM 2788 C C . ARG A 1 366 ? 17.208 8.403 -5.451 1.00 86.38 366 ARG A C 1
ATOM 2790 O O . ARG A 1 366 ? 16.693 7.856 -4.479 1.00 86.38 366 ARG A O 1
ATOM 2797 N N . MET A 1 367 ? 18.456 8.854 -5.456 1.00 79.31 367 MET A N 1
ATOM 2798 C CA . MET A 1 367 ? 19.301 8.888 -4.272 1.00 79.31 367 MET A CA 1
ATOM 2799 C C . MET A 1 367 ? 18.678 9.872 -3.273 1.00 79.31 367 MET A C 1
ATOM 2801 O O . MET A 1 367 ? 18.635 11.081 -3.511 1.00 79.31 367 MET A O 1
ATOM 2805 N N . ARG A 1 368 ? 18.119 9.349 -2.182 1.00 71.62 368 ARG A N 1
ATOM 2806 C CA . ARG A 1 368 ? 17.747 10.125 -0.989 1.00 71.62 368 ARG A CA 1
ATOM 2807 C C . ARG A 1 368 ? 18.749 9.800 0.135 1.00 71.62 368 ARG A C 1
ATOM 2809 O O . ARG A 1 368 ? 19.557 8.885 -0.034 1.00 71.62 368 ARG A O 1
ATOM 2816 N N . LYS A 1 369 ? 18.716 10.562 1.247 1.00 55.66 369 LYS A N 1
ATOM 2817 C CA . LYS A 1 369 ? 19.392 10.237 2.534 1.00 55.66 369 LYS A CA 1
ATOM 2818 C C . LYS A 1 369 ? 19.247 8.722 2.833 1.00 55.66 369 LYS A C 1
ATOM 2820 O O . LYS A 1 369 ? 18.292 8.139 2.322 1.00 55.66 369 LYS A O 1
ATOM 2825 N N . PRO A 1 370 ? 20.176 8.080 3.573 1.00 49.22 370 PRO A N 1
ATOM 2826 C CA . PRO A 1 370 ? 20.542 6.662 3.441 1.00 49.22 370 PRO A CA 1
ATOM 2827 C C . PRO A 1 370 ? 19.437 5.685 3.873 1.00 49.22 370 PRO A C 1
ATOM 2829 O O . PRO A 1 370 ? 19.566 4.958 4.850 1.00 49.22 370 PRO A O 1
ATOM 2832 N N . ASN A 1 371 ? 18.356 5.624 3.107 1.00 56.00 371 ASN A N 1
ATOM 2833 C CA . ASN A 1 371 ? 17.373 4.566 3.195 1.00 56.00 371 ASN A CA 1
ATOM 2834 C C . ASN A 1 371 ? 17.913 3.397 2.377 1.00 56.00 371 ASN A C 1
ATOM 2836 O O . ASN A 1 371 ? 18.398 3.580 1.259 1.00 56.00 371 ASN A O 1
ATOM 2840 N N . ASN A 1 372 ? 17.823 2.198 2.949 1.00 70.88 372 ASN A N 1
ATOM 2841 C CA . ASN A 1 372 ? 18.361 0.921 2.465 1.00 70.88 372 ASN A CA 1
ATOM 2842 C C . ASN A 1 372 ? 17.759 0.420 1.129 1.00 70.88 372 ASN A C 1
ATOM 2844 O O . ASN A 1 372 ? 17.652 -0.787 0.892 1.00 70.88 372 ASN A O 1
ATOM 2848 N N . ILE A 1 373 ? 17.350 1.314 0.226 1.00 75.44 373 ILE A N 1
ATOM 2849 C CA . ILE A 1 373 ? 16.806 0.962 -1.081 1.00 75.44 373 ILE A CA 1
ATOM 2850 C C . ILE A 1 373 ? 17.933 0.391 -1.942 1.00 75.44 373 ILE A C 1
ATOM 2852 O O . ILE A 1 373 ? 18.766 1.108 -2.493 1.00 75.44 373 ILE A O 1
ATOM 2856 N N . LYS A 1 374 ? 17.916 -0.931 -2.109 1.00 84.12 374 LYS A N 1
ATOM 2857 C CA . LYS A 1 374 ? 18.776 -1.645 -3.056 1.00 84.12 374 LYS A CA 1
ATOM 2858 C C . LYS A 1 374 ? 18.222 -1.465 -4.473 1.00 84.12 374 LYS A C 1
ATOM 2860 O O . LYS A 1 374 ? 17.383 -2.250 -4.915 1.00 84.12 374 LYS A O 1
ATOM 2865 N N . ALA A 1 375 ? 18.656 -0.405 -5.151 1.00 88.62 375 ALA A N 1
ATOM 2866 C CA . ALA A 1 375 ? 18.373 -0.164 -6.566 1.00 88.62 375 ALA A CA 1
ATOM 2867 C C . ALA A 1 375 ? 19.566 -0.565 -7.443 1.00 88.62 375 ALA A C 1
ATOM 2869 O O . ALA A 1 375 ? 20.715 -0.423 -7.028 1.00 88.62 375 ALA A O 1
ATOM 2870 N N . ALA A 1 376 ? 19.299 -1.041 -8.662 1.00 88.38 376 ALA A N 1
ATOM 2871 C CA . ALA A 1 376 ? 20.358 -1.389 -9.612 1.00 88.38 376 ALA A CA 1
ATOM 2872 C C . ALA A 1 376 ? 21.142 -0.154 -10.095 1.00 88.38 376 ALA A C 1
ATOM 2874 O O . ALA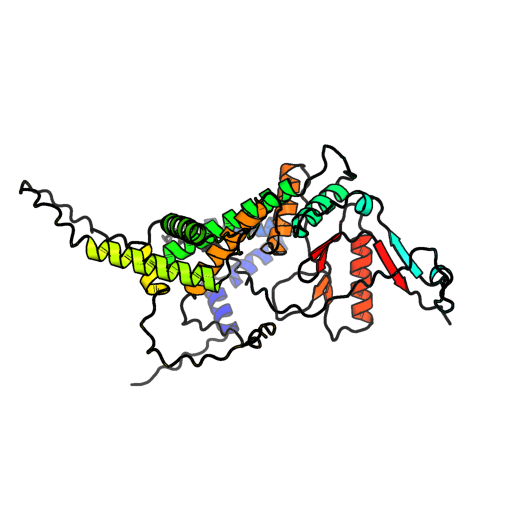 A 1 376 ? 22.351 -0.239 -10.313 1.00 88.38 376 ALA A O 1
ATOM 2875 N N . ALA A 1 377 ? 20.480 1.000 -10.215 1.00 91.12 377 ALA A N 1
ATOM 2876 C CA . ALA A 1 377 ? 21.137 2.291 -10.361 1.00 91.12 377 ALA A CA 1
ATOM 2877 C C . ALA A 1 377 ? 20.402 3.389 -9.576 1.00 91.12 377 ALA A C 1
ATOM 2879 O O . ALA A 1 377 ? 19.170 3.455 -9.545 1.00 91.12 377 ALA A O 1
ATOM 2880 N N . LEU A 1 378 ? 21.184 4.260 -8.940 1.00 90.75 378 LEU A N 1
ATOM 2881 C CA . LEU A 1 378 ? 20.692 5.444 -8.244 1.00 90.75 378 LEU A CA 1
ATOM 2882 C C . LEU A 1 378 ? 20.722 6.654 -9.178 1.00 90.75 378 LEU A C 1
ATOM 2884 O O . LEU A 1 378 ? 21.620 6.746 -10.013 1.00 90.75 378 LEU A O 1
ATOM 2888 N N . LEU A 1 379 ? 19.742 7.545 -9.020 1.00 91.31 379 LEU A N 1
ATOM 2889 C CA . LEU A 1 379 ? 19.589 8.795 -9.765 1.00 91.31 379 LEU A CA 1
ATOM 2890 C C . LEU A 1 379 ? 19.855 9.987 -8.835 1.00 91.31 379 LEU A C 1
ATOM 2892 O O . LEU A 1 379 ? 19.162 10.147 -7.823 1.00 91.31 379 LEU A O 1
ATOM 2896 N N . ALA A 1 380 ? 20.794 10.853 -9.179 1.00 91.12 380 ALA A N 1
ATOM 2897 C CA . ALA A 1 380 ? 21.085 12.099 -8.488 1.00 91.12 380 ALA A CA 1
ATOM 2898 C C . ALA A 1 380 ? 21.016 13.293 -9.450 1.00 91.12 380 ALA A C 1
ATOM 2900 O O . ALA A 1 380 ? 21.248 13.195 -10.649 1.00 91.12 380 ALA A O 1
ATOM 2901 N N . LYS A 1 381 ? 20.732 14.483 -8.908 1.00 91.94 381 LYS A N 1
ATOM 2902 C CA . LYS A 1 381 ? 20.774 15.729 -9.699 1.00 91.94 381 LYS A CA 1
ATOM 2903 C C . LYS A 1 381 ? 22.190 16.080 -10.179 1.00 91.94 381 LYS A C 1
ATOM 2905 O O . LYS A 1 381 ? 22.342 16.929 -11.044 1.00 91.94 381 LYS A O 1
ATOM 2910 N N . THR A 1 382 ? 23.199 15.460 -9.575 1.00 94.44 382 THR A N 1
ATOM 2911 C CA . THR A 1 382 ? 24.627 15.659 -9.837 1.00 94.44 382 THR A CA 1
ATOM 2912 C C . THR A 1 382 ? 25.236 14.499 -10.627 1.00 94.44 382 THR A C 1
ATOM 2914 O O . THR A 1 382 ? 26.456 14.353 -10.618 1.00 94.44 382 THR A O 1
ATOM 2917 N N . ASP A 1 383 ? 24.413 13.640 -11.239 1.00 94.62 383 ASP A N 1
ATOM 2918 C CA . ASP A 1 383 ? 24.902 12.523 -12.049 1.00 94.62 383 ASP A CA 1
ATOM 2919 C C . ASP A 1 383 ? 25.712 13.029 -13.243 1.00 94.62 383 ASP A C 1
ATOM 2921 O O . ASP A 1 383 ? 25.330 13.984 -13.924 1.00 94.62 383 ASP A O 1
ATOM 2925 N N . THR A 1 384 ? 26.839 12.371 -13.501 1.00 96.12 384 THR A N 1
ATOM 2926 C CA . THR A 1 384 ? 27.665 12.648 -14.680 1.00 96.12 384 THR A CA 1
ATOM 2927 C C . THR A 1 384 ? 27.043 12.034 -15.937 1.00 96.12 384 THR A C 1
ATOM 2929 O O . THR A 1 384 ? 26.201 11.141 -15.853 1.00 96.12 384 THR A O 1
ATOM 2932 N N . GLU A 1 385 ? 27.497 12.437 -17.127 1.00 93.88 385 GLU A N 1
ATOM 2933 C CA . GLU A 1 385 ? 27.086 11.790 -18.386 1.00 93.88 385 GLU A CA 1
ATOM 2934 C C . GLU A 1 385 ? 27.339 10.274 -18.370 1.00 93.88 385 GLU A C 1
ATOM 2936 O O . GLU A 1 385 ? 26.511 9.494 -18.839 1.00 93.88 385 GLU A O 1
ATOM 2941 N N . ALA A 1 386 ? 28.445 9.840 -17.757 1.00 94.56 386 ALA A N 1
ATOM 2942 C CA . ALA A 1 386 ? 28.762 8.426 -17.595 1.00 94.56 386 ALA A CA 1
ATOM 2943 C C . ALA A 1 386 ? 27.762 7.702 -16.671 1.00 94.56 386 ALA A C 1
ATOM 2945 O O . ALA A 1 386 ? 27.377 6.562 -16.953 1.00 94.56 386 ALA A O 1
ATOM 2946 N N . ASP A 1 387 ? 27.310 8.349 -15.590 1.00 94.81 387 ASP A N 1
ATOM 2947 C CA . ASP A 1 387 ? 26.274 7.801 -14.707 1.00 94.81 387 ASP A CA 1
ATOM 2948 C C . ASP A 1 387 ? 24.926 7.703 -15.425 1.00 94.81 387 ASP A C 1
ATOM 2950 O O . ASP A 1 387 ? 24.290 6.647 -15.371 1.00 94.81 387 ASP A O 1
ATOM 2954 N N . ILE A 1 388 ? 24.531 8.751 -16.155 1.00 92.81 388 ILE A N 1
ATOM 2955 C CA . ILE A 1 388 ? 23.301 8.779 -16.961 1.00 92.81 388 ILE A CA 1
ATOM 2956 C C . ILE A 1 388 ? 23.332 7.675 -18.021 1.00 92.81 388 ILE A C 1
ATOM 2958 O O . ILE A 1 388 ? 22.367 6.919 -18.164 1.00 92.81 388 ILE A O 1
ATOM 2962 N N . HIS A 1 389 ? 24.457 7.513 -18.721 1.00 91.38 389 HIS A N 1
ATOM 2963 C CA . HIS A 1 389 ? 24.644 6.431 -19.683 1.00 91.38 389 HIS A CA 1
ATOM 2964 C C . HIS A 1 389 ? 24.507 5.055 -19.008 1.00 91.38 389 HIS A C 1
ATOM 2966 O O . HIS A 1 389 ? 23.762 4.197 -19.488 1.00 91.38 389 HIS A O 1
ATOM 2972 N N . ARG A 1 390 ? 25.149 4.839 -17.848 1.00 93.69 390 ARG A N 1
ATOM 2973 C CA . ARG A 1 390 ? 25.018 3.591 -17.069 1.00 93.69 390 ARG A CA 1
ATOM 2974 C C . ARG A 1 390 ? 23.566 3.320 -16.659 1.00 93.69 390 ARG A C 1
ATOM 2976 O O . ARG A 1 390 ? 23.116 2.176 -16.755 1.00 93.69 390 ARG A O 1
ATOM 2983 N N . GLN A 1 391 ? 22.832 4.336 -16.209 1.00 92.75 391 GLN A N 1
ATOM 2984 C CA . GLN A 1 391 ? 21.415 4.228 -15.833 1.00 92.75 391 GLN A CA 1
ATOM 2985 C C . GLN A 1 391 ? 20.547 3.843 -17.035 1.00 92.75 391 GLN A C 1
ATOM 2987 O O . GLN A 1 391 ? 19.715 2.938 -16.927 1.00 92.75 391 GLN A O 1
ATOM 2992 N N . TRP A 1 392 ? 20.786 4.460 -18.194 1.00 91.50 392 TRP A N 1
ATOM 2993 C CA . TRP A 1 392 ? 20.119 4.107 -19.447 1.00 91.50 392 TRP A CA 1
ATOM 2994 C C . TRP A 1 392 ? 20.414 2.672 -19.877 1.00 91.50 392 TRP A C 1
ATOM 2996 O O . TRP A 1 392 ? 19.489 1.935 -20.223 1.00 91.50 392 TRP A O 1
ATOM 3006 N N . CYS A 1 393 ? 21.671 2.232 -19.803 1.00 89.81 393 CYS A N 1
ATOM 3007 C CA . CYS A 1 393 ? 22.030 0.836 -20.048 1.00 89.81 393 CYS A CA 1
ATOM 3008 C C . CYS A 1 393 ? 21.298 -0.110 -19.086 1.00 89.81 393 CYS A C 1
ATOM 3010 O O . CYS A 1 393 ? 20.755 -1.122 -19.522 1.00 89.81 393 CYS A O 1
ATOM 3012 N N . CYS A 1 394 ? 21.230 0.224 -17.794 1.00 87.81 394 CYS A N 1
ATOM 3013 C CA . CYS A 1 394 ? 20.509 -0.571 -16.796 1.00 87.81 394 CYS A CA 1
ATOM 3014 C C . CYS A 1 394 ? 19.016 -0.708 -17.145 1.00 87.81 394 CYS A C 1
ATOM 3016 O O . CYS A 1 394 ? 18.470 -1.817 -17.122 1.00 87.81 394 CYS A O 1
ATOM 3018 N N . LEU A 1 395 ? 18.372 0.394 -17.541 1.00 89.12 395 LEU A N 1
ATOM 3019 C CA . LEU A 1 395 ? 16.971 0.408 -17.960 1.00 89.12 395 LEU A CA 1
ATOM 3020 C C . LEU A 1 395 ? 16.743 -0.430 -19.226 1.00 89.12 395 LEU A C 1
ATOM 3022 O O . LEU A 1 395 ? 15.866 -1.295 -19.230 1.00 89.12 395 LEU A O 1
ATOM 3026 N N . LYS A 1 396 ? 17.553 -0.222 -20.275 1.00 88.62 396 LYS A N 1
ATOM 3027 C CA . LYS A 1 396 ? 17.455 -0.954 -21.553 1.00 88.62 396 LYS A CA 1
ATOM 3028 C C . LYS A 1 396 ? 17.701 -2.452 -21.370 1.00 88.62 396 LYS A C 1
ATOM 3030 O O . LYS A 1 396 ? 16.950 -3.261 -21.918 1.00 88.62 396 LYS A O 1
ATOM 3035 N N . ASN A 1 397 ? 18.684 -2.827 -20.552 1.00 85.25 397 ASN A N 1
ATOM 3036 C CA . ASN A 1 397 ? 18.956 -4.226 -20.214 1.00 85.25 397 ASN A CA 1
ATOM 3037 C C . ASN A 1 397 ? 17.780 -4.858 -19.459 1.00 85.25 397 ASN A C 1
ATOM 3039 O O . ASN A 1 397 ? 17.374 -5.972 -19.781 1.00 85.25 397 ASN A O 1
ATOM 3043 N N . SER A 1 398 ? 17.193 -4.135 -18.501 1.00 85.12 398 SER A N 1
ATOM 3044 C CA . SER A 1 398 ? 16.039 -4.627 -17.737 1.00 85.12 398 SER A CA 1
ATOM 3045 C C . SER A 1 398 ? 14.790 -4.778 -18.611 1.00 85.12 398 SER A C 1
ATOM 3047 O O . SER A 1 398 ? 14.071 -5.766 -18.475 1.00 85.12 398 SER A O 1
ATOM 3049 N N . PHE A 1 399 ? 14.558 -3.839 -19.537 1.00 86.62 399 PHE A N 1
ATOM 3050 C CA . PHE A 1 399 ? 13.462 -3.891 -20.511 1.00 86.62 399 PHE A CA 1
ATOM 3051 C C . PHE A 1 399 ? 13.618 -5.046 -21.509 1.00 86.62 399 PHE A C 1
ATOM 3053 O O . PHE A 1 399 ? 12.631 -5.654 -21.916 1.00 86.62 399 PHE A O 1
ATOM 3060 N N . SER A 1 400 ? 14.856 -5.340 -21.913 1.00 82.12 400 SER A N 1
ATOM 3061 C CA . SER A 1 400 ? 15.165 -6.383 -22.901 1.00 82.12 400 SER A CA 1
ATOM 3062 C C . SER A 1 400 ? 15.237 -7.787 -22.295 1.00 82.12 400 SER A C 1
ATOM 3064 O O . SER A 1 400 ? 15.348 -8.768 -23.031 1.00 82.12 400 SER A O 1
ATOM 3066 N N . MET A 1 401 ? 15.194 -7.903 -20.965 1.00 79.19 401 MET A N 1
ATOM 3067 C CA . MET A 1 401 ? 15.242 -9.189 -20.281 1.00 79.19 401 MET A CA 1
ATOM 3068 C C . MET A 1 401 ? 13.980 -10.008 -20.611 1.00 79.19 401 MET A C 1
ATOM 3070 O O . MET A 1 401 ? 12.863 -9.503 -20.492 1.00 79.19 401 MET A O 1
ATOM 3074 N N . PRO A 1 402 ? 14.113 -11.276 -21.039 1.00 78.69 402 PRO A N 1
ATOM 3075 C CA . PRO A 1 402 ? 12.952 -12.119 -21.280 1.00 78.69 402 PRO A CA 1
ATOM 3076 C C . PRO A 1 402 ? 12.206 -12.370 -19.967 1.00 78.69 402 PRO A C 1
ATOM 3078 O O . PRO A 1 402 ? 12.824 -12.508 -18.913 1.00 78.69 402 PRO A O 1
ATOM 3081 N N . ASN A 1 403 ? 10.878 -12.475 -20.044 1.00 82.69 403 ASN A N 1
ATOM 3082 C CA . ASN A 1 403 ? 10.012 -12.728 -18.886 1.00 82.69 403 ASN A CA 1
ATOM 3083 C C . ASN A 1 403 ? 10.207 -11.702 -17.752 1.00 82.69 403 ASN A C 1
ATOM 3085 O O . ASN A 1 403 ? 10.131 -12.043 -16.573 1.00 82.69 403 ASN A O 1
ATOM 3089 N N . SER A 1 404 ? 10.462 -10.443 -18.109 1.00 87.50 404 SER A N 1
ATOM 3090 C CA . SER A 1 404 ? 10.458 -9.314 -17.185 1.00 87.50 404 SER A CA 1
ATOM 3091 C C . SER A 1 404 ? 9.395 -8.294 -17.600 1.00 87.50 404 SER A C 1
ATOM 3093 O O . SER A 1 404 ? 8.961 -8.234 -18.754 1.00 87.50 404 SER A O 1
ATOM 3095 N N . VAL A 1 405 ? 8.958 -7.487 -16.635 1.00 91.25 405 VAL A N 1
ATOM 3096 C CA . VAL A 1 405 ? 8.097 -6.325 -16.865 1.00 91.25 405 VAL A CA 1
ATOM 3097 C C . VAL A 1 405 ? 8.638 -5.175 -16.035 1.00 91.25 405 VAL A C 1
ATOM 3099 O O . VAL A 1 405 ? 9.039 -5.362 -14.886 1.00 91.25 405 VAL A O 1
ATOM 3102 N N . LEU A 1 406 ? 8.626 -3.977 -16.611 1.00 94.25 406 LEU A N 1
ATOM 3103 C CA . LEU A 1 406 ? 8.979 -2.754 -15.910 1.00 94.25 406 LEU A CA 1
ATOM 3104 C C . LEU A 1 406 ? 7.716 -1.985 -15.533 1.00 94.25 406 LEU A C 1
ATOM 3106 O O . LEU A 1 406 ? 6.856 -1.717 -16.375 1.00 94.25 406 LEU A O 1
ATOM 3110 N N . LEU A 1 407 ? 7.636 -1.611 -14.258 1.00 94.19 407 LEU A N 1
ATOM 3111 C CA . LEU A 1 407 ? 6.632 -0.695 -13.741 1.00 94.19 407 LEU A CA 1
ATOM 3112 C C . LEU A 1 407 ? 7.295 0.641 -13.440 1.00 94.19 407 LEU A C 1
ATOM 3114 O O . LEU A 1 407 ? 8.290 0.701 -12.718 1.00 94.19 407 LEU A O 1
ATOM 3118 N N . PHE A 1 408 ? 6.728 1.706 -13.987 1.00 92.50 408 PHE A N 1
ATOM 3119 C CA . PHE A 1 408 ? 7.134 3.064 -13.694 1.00 92.50 408 PHE A CA 1
ATOM 3120 C C . PHE A 1 408 ? 6.210 3.654 -12.633 1.00 92.50 408 PHE A C 1
ATOM 3122 O O . PHE A 1 408 ? 4.990 3.663 -12.804 1.00 92.50 408 PHE A O 1
ATOM 3129 N N . HIS A 1 409 ? 6.805 4.117 -11.536 1.00 88.12 409 HIS A N 1
ATOM 3130 C CA . HIS A 1 409 ? 6.106 4.804 -10.460 1.00 88.12 409 HIS A CA 1
ATOM 3131 C C . HIS A 1 409 ? 6.288 6.316 -10.626 1.00 88.12 409 HIS A C 1
ATOM 3133 O O . HIS A 1 409 ? 7.367 6.858 -10.395 1.00 88.12 409 HIS A O 1
ATOM 3139 N N . LEU A 1 410 ? 5.220 6.972 -11.060 1.00 84.12 410 LEU A N 1
ATOM 3140 C CA . LEU A 1 410 ? 5.020 8.413 -10.988 1.00 84.12 410 LEU A CA 1
ATOM 3141 C C . LEU A 1 410 ? 4.411 8.766 -9.634 1.00 84.12 410 LEU A C 1
ATOM 3143 O O . LEU A 1 410 ? 3.818 7.906 -8.995 1.00 84.12 410 LEU A O 1
ATOM 3147 N N . THR A 1 411 ? 4.444 10.051 -9.284 1.00 75.38 411 THR A N 1
ATOM 3148 C CA . THR A 1 411 ? 3.864 10.640 -8.069 1.00 75.38 411 THR A CA 1
ATOM 3149 C C . THR A 1 411 ? 2.689 9.856 -7.469 1.00 75.38 411 THR A C 1
ATOM 3151 O O . THR A 1 411 ? 2.805 9.294 -6.395 1.00 75.38 411 THR A O 1
ATOM 3154 N N . ASN A 1 412 ? 1.583 9.731 -8.201 1.00 76.56 412 ASN A N 1
ATOM 3155 C CA . ASN A 1 412 ? 0.399 9.003 -7.736 1.00 76.56 412 ASN A CA 1
ATOM 3156 C C . ASN A 1 412 ? -0.062 7.962 -8.763 1.00 76.56 412 ASN A C 1
ATOM 3158 O O . ASN A 1 412 ? -1.257 7.666 -8.885 1.00 76.56 412 ASN A O 1
ATOM 3162 N N . HIS A 1 413 ? 0.861 7.470 -9.593 1.00 87.44 413 HIS A N 1
ATOM 3163 C CA . HIS A 1 413 ? 0.500 6.614 -10.713 1.00 87.44 413 HIS A CA 1
ATOM 3164 C C . HIS A 1 413 ? 1.527 5.525 -10.985 1.00 87.44 413 HIS A C 1
ATOM 3166 O O . HIS A 1 413 ? 2.718 5.785 -11.092 1.00 87.44 413 HIS A O 1
ATOM 3172 N N . TYR A 1 414 ? 1.040 4.307 -11.181 1.00 90.62 414 TYR A N 1
ATOM 3173 C CA . TYR A 1 414 ? 1.840 3.198 -11.680 1.00 90.62 414 TYR A CA 1
ATOM 3174 C C . TYR A 1 414 ? 1.463 2.927 -13.133 1.00 90.62 414 TYR A C 1
ATOM 3176 O O . TYR A 1 414 ? 0.276 2.902 -13.473 1.00 90.62 414 TYR A O 1
ATOM 3184 N N . ALA A 1 415 ? 2.469 2.730 -13.979 1.00 91.88 415 ALA A N 1
ATOM 3185 C CA . ALA A 1 415 ? 2.286 2.429 -15.392 1.00 91.88 415 ALA A CA 1
ATOM 3186 C C . ALA A 1 415 ? 3.217 1.304 -15.845 1.00 91.88 415 ALA A C 1
ATOM 3188 O O . ALA A 1 415 ? 4.374 1.235 -15.432 1.00 91.88 415 ALA A O 1
ATOM 3189 N N . LEU A 1 416 ? 2.730 0.443 -16.741 1.00 92.75 416 LEU A N 1
ATOM 3190 C CA . LEU A 1 416 ? 3.585 -0.518 -17.430 1.00 92.75 416 LEU A CA 1
ATOM 3191 C C . LEU A 1 416 ? 4.421 0.191 -18.494 1.00 92.75 416 LEU A C 1
ATOM 3193 O O . LEU A 1 416 ? 3.887 0.928 -19.325 1.00 92.75 416 LEU A O 1
ATOM 3197 N N . VAL A 1 417 ? 5.715 -0.106 -18.526 1.00 93.12 417 VAL A N 1
ATOM 3198 C CA . VAL A 1 417 ? 6.597 0.312 -19.616 1.00 93.12 417 VAL A CA 1
ATOM 3199 C C . VAL A 1 417 ? 6.598 -0.782 -20.680 1.00 93.12 417 VAL A C 1
ATOM 3201 O O . VAL A 1 417 ? 7.107 -1.878 -20.460 1.00 93.12 417 VAL A O 1
ATOM 3204 N N . PHE A 1 418 ? 6.026 -0.485 -21.845 1.00 91.75 418 PHE A N 1
ATOM 3205 C CA . PHE A 1 418 ? 5.980 -1.401 -22.993 1.00 91.75 418 PHE A CA 1
ATOM 3206 C C . PHE A 1 418 ? 6.827 -0.922 -24.178 1.00 91.75 418 PHE A C 1
ATOM 3208 O O . PHE A 1 418 ? 6.962 -1.650 -25.159 1.00 91.75 418 PHE A O 1
ATOM 3215 N N . ALA A 1 419 ? 7.389 0.285 -24.111 1.00 90.06 419 ALA A N 1
ATOM 3216 C CA . ALA A 1 419 ? 8.236 0.838 -25.156 1.00 90.06 419 ALA A CA 1
ATOM 3217 C C . ALA A 1 419 ? 9.243 1.842 -24.592 1.00 90.06 419 ALA A C 1
ATOM 3219 O O . ALA A 1 419 ? 9.005 2.442 -23.542 1.00 90.06 419 ALA A O 1
ATOM 3220 N N . TRP A 1 420 ? 10.332 2.058 -25.324 1.00 88.00 420 TRP A N 1
ATOM 3221 C CA . TRP A 1 420 ? 11.289 3.136 -25.081 1.00 88.00 420 TRP A CA 1
ATOM 3222 C C . TRP A 1 420 ? 11.804 3.693 -26.415 1.00 88.00 420 TRP A C 1
ATOM 3224 O O . TRP A 1 420 ? 11.769 3.000 -27.434 1.00 88.00 420 TRP A O 1
ATOM 3234 N N . ARG A 1 421 ? 12.264 4.949 -26.399 1.00 86.88 421 ARG A N 1
ATOM 3235 C CA . ARG A 1 421 ? 12.917 5.618 -27.533 1.00 86.88 421 ARG A CA 1
ATOM 3236 C C . ARG A 1 421 ? 14.064 6.498 -27.041 1.00 86.88 421 ARG A C 1
ATOM 3238 O O . ARG A 1 421 ? 13.933 7.095 -25.972 1.00 86.88 421 ARG A O 1
ATOM 3245 N N . GLU A 1 422 ? 15.129 6.608 -27.822 1.00 83.19 422 GLU A N 1
ATOM 3246 C CA . GLU A 1 422 ? 16.254 7.516 -27.581 1.00 83.19 422 GLU A CA 1
ATOM 3247 C C . GLU A 1 422 ? 16.707 8.171 -28.889 1.00 83.19 422 GLU A C 1
ATOM 3249 O O . GLU A 1 422 ? 16.678 7.537 -29.949 1.00 83.19 422 GLU A O 1
ATOM 3254 N N . TRP A 1 423 ? 17.083 9.447 -28.810 1.00 80.88 423 TRP A N 1
ATOM 3255 C CA . TRP A 1 423 ? 17.712 10.140 -29.931 1.00 80.88 423 TRP A CA 1
ATOM 3256 C C . TRP A 1 423 ? 19.095 9.541 -30.168 1.00 80.88 423 TRP A C 1
ATOM 3258 O O . TRP A 1 423 ? 19.841 9.322 -29.214 1.00 80.88 423 TRP A O 1
ATOM 3268 N N . GLN A 1 424 ? 19.428 9.301 -31.429 1.00 76.88 424 GLN A N 1
ATOM 3269 C CA . GLN A 1 424 ? 20.801 9.064 -31.846 1.00 76.88 424 GLN A CA 1
ATOM 3270 C C . GLN A 1 424 ? 21.383 10.410 -32.271 1.00 76.88 424 GLN A C 1
ATOM 3272 O O . GLN A 1 424 ? 20.743 11.148 -33.021 1.00 76.88 424 GLN A O 1
ATOM 3277 N N . GLU A 1 425 ? 22.557 10.757 -31.756 1.00 75.44 425 GLU A N 1
ATOM 3278 C CA . GLU A 1 425 ? 23.330 11.841 -32.356 1.00 75.44 425 GLU A CA 1
ATOM 3279 C C . GLU A 1 425 ? 23.780 11.351 -33.738 1.00 75.44 425 GLU A C 1
ATOM 3281 O O . GLU A 1 425 ? 24.196 10.200 -33.885 1.00 75.44 425 GLU A O 1
ATOM 3286 N N . GLU A 1 426 ? 23.587 12.171 -34.772 1.00 67.81 426 GLU A N 1
ATOM 3287 C CA . GLU A 1 426 ? 24.181 11.884 -36.076 1.00 67.81 426 GLU A CA 1
ATOM 3288 C C . GLU A 1 426 ? 25.698 11.998 -35.887 1.00 67.81 426 GLU A C 1
ATOM 3290 O O . GLU A 1 426 ? 26.167 13.038 -35.431 1.00 67.81 426 GLU A O 1
ATOM 3295 N N . ASP A 1 427 ? 26.445 10.922 -36.160 1.00 59.12 427 ASP A N 1
ATOM 3296 C CA . ASP A 1 427 ? 27.908 10.976 -36.198 1.00 59.12 427 ASP A CA 1
ATOM 3297 C C . ASP A 1 427 ? 28.302 12.054 -37.234 1.00 59.12 427 ASP A C 1
ATOM 3299 O O . ASP A 1 427 ? 28.137 11.827 -38.437 1.00 59.12 427 ASP A O 1
ATOM 3303 N N . GLU A 1 428 ? 28.731 13.239 -36.775 1.00 50.00 428 GLU A N 1
ATOM 3304 C CA . GLU A 1 428 ? 29.181 14.355 -37.634 1.00 50.00 428 GLU A CA 1
ATOM 3305 C C . GLU A 1 428 ? 30.427 14.013 -38.465 1.00 50.00 428 GLU A C 1
ATOM 3307 O O . GLU A 1 428 ? 31.388 13.414 -37.919 1.00 50.00 428 GLU A O 1
#

Secondary structure (DSSP, 8-state):
----------HHHHHHHHHHHTTHHHHHHHHHHHHHHH--S-HHHHHHHHHHHHHTTSTTS----PPPP---------------S-------PPS----TT---GGG---EEEEE-HHHHHT----SSS-HHHHHHHHHHHHHTT--TT-TTS--HHHHHHHHHHHHHHHHHHHHHHHHHHHT--TTHHHHHHHHHHHHHHHTTEESS-SSSEEPPHHHHHHHHHHHHHHHHHHHHHT-------------------------HHHHHHHHHS------------------------------TTSPP-HHHHHHHHHHHHHHHHHHSSSS---TT--HHHHHHHHHHHHHHH-SSPPP--EEEEE--SS----EEEEE-TT--HHHHHHHHHHHHHHHHSTT--EEEEETTEEEEE-EEEEEPPP--

Radius of gyration: 29.69 Å; chains: 1; bounding box: 68×64×95 Å

pLDDT: mean 77.38, std 23.1, range [20.72, 98.0]

Sequence (428 aa):
MAQGKGVEMDVVEAADAYFKKFEIKSLLTQILIKLGEEQPEDPAQAIRAHLEVSELRAGTGGAVVQPVPDADEEHDADESLFQDLLRVLVHEKLPGKDREGGEDLSKRMAWAGGFNRSVMECWVPQPSPCCACASVAGAFNALWRLGRGSPSGCTISEVAELMAANLEKLNMQRQRRLERLLGVPEGAMEEFCLALDEELKVKCLSWTGKGEQGVQRQVAMSTARDLLSRRHQEVASMGPTVCGEAEAASDAAGTEDVVHKLDIFEALREVLGDKAAPEGPLEDTEEKAQEEEEPEAAELVVNPFEGPNLKQEIWELLSKRRGVLRLRADRPNTAAVGTPALRQAAEQLSLLRTTEKIKTGVVLARMRKPNNIKAAALLAKTDTEADIHRQWCCLKNSFSMPNSVLLFHLTNHYALVFAWREWQEEDE

Foldseek 3Di:
DDDDDDDPDDPVNVVVVVCVVVVVVVLVVVLVVVCVVVVDPDSVVSSVVSVVVVVVVPDDDPDDPDPDPPPPPPDDPPDDDDDDDDDDPPPPPDPDDDDPDDDDCVPVPFKDKDFFVLLVQQQADAPAQQQLLRQLQSLVCSLVSQGPPRPLGGHSLLLLQLLLVVLVVVLLVLQVVLCVVLVADRPLVVVLVVLLCVLCVVVQEDLQCDVTHHDDLVNSLVSSLVSLVVVVVVVVVVPPPPPDPPDDDDDDDDPPPPPPRDRPSNSVCVLSPDPPPDDDDDPPDPDDPDPPPDPDDDPPPVPVPDDDNSSVSVSSSVLSVSQSVQSNDPNHHCQSPDPVSSQSSSQVVCVVSHPDGDDDAAAEEEDDPDDPRPHVAYDYPPDDPVSVVVSVVSVVCQLPDRSHWDWDDDSSHIDTDRMDMDGHDDPD